Protein 2GEF (pdb70)

CATH classification: 2.30.42.30 (+1 more: 3.40.50.11300)

Radius of gyration: 23.0 Å; Cα contacts (8 Å, |Δi|>4): 1075; chains: 2; bounding box: 61×56×54 Å

B-factor: mean 22.07, std 11.43, range [2.0, 77.9]

InterPro domains:
  IPR002662 Birnavirus VP2 protein [PF01766] (7-428)
  IPR002663 Birnavirus VP3 protein [PF01767] (802-1029)
  IPR025775 Birnavirus VP4 protease domain [PF01768] (433-743)
  IPR025775 Birnavirus VP4 protease domain [PS51548] (558-791)
  IPR029053 Viral coat protein subunit [G3DSA:2.60.120.20] (12-396)
  IPR043048 Birnavirus VP3, domain 1 [G3DSA:1.10.150.620] (905-966)
  IPR043049 Birnavirus VP3, domain 2 [G3DSA:1.10.8.880] (971-1030)

Sequence (393 aa):
DLPISLLQTLAYKQPLGRNSRIVHFTDGALFPVVAFGDNHSTSELYIAVRGDHRDLSPDVRDSYALTGDDHKVWGATHKFNVKTRTDLTILPVADVFWRADGSADVDVVWNDPAVAGQSSSIALALASSLPFVPKAAYTGCLSGTNVQPVQFGNLKARAAHKIGLPLVGTQDGGEDTRICTLDDAADHAFDSESDLPISLLQTLAYKQPLGRNSRIVHFTDGALFPVVAFGDNHSTSELYIAVRGDHRDLSPDVRDSYALTGDDHKVWGATHLKFNVKTRTDLTILPVADVFWRADGSADVDVVWNDPAVAGQSSSIALALASSLPFVPKAAYTGCLSGTNVQPVQFGNLKARAAHKIGLPLVGTQDGGEDTRICTLDDAADHAFDSESTVTR

Structure (mmCIF, N/CA/C/O backbone):
data_2GEF
#
_entry.id   2GEF
#
_cell.length_a   144.070
_cell.length_b   144.070
_cell.length_c   144.070
_cell.angle_alpha   90.00
_cell.angle_beta   90.00
_cell.angle_gamma   90.00
#
_symmetry.space_group_name_H-M   'I 2 3'
#
loop_
_entity.id
_entity.type
_entity.pdbx_description
1 polymer 'Protease VP4'
2 water water
#
loop_
_atom_site.group_PDB
_atom_site.id
_atom_site.type_symbol
_atom_site.label_atom_id
_atom_site.label_alt_id
_atom_site.label_comp_id
_atom_site.label_asym_id
_atom_site.label_entity_id
_atom_site.label_seq_id
_atom_site.pdbx_PDB_ins_code
_atom_site.Cartn_x
_atom_site.Cartn_y
_atom_site.Cartn_z
_atom_site.occupancy
_atom_site.B_iso_or_equiv
_atom_site.auth_seq_id
_atom_site.auth_comp_i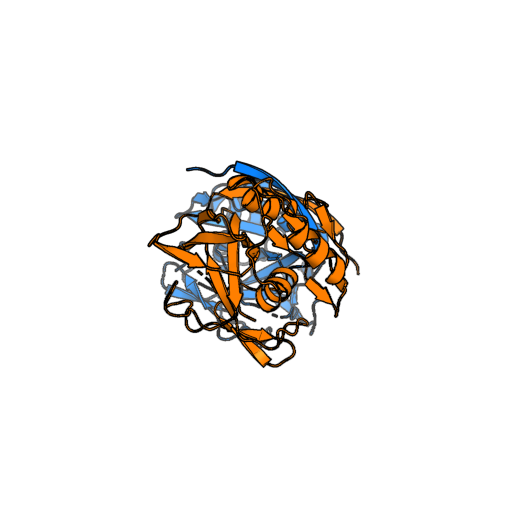d
_atom_site.auth_asym_id
_atom_site.auth_atom_id
_atom_site.pdbx_PDB_model_num
ATOM 1 N N . ASP A 1 3 ? 18.925 29.325 51.699 1.00 21.44 559 ASP A N 1
ATOM 2 C CA . ASP A 1 3 ? 18.566 30.170 50.495 1.00 21.72 559 ASP A CA 1
ATOM 3 C C . ASP A 1 3 ? 18.220 29.268 49.301 1.00 20.52 559 ASP A C 1
ATOM 4 O O . ASP A 1 3 ? 18.045 28.108 49.459 1.00 20.64 559 ASP A O 1
ATOM 9 N N . LEU A 1 4 ? 18.124 29.790 48.094 1.00 19.93 560 LEU A N 1
ATOM 10 C CA . LEU A 1 4 ? 17.716 28.917 47.029 1.00 18.60 560 LEU A CA 1
ATOM 11 C C . LEU A 1 4 ? 18.979 28.756 46.153 1.00 16.98 560 LEU A C 1
ATOM 12 O O . LEU A 1 4 ? 19.989 29.371 46.498 1.00 16.37 560 LEU A O 1
ATOM 17 N N . PRO A 1 5 ? 18.967 27.851 45.148 1.00 16.07 561 PRO A N 1
ATOM 18 C CA . PRO A 1 5 ? 20.143 27.541 44.238 1.00 16.20 561 PRO A CA 1
ATOM 19 C C . PRO A 1 5 ? 20.651 28.710 43.423 1.00 14.32 561 PRO A C 1
ATOM 20 O O . PRO A 1 5 ? 19.870 29.570 43.097 1.00 14.67 561 PRO A O 1
ATOM 24 N N . ILE A 1 6 ? 21.917 28.702 43.043 1.00 13.47 562 ILE A N 1
ATOM 25 C CA . ILE A 1 6 ? 22.529 29.701 42.082 1.00 12.57 562 ILE A CA 1
ATOM 26 C C . ILE A 1 6 ? 22.609 28.780 40.867 1.00 15.63 562 ILE A C 1
ATOM 27 O O . ILE A 1 6 ? 23.108 27.600 40.934 1.00 16.30 562 ILE A O 1
ATOM 32 N N . SER A 1 7 ? 22.165 29.228 39.716 1.00 14.56 563 SER A N 1
ATOM 33 C CA . SER A 1 7 ? 22.533 28.374 38.659 1.00 16.83 563 SER A CA 1
ATOM 34 C C . SER A 1 7 ? 23.949 28.704 38.117 1.00 17.69 563 SER A C 1
ATOM 35 O O . SER A 1 7 ? 24.230 29.862 37.723 1.00 17.89 563 SER A O 1
ATOM 38 N N . LEU A 1 8 ? 24.809 27.695 38.104 1.00 15.60 564 LEU A N 1
ATOM 39 C CA . LEU A 1 8 ? 26.080 27.829 37.498 1.00 14.69 564 LEU A CA 1
ATOM 40 C C . LEU A 1 8 ? 26.467 26.845 36.369 1.00 13.67 564 LEU A C 1
ATOM 41 O O . LEU A 1 8 ? 26.029 25.699 36.285 1.00 16.76 564 LEU A O 1
ATOM 46 N N . LEU A 1 9 ? 27.323 27.291 35.504 1.00 11.48 565 LEU A N 1
ATOM 47 C CA . LEU A 1 9 ? 27.761 26.492 34.434 1.00 11.14 565 LEU A CA 1
ATOM 48 C C . LEU A 1 9 ? 29.017 25.727 34.847 1.00 11.09 565 LEU A C 1
ATOM 49 O O . LEU A 1 9 ? 29.945 26.319 35.471 1.00 7.15 565 LEU A O 1
ATOM 54 N N . GLN A 1 10 ? 29.066 24.444 34.470 1.00 9.21 566 GLN A N 1
ATOM 55 C CA . GLN A 1 10 ? 30.204 23.627 34.758 1.00 9.97 566 GLN A CA 1
ATOM 56 C C . GLN A 1 10 ? 30.534 22.716 33.568 1.00 8.22 566 GLN A C 1
ATOM 57 O O . GLN A 1 10 ? 29.773 21.827 33.245 1.00 10.01 566 GLN A O 1
ATOM 63 N N . THR A 1 11 ? 31.705 22.848 33.002 1.00 9.19 567 THR A N 1
ATOM 64 C CA . THR A 1 11 ? 32.228 21.866 32.070 1.00 8.96 567 THR A CA 1
ATOM 65 C C . THR A 1 11 ? 32.589 20.507 32.752 1.00 10.22 567 THR A C 1
ATOM 66 O O . THR A 1 11 ? 33.193 20.483 33.817 1.00 11.45 567 THR A O 1
ATOM 70 N N . LEU A 1 12 ? 32.187 19.377 32.126 1.00 10.69 568 LEU A N 1
ATOM 71 C CA . LEU A 1 12 ? 32.192 18.001 32.703 1.00 10.90 568 LEU A CA 1
ATOM 72 C C . LEU A 1 12 ? 33.001 17.215 31.675 1.00 11.87 568 LEU A C 1
ATOM 73 O O . LEU A 1 12 ? 32.884 17.498 30.474 1.00 13.54 568 LEU A O 1
ATOM 78 N N . ALA A 1 13 ? 33.910 16.326 32.087 1.00 11.36 569 ALA A N 1
ATOM 79 C CA . ALA A 1 13 ? 34.536 15.345 31.153 1.00 12.08 569 ALA A CA 1
ATOM 80 C C . ALA A 1 13 ? 33.707 14.053 31.180 1.00 9.90 569 ALA A C 1
ATOM 81 O O . ALA A 1 13 ? 33.647 13.429 32.182 1.00 13.00 569 ALA A O 1
ATOM 83 N N . TYR A 1 14 ? 32.964 13.756 30.138 1.00 12.18 570 TYR A N 1
ATOM 84 C CA . TYR A 1 14 ? 32.047 12.575 30.062 1.00 13.16 570 TYR A CA 1
ATOM 85 C C . TYR A 1 14 ? 32.615 11.389 29.298 1.00 14.26 570 TYR A C 1
ATOM 86 O O . TYR A 1 14 ? 33.154 11.507 28.205 1.00 14.70 570 TYR A O 1
ATOM 95 N N . LYS A 1 15 ? 32.560 10.217 29.945 1.00 17.25 571 LYS A N 1
ATOM 96 C CA . LYS A 1 15 ? 32.819 8.928 29.306 1.00 17.23 571 LYS A CA 1
ATOM 97 C C . LYS A 1 15 ? 31.613 7.989 29.393 1.00 20.33 571 LYS A C 1
ATOM 98 O O . LYS A 1 15 ? 30.697 8.117 30.249 1.00 20.02 571 LYS A O 1
ATOM 104 N N . GLN A 1 16 ? 31.599 7.035 28.470 1.00 21.43 572 GLN A N 1
ATOM 105 C CA . GLN A 1 16 ? 30.562 6.071 28.510 1.00 23.44 572 GLN A CA 1
ATOM 106 C C . GLN A 1 16 ? 31.171 4.955 29.346 1.00 23.89 572 GLN A C 1
ATOM 107 O O . GLN A 1 16 ? 32.383 4.750 29.325 1.00 24.64 572 GLN A O 1
ATOM 113 N N . PRO A 1 17 ? 30.364 4.362 30.208 1.00 23.74 573 PRO A N 1
ATOM 114 C CA . PRO A 1 17 ? 30.725 3.162 30.872 1.00 24.68 573 PRO A CA 1
ATOM 115 C C . PRO A 1 17 ? 31.167 2.080 29.860 1.00 24.99 573 PRO A C 1
ATOM 116 O O . PRO A 1 17 ? 30.519 1.861 28.831 1.00 25.60 573 PRO A O 1
ATOM 120 N N . LEU A 1 18 ? 32.312 1.476 30.117 1.00 25.04 574 LEU A N 1
ATOM 121 C CA . LEU A 1 18 ? 32.615 0.208 29.512 1.00 26.24 574 LEU A CA 1
ATOM 122 C C . LEU A 1 18 ? 31.672 -0.716 30.308 1.00 26.45 574 LEU A C 1
ATOM 123 O O . LEU A 1 18 ? 31.689 -0.694 31.571 1.00 27.25 574 LEU A O 1
ATOM 128 N N . GLY A 1 19 ? 30.790 -1.394 29.563 1.00 25.48 575 GLY A N 1
ATOM 129 C CA . GLY A 1 19 ? 29.923 -2.468 30.078 1.00 23.94 575 GLY A CA 1
ATOM 130 C C . GLY A 1 19 ? 30.565 -3.853 29.861 1.00 23.17 575 GLY A C 1
ATOM 131 O O . GLY A 1 19 ? 31.191 -4.117 28.832 1.00 23.27 575 GLY A O 1
ATOM 132 N N . ARG A 1 20 ? 30.397 -4.752 30.826 1.00 21.86 576 ARG A N 1
ATOM 133 C CA . ARG A 1 20 ? 31.044 -6.024 30.755 1.00 19.84 576 ARG A CA 1
ATOM 134 C C . ARG A 1 20 ? 30.039 -7.180 31.050 1.00 20.53 576 ARG A C 1
ATOM 135 O O . ARG A 1 20 ? 28.888 -6.948 31.473 1.00 18.33 576 ARG A O 1
ATOM 143 N N . ASN A 1 21 ? 30.469 -8.418 30.835 1.00 20.28 577 ASN A N 1
ATOM 144 C CA . ASN A 1 21 ? 29.614 -9.563 30.984 1.00 20.96 577 ASN A CA 1
ATOM 145 C C . ASN A 1 21 ? 28.206 -9.444 30.240 1.00 20.01 577 ASN A C 1
ATOM 146 O O . ASN A 1 21 ? 27.141 -9.760 30.776 1.00 17.32 577 ASN A O 1
ATOM 151 N N . SER A 1 22 ? 28.255 -9.081 28.967 1.00 19.18 578 SER A N 1
ATOM 152 C CA . SER A 1 22 ? 27.058 -8.938 28.172 1.00 21.67 578 SER A CA 1
ATOM 153 C C . SER A 1 22 ? 26.088 -10.098 27.893 1.00 22.70 578 SER A C 1
ATOM 154 O O . SER A 1 22 ? 26.435 -11.008 27.110 1.00 25.10 578 SER A O 1
ATOM 157 N N . ARG A 1 23 ? 24.819 -10.022 28.396 1.00 24.42 579 ARG A N 1
ATOM 158 C CA . ARG A 1 23 ? 23.778 -10.960 27.932 1.00 21.70 579 ARG A CA 1
ATOM 159 C C . ARG A 1 23 ? 22.519 -10.319 27.360 1.00 21.95 579 ARG A C 1
ATOM 160 O O . ARG A 1 23 ? 21.890 -9.473 27.993 1.00 21.90 579 ARG A O 1
ATOM 168 N N . ILE A 1 24 ? 22.198 -10.675 26.121 1.00 20.19 580 ILE A N 1
ATOM 169 C CA . ILE A 1 24 ? 20.928 -10.356 25.565 1.00 20.51 580 ILE A CA 1
ATOM 170 C C . ILE A 1 24 ? 19.814 -11.062 26.428 1.00 20.99 580 ILE A C 1
ATOM 171 O O . ILE A 1 24 ? 19.834 -12.251 26.616 1.00 19.81 580 ILE A O 1
ATOM 176 N N . VAL A 1 25 ? 18.883 -10.290 27.005 1.00 22.32 581 VAL A N 1
ATOM 177 C CA . VAL A 1 25 ? 17.720 -10.915 27.604 1.00 22.22 581 VAL A CA 1
ATOM 178 C C . VAL A 1 25 ? 16.481 -10.242 27.070 1.00 22.73 581 VAL A C 1
ATOM 179 O O . VAL A 1 25 ? 16.440 -9.023 26.705 1.00 18.64 581 VAL A O 1
ATOM 183 N N . HIS A 1 26 ? 15.464 -11.082 27.038 1.00 22.01 582 HIS A N 1
ATOM 184 C CA . HIS A 1 26 ? 14.231 -10.704 26.435 1.00 22.62 582 HIS A CA 1
ATOM 185 C C . HIS A 1 26 ? 13.333 -10.315 27.609 1.00 22.65 582 HIS A C 1
ATOM 186 O O . HIS A 1 26 ? 13.116 -11.114 28.557 1.00 24.22 582 HIS A O 1
ATOM 193 N N . PHE A 1 27 ? 12.848 -9.064 27.550 1.00 21.68 583 PHE A N 1
ATOM 194 C CA . PHE A 1 27 ? 11.957 -8.503 28.531 1.00 19.32 583 PHE A CA 1
ATOM 195 C C . PHE A 1 27 ? 10.678 -8.140 27.783 1.00 19.07 583 PHE A C 1
ATOM 196 O O . PHE A 1 27 ? 10.667 -7.434 26.731 1.00 16.66 583 PHE A O 1
ATOM 204 N N . THR A 1 28 ? 9.591 -8.576 28.375 1.00 17.88 584 THR A N 1
ATOM 205 C CA . THR A 1 28 ? 8.297 -8.204 27.918 1.00 15.56 584 THR A CA 1
ATOM 206 C C . THR A 1 28 ? 7.816 -6.892 28.584 1.00 15.82 584 THR A C 1
ATOM 207 O O . THR A 1 28 ? 6.774 -6.343 28.223 1.00 16.20 584 THR A O 1
ATOM 211 N N . ASP A 1 29 ? 8.591 -6.356 29.516 1.00 13.71 585 ASP A N 1
ATOM 212 C CA . ASP A 1 29 ? 8.243 -5.169 30.296 1.00 11.71 585 ASP A CA 1
ATOM 213 C C . ASP A 1 29 ? 9.431 -4.607 31.054 1.00 9.83 585 ASP A C 1
ATOM 214 O O . ASP A 1 29 ? 10.298 -5.337 31.350 1.00 9.99 585 ASP A O 1
ATOM 219 N N . GLY A 1 30 ? 9.400 -3.335 31.511 1.00 9.88 586 GLY A N 1
ATOM 220 C CA . GLY A 1 30 ? 10.542 -2.661 32.095 1.00 8.00 586 GLY A CA 1
ATOM 221 C C . GLY A 1 30 ? 10.518 -1.209 31.643 1.00 9.31 586 GLY A C 1
ATOM 222 O O . GLY A 1 30 ? 9.827 -0.889 30.737 1.00 8.74 586 GLY A O 1
ATOM 223 N N . ALA A 1 31 ? 11.215 -0.288 32.324 1.00 8.90 587 ALA A N 1
ATOM 224 C CA . ALA A 1 31 ? 11.281 1.086 31.860 1.00 6.77 587 ALA A CA 1
ATOM 225 C C . ALA A 1 31 ? 12.723 1.556 32.035 1.00 8.16 587 ALA A C 1
ATOM 226 O O . ALA A 1 31 ? 13.402 1.176 33.033 1.00 9.64 587 ALA A O 1
ATOM 228 N N . LEU A 1 32 ? 13.187 2.323 31.059 1.00 6.92 588 LEU A N 1
ATOM 229 C CA . LEU A 1 32 ? 14.528 2.932 31.047 1.00 8.63 588 LEU A CA 1
ATOM 230 C C . LEU A 1 32 ? 14.549 4.245 31.708 1.00 7.16 588 LEU A C 1
ATOM 231 O O . LEU A 1 32 ? 13.611 5.066 31.577 1.00 5.02 588 LEU A O 1
ATOM 236 N N . PHE A 1 33 ? 15.689 4.470 32.374 1.00 6.68 589 PHE A N 1
ATOM 237 C CA . PHE A 1 33 ? 15.968 5.709 32.998 1.00 7.10 589 PHE A CA 1
ATOM 238 C C . PHE A 1 33 ? 17.545 5.964 32.966 1.00 6.97 589 PHE A C 1
ATOM 239 O O . PHE A 1 33 ? 18.260 5.034 32.785 1.00 7.42 589 PHE A O 1
ATOM 247 N N . PRO A 1 34 ? 18.004 7.247 33.043 1.00 6.29 590 PRO A N 1
ATOM 248 C CA . PRO A 1 34 ? 19.416 7.589 33.095 1.00 6.85 590 PRO A CA 1
ATOM 249 C C . PRO A 1 34 ? 20.015 7.647 34.409 1.00 6.74 590 PRO A C 1
ATOM 250 O O . PRO A 1 34 ? 19.313 7.900 35.393 1.00 6.72 590 PRO A O 1
ATOM 254 N N . VAL A 1 35 ? 21.294 7.173 34.436 1.00 8.57 591 VAL A N 1
ATOM 255 C CA . VAL A 1 35 ? 22.067 7.079 35.654 1.00 7.22 591 VAL A CA 1
ATOM 256 C C . VAL A 1 35 ? 23.413 7.805 35.497 1.00 9.61 591 VAL A C 1
ATOM 257 O O . VAL A 1 35 ? 24.238 7.437 34.625 1.00 6.86 591 VAL A O 1
ATOM 261 N N . VAL A 1 36 ? 23.619 8.851 36.332 1.00 10.46 592 VAL A N 1
ATOM 262 C CA . VAL A 1 36 ? 24.842 9.647 36.174 1.00 10.71 592 VAL A CA 1
ATOM 263 C C . VAL A 1 36 ? 25.717 9.417 37.491 1.00 12.44 592 VAL A C 1
ATOM 264 O O . VAL A 1 36 ? 25.169 9.161 38.611 1.00 14.40 592 VAL A O 1
ATOM 268 N N . ALA A 1 37 ? 27.035 9.479 37.332 1.00 11.17 593 ALA A N 1
ATOM 269 C CA . ALA A 1 37 ? 27.988 9.403 38.403 1.00 10.21 593 ALA A CA 1
ATOM 270 C C . ALA A 1 37 ? 29.192 10.287 38.049 1.00 10.78 593 ALA A C 1
ATOM 271 O O . ALA A 1 37 ? 29.498 10.541 36.817 1.00 10.20 593 ALA A O 1
ATOM 273 N N . PHE A 1 38 ? 29.812 10.799 39.118 1.00 8.65 594 PHE A N 1
ATOM 274 C CA . PHE A 1 38 ? 30.987 11.760 39.059 1.00 9.37 594 PHE A CA 1
ATOM 275 C C . PHE A 1 38 ? 32.208 11.286 39.805 1.00 7.44 594 PHE A C 1
ATOM 276 O O . PHE A 1 38 ? 32.107 11.055 40.986 1.00 9.42 594 PHE A O 1
ATOM 284 N N . GLY A 1 39 ? 33.394 11.217 39.179 1.00 7.86 595 GLY A N 1
ATOM 285 C CA . GLY A 1 39 ? 34.651 11.153 39.995 1.00 7.57 595 GLY A CA 1
ATOM 286 C C . GLY A 1 39 ? 35.591 12.351 39.709 1.00 7.59 595 GLY A C 1
ATOM 287 O O . GLY A 1 39 ? 35.226 13.295 38.947 1.00 5.45 595 GLY A O 1
ATOM 288 N N . ASP A 1 40 ? 36.782 12.305 40.309 1.00 5.43 596 ASP A N 1
ATOM 289 C CA . ASP A 1 40 ? 37.914 13.170 39.990 1.00 9.75 596 ASP A CA 1
ATOM 290 C C . ASP A 1 40 ? 38.113 12.736 38.532 1.00 10.70 596 ASP A C 1
ATOM 291 O O . ASP A 1 40 ? 37.789 11.629 38.218 1.00 13.10 596 ASP A O 1
ATOM 296 N N . ASN A 1 41 ? 38.541 13.514 37.593 1.00 13.08 597 ASN A N 1
ATOM 297 C CA . ASN A 1 41 ? 38.783 12.780 36.278 1.00 12.22 597 ASN A CA 1
ATOM 298 C C . ASN A 1 41 ? 37.659 12.746 35.295 1.00 12.08 597 ASN A C 1
ATOM 299 O O . ASN A 1 41 ? 37.736 13.414 34.302 1.00 11.03 597 ASN A O 1
ATOM 304 N N . HIS A 1 42 ? 36.600 11.969 35.582 1.00 13.26 598 HIS A N 1
ATOM 305 C CA . HIS A 1 42 ? 35.433 11.815 34.682 1.00 13.83 598 HIS A CA 1
ATOM 306 C C . HIS A 1 42 ? 34.019 11.626 35.351 1.00 12.87 598 HIS A C 1
ATOM 307 O O . HIS A 1 42 ? 33.890 11.204 36.471 1.00 13.38 598 HIS A O 1
ATOM 314 N N . SER A 1 43 ? 33.002 11.944 34.580 1.00 11.48 599 SER A N 1
ATOM 315 C CA . SER A 1 43 ? 31.620 11.704 34.822 1.00 9.14 599 SER A CA 1
ATOM 316 C C . SER A 1 43 ? 31.154 10.651 33.837 1.00 9.11 599 SER A C 1
ATOM 317 O O . SER A 1 43 ? 31.773 10.492 32.783 1.00 6.44 599 SER A O 1
ATOM 320 N N . THR A 1 44 ? 30.078 9.935 34.236 1.00 7.68 600 THR A N 1
ATOM 321 C CA . THR A 1 44 ? 29.453 8.892 33.478 1.00 10.57 600 THR A CA 1
ATOM 322 C C . THR A 1 44 ? 27.925 9.156 33.342 1.00 8.96 600 THR A C 1
ATOM 323 O O . THR A 1 44 ? 27.383 9.769 34.162 1.00 8.91 600 THR A O 1
ATOM 327 N N . SER A 1 45 ? 27.317 8.668 32.266 1.00 7.68 601 SER A N 1
ATOM 328 C CA . SER A 1 45 ? 25.868 8.702 32.024 1.00 8.40 601 SER A CA 1
ATOM 329 C C . SER A 1 45 ? 25.656 7.396 31.288 1.00 8.12 601 SER A C 1
ATOM 330 O O . SER A 1 45 ? 26.391 7.089 30.240 1.00 8.49 601 SER A O 1
ATOM 333 N N . GLU A 1 46 ? 24.635 6.678 31.719 1.00 8.05 602 GLU A N 1
ATOM 334 C CA . GLU A 1 46 ? 24.314 5.315 31.220 1.00 10.45 602 GLU A CA 1
ATOM 335 C C . GLU A 1 46 ? 22.802 5.152 31.307 1.00 10.24 602 GLU A C 1
ATOM 336 O O . GLU A 1 46 ? 22.214 5.668 32.218 1.00 14.16 602 GLU A O 1
ATOM 342 N N . LEU A 1 47 ? 22.189 4.235 30.565 1.00 13.32 603 LEU A N 1
ATOM 343 C CA . LEU A 1 47 ? 20.830 3.693 30.933 1.00 12.33 603 LEU A CA 1
ATOM 344 C C . LEU A 1 47 ? 20.852 2.500 31.767 1.00 12.31 603 LEU A C 1
ATOM 345 O O . LEU A 1 47 ? 21.765 1.728 31.728 1.00 16.29 603 LEU A O 1
ATOM 350 N N . TYR A 1 48 ? 19.840 2.390 32.586 1.00 15.20 604 TYR A N 1
ATOM 351 C CA . TYR A 1 48 ? 19.467 1.209 33.364 1.00 15.14 604 TYR A CA 1
ATOM 352 C C . TYR A 1 48 ? 18.010 0.968 33.049 1.00 16.28 604 TYR A C 1
ATOM 353 O O . TYR A 1 48 ? 17.295 1.899 32.649 1.00 19.65 604 TYR A O 1
ATOM 362 N N . ILE A 1 49 ? 17.586 -0.239 33.275 1.00 15.02 605 ILE A N 1
ATOM 363 C CA . ILE A 1 49 ? 16.219 -0.655 33.028 1.00 17.29 605 ILE A CA 1
ATOM 364 C C . ILE A 1 49 ? 15.697 -1.083 34.326 1.00 16.68 605 ILE A C 1
ATOM 365 O O . ILE A 1 49 ? 16.425 -1.748 34.970 1.00 18.63 605 ILE A O 1
ATOM 370 N N . ALA A 1 50 ? 14.573 -0.508 34.773 1.00 17.83 606 ALA A N 1
ATOM 371 C CA . ALA A 1 50 ? 13.872 -1.024 35.966 1.00 18.41 606 ALA A CA 1
ATOM 372 C C . ALA A 1 50 ? 12.876 -2.096 35.445 1.00 18.39 606 ALA A C 1
ATOM 373 O O . ALA A 1 50 ? 12.072 -1.807 34.467 1.00 14.68 606 ALA A O 1
ATOM 375 N N . VAL A 1 51 ? 12.903 -3.269 36.084 1.00 16.55 607 VAL A N 1
ATOM 376 C CA . VAL A 1 51 ? 11.890 -4.397 35.731 1.00 16.51 607 VAL A CA 1
ATOM 377 C C . VAL A 1 51 ? 11.259 -4.827 36.993 1.00 16.50 607 VAL A C 1
ATOM 378 O O . VAL A 1 51 ? 11.919 -4.955 38.030 1.00 17.24 607 VAL A O 1
ATOM 382 N N . ARG A 1 52 ? 9.963 -5.005 36.953 1.00 16.65 608 ARG A N 1
ATOM 383 C CA . ARG A 1 52 ?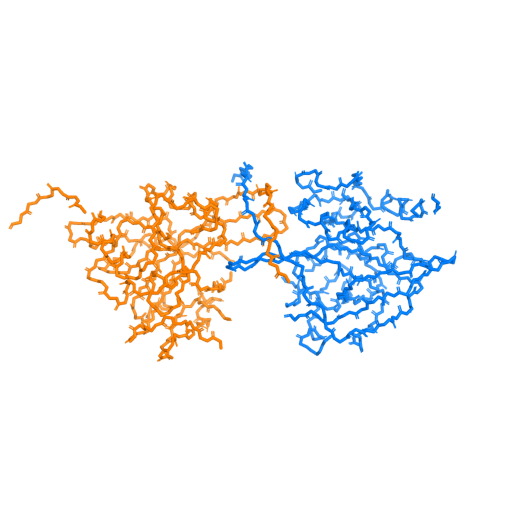 9.268 -5.639 38.132 1.00 15.66 608 ARG A CA 1
ATOM 384 C C . ARG A 1 52 ? 9.611 -7.116 38.396 1.00 16.14 608 ARG A C 1
ATOM 385 O O . ARG A 1 52 ? 9.811 -7.924 37.500 1.00 14.20 608 ARG A O 1
ATOM 393 N N . GLY A 1 53 ? 9.720 -7.401 39.680 1.00 17.23 609 GLY A N 1
ATOM 394 C CA . GLY A 1 53 ? 9.993 -8.753 40.289 1.00 18.81 609 GLY A CA 1
ATOM 395 C C . GLY A 1 53 ? 11.490 -8.728 40.600 1.00 18.32 609 GLY A C 1
ATOM 396 O O . GLY A 1 53 ? 12.162 -7.714 40.434 1.00 14.08 609 GLY A O 1
ATOM 397 N N . ASP A 1 54 ? 12.009 -9.869 41.019 1.00 19.31 610 ASP A N 1
ATOM 398 C CA . ASP A 1 54 ? 13.395 -9.956 41.342 1.00 18.57 610 ASP A CA 1
ATOM 399 C C . ASP A 1 54 ? 14.245 -10.683 40.295 1.00 17.78 610 ASP A C 1
ATOM 400 O O . ASP A 1 54 ? 14.044 -11.822 39.977 1.00 16.18 610 ASP A O 1
ATOM 405 N N . HIS A 1 55 ? 15.150 -9.915 39.696 1.00 18.28 611 HIS A N 1
ATOM 406 C CA . HIS A 1 55 ? 16.035 -10.343 38.592 1.00 18.36 611 HIS A CA 1
ATOM 407 C C . HIS A 1 55 ? 17.404 -10.148 39.036 1.00 18.94 611 HIS A C 1
ATOM 408 O O . HIS A 1 55 ? 18.291 -9.818 38.239 1.00 19.39 611 HIS A O 1
ATOM 415 N N . ARG A 1 56 ? 17.561 -10.352 40.345 1.00 18.14 612 ARG A N 1
ATOM 416 C CA . ARG A 1 56 ? 18.851 -10.469 41.061 1.00 18.96 612 ARG A CA 1
ATOM 417 C C . ARG A 1 56 ? 19.864 -11.358 40.278 1.00 19.40 612 ARG A C 1
ATOM 418 O O . ARG A 1 56 ? 21.103 -11.058 40.205 1.00 20.32 612 ARG A O 1
ATOM 426 N N . ASP A 1 57 ? 19.336 -12.422 39.673 1.00 18.12 613 ASP A N 1
ATOM 427 C CA . ASP A 1 57 ? 20.207 -13.364 38.936 1.00 19.92 613 ASP A CA 1
ATOM 428 C C . ASP A 1 57 ? 20.933 -12.740 37.798 1.00 18.24 613 ASP A C 1
ATOM 429 O O . ASP A 1 57 ? 21.741 -13.389 37.186 1.00 18.30 613 ASP A O 1
ATOM 434 N N . LEU A 1 58 ? 20.520 -11.527 37.462 1.00 17.70 614 LEU A N 1
ATOM 435 C CA . LEU A 1 58 ? 20.982 -10.788 36.295 1.00 17.91 614 LEU A CA 1
ATOM 436 C C . LEU A 1 58 ? 21.936 -9.635 36.725 1.00 19.38 614 LEU A C 1
ATOM 437 O O . LEU A 1 58 ? 22.670 -9.078 35.867 1.00 18.82 614 LEU A O 1
ATOM 450 N N . SER A 1 60 ? 25.210 -7.970 38.763 1.00 20.31 616 SER A N 1
ATOM 451 C CA . SER A 1 60 ? 26.557 -8.244 39.420 1.00 21.49 616 SER A CA 1
ATOM 452 C C . SER A 1 60 ? 26.389 -8.670 40.916 1.00 19.67 616 SER A C 1
ATOM 453 O O . SER A 1 60 ? 25.435 -8.173 41.569 1.00 20.06 616 SER A O 1
ATOM 456 N N . PRO A 1 61 ? 27.286 -9.531 41.484 1.00 20.02 617 PRO A N 1
ATOM 457 C CA . PRO A 1 61 ? 27.184 -9.813 42.981 1.00 20.52 617 PRO A CA 1
ATOM 458 C C . PRO A 1 61 ? 27.429 -8.533 43.878 1.00 21.14 617 PRO A C 1
ATOM 459 O O . PRO A 1 61 ? 26.877 -8.343 44.972 1.00 19.49 617 PRO A O 1
ATOM 463 N N . ASP A 1 62 ? 28.228 -7.607 43.336 1.00 21.55 618 ASP A N 1
ATOM 464 C CA . ASP A 1 62 ? 28.750 -6.462 44.056 1.00 21.39 618 ASP A CA 1
ATOM 465 C C . ASP A 1 62 ? 27.574 -5.523 44.306 1.00 23.02 618 ASP A C 1
ATOM 466 O O . ASP A 1 62 ? 27.724 -4.658 45.179 1.00 24.10 618 ASP A O 1
ATOM 471 N N . VAL A 1 63 ? 26.429 -5.667 43.589 1.00 21.29 619 VAL A N 1
ATOM 472 C CA . VAL A 1 63 ? 25.221 -4.824 43.863 1.00 21.66 619 VAL A CA 1
ATOM 473 C C . VAL A 1 63 ? 23.935 -5.502 44.367 1.00 21.05 619 VAL A C 1
ATOM 474 O O . VAL A 1 63 ? 23.039 -4.850 44.929 1.00 20.90 619 VAL A O 1
ATOM 478 N N . ARG A 1 64 ? 23.875 -6.810 44.172 1.00 21.61 620 ARG A N 1
ATOM 479 C CA . ARG A 1 64 ? 22.777 -7.691 44.634 1.00 21.33 620 ARG A CA 1
ATOM 480 C C . ARG A 1 64 ? 22.182 -7.497 46.026 1.00 19.86 620 ARG A C 1
ATOM 481 O O . ARG A 1 64 ? 21.018 -7.686 46.117 1.00 20.48 620 ARG A O 1
ATOM 489 N N . ASP A 1 65 ? 22.940 -7.201 47.080 1.00 18.67 621 ASP A N 1
ATOM 490 C CA . ASP A 1 65 ? 22.416 -6.985 48.446 1.00 21.14 621 ASP A CA 1
ATOM 491 C C . ASP A 1 65 ? 21.892 -5.577 48.746 1.00 19.82 621 ASP A C 1
ATOM 492 O O . ASP A 1 65 ? 21.567 -5.253 49.879 1.00 20.87 621 ASP A O 1
ATOM 497 N N . SER A 1 66 ? 22.043 -4.672 47.813 1.00 19.35 622 SER A N 1
ATOM 498 C CA . SER A 1 66 ? 21.671 -3.264 48.055 1.00 19.94 622 SER A CA 1
ATOM 499 C C . SER A 1 66 ? 20.172 -3.127 47.687 1.00 17.61 622 SER A C 1
ATOM 500 O O . SER A 1 66 ? 19.744 -3.764 46.756 1.00 18.12 622 SER A O 1
ATOM 503 N N . TYR A 1 67 ? 19.342 -2.401 48.425 1.00 16.92 623 TYR A N 1
ATOM 504 C CA . TYR A 1 67 ? 17.955 -2.101 47.912 1.00 16.62 623 TYR A CA 1
ATOM 505 C C . TYR A 1 67 ? 17.481 -0.806 48.617 1.00 18.33 623 TYR A C 1
ATOM 506 O O . TYR A 1 67 ? 18.002 -0.442 49.759 1.00 17.96 623 TYR A O 1
ATOM 515 N N . ALA A 1 68 ? 16.552 -0.095 47.971 1.00 15.77 624 ALA A N 1
ATOM 516 C CA . ALA A 1 68 ? 15.847 0.998 48.623 1.00 16.45 624 ALA A CA 1
ATOM 517 C C . ALA A 1 68 ? 14.422 0.540 48.836 1.00 17.01 624 ALA A C 1
ATOM 518 O O . ALA A 1 68 ? 13.915 -0.371 48.075 1.00 18.65 624 ALA A O 1
ATOM 520 N N . LEU A 1 69 ? 13.759 1.122 49.839 1.00 14.23 625 LEU A N 1
ATOM 521 C CA . LEU A 1 69 ? 12.359 0.878 50.018 1.00 14.99 625 LEU A CA 1
ATOM 522 C C . LEU A 1 69 ? 11.548 1.886 49.176 1.00 17.52 625 LEU A C 1
ATOM 523 O O . LEU A 1 69 ? 11.969 3.035 48.918 1.00 18.12 625 LEU A O 1
ATOM 528 N N . THR A 1 70 ? 10.486 1.355 48.560 1.00 17.66 626 THR A N 1
ATOM 529 C CA . THR A 1 70 ? 9.454 2.149 47.903 1.00 18.02 626 THR A CA 1
ATOM 530 C C . THR A 1 70 ? 8.488 2.690 48.959 1.00 16.02 626 THR A C 1
ATOM 531 O O . THR A 1 70 ? 8.666 2.514 50.131 1.00 16.32 626 THR A O 1
ATOM 535 N N . GLY A 1 71 ? 7.593 3.528 48.537 1.00 17.92 627 GLY A N 1
ATOM 536 C CA . GLY A 1 71 ? 6.728 4.249 49.519 1.00 19.17 627 GLY A CA 1
ATOM 537 C C . GLY A 1 71 ? 5.656 3.357 50.142 1.00 21.12 627 GLY A C 1
ATOM 538 O O . GLY A 1 71 ? 5.065 3.749 51.140 1.00 21.97 627 GLY A O 1
ATOM 539 N N . ASP A 1 72 ? 5.399 2.172 49.555 1.00 20.04 628 ASP A N 1
ATOM 540 C CA . ASP A 1 72 ? 4.633 1.122 50.192 1.00 19.00 628 ASP A CA 1
ATOM 541 C C . ASP A 1 72 ? 5.555 -0.067 50.611 1.00 20.26 628 ASP A C 1
ATOM 542 O O . ASP A 1 72 ? 5.064 -1.180 50.642 1.00 21.70 628 ASP A O 1
ATOM 547 N N . ASP A 1 73 ? 6.857 0.117 50.852 1.00 17.29 629 ASP A N 1
ATOM 548 C CA . ASP A 1 73 ? 7.648 -0.884 51.539 1.00 17.93 629 ASP A CA 1
ATOM 549 C C . ASP A 1 73 ? 8.101 -2.080 50.741 1.00 19.79 629 ASP A C 1
ATOM 550 O O . ASP A 1 73 ? 8.411 -3.126 51.322 1.00 19.20 629 ASP A O 1
ATOM 555 N N . HIS A 1 74 ? 8.092 -1.933 49.425 1.00 18.59 630 HIS A N 1
ATOM 556 C CA . HIS A 1 74 ? 8.663 -2.889 48.499 1.00 18.00 630 HIS A CA 1
ATOM 557 C C . HIS A 1 74 ? 10.131 -2.656 48.322 1.00 18.57 630 HIS A C 1
ATOM 558 O O . HIS A 1 74 ? 10.636 -1.605 48.699 1.00 19.20 630 HIS A O 1
ATOM 565 N N . LYS A 1 75 ? 10.796 -3.626 47.725 1.00 18.39 631 LYS A N 1
ATOM 566 C CA . LYS A 1 75 ? 12.246 -3.428 47.373 1.00 18.61 631 LYS A CA 1
ATOM 567 C C . LYS A 1 75 ? 12.556 -3.139 45.928 1.00 18.88 631 LYS A C 1
ATOM 568 O O . LYS A 1 75 ? 11.939 -3.682 44.963 1.00 17.29 631 LYS A O 1
ATOM 574 N N . VAL A 1 76 ? 13.523 -2.230 45.787 1.00 19.93 632 VAL A N 1
ATOM 575 C CA . VAL A 1 76 ? 14.064 -1.994 44.510 1.00 18.12 632 VAL A CA 1
ATOM 576 C C . VAL A 1 76 ? 15.445 -2.470 44.685 1.00 18.90 632 VAL A C 1
ATOM 577 O O . VAL A 1 76 ? 16.264 -1.674 45.164 1.00 21.13 632 VAL A O 1
ATOM 581 N N . TRP A 1 77 ? 15.728 -3.718 44.293 1.00 16.45 633 TRP A N 1
ATOM 582 C CA . TRP A 1 77 ? 17.098 -4.242 44.201 1.00 15.29 633 TRP A CA 1
ATOM 583 C C . TRP A 1 77 ? 18.065 -3.433 43.248 1.00 14.63 633 TRP A C 1
ATOM 584 O O . TRP A 1 77 ? 17.756 -3.253 42.077 1.00 13.24 633 TRP A O 1
ATOM 595 N N . GLY A 1 78 ? 19.232 -3.017 43.767 1.00 13.07 634 GLY A N 1
ATOM 596 C CA . GLY A 1 78 ? 20.232 -2.290 42.977 1.00 12.75 634 GLY A CA 1
ATOM 597 C C . GLY A 1 78 ? 20.311 -0.826 43.222 1.00 13.77 634 GLY A C 1
ATOM 598 O O . GLY A 1 78 ? 21.150 -0.111 42.669 1.00 12.58 634 GLY A O 1
ATOM 599 N N . ALA A 1 79 ? 19.414 -0.363 44.090 1.00 16.25 635 ALA A N 1
ATOM 600 C CA . ALA A 1 79 ? 19.246 1.076 44.351 1.00 17.53 635 ALA A CA 1
ATOM 601 C C . ALA A 1 79 ? 19.596 1.331 45.797 1.00 18.59 635 ALA A C 1
ATOM 602 O O . ALA A 1 79 ? 19.583 0.407 46.546 1.00 20.94 635 ALA A O 1
ATOM 604 N N . THR A 1 80 ? 19.994 2.548 46.168 1.00 19.51 636 THR A N 1
ATOM 605 C CA . THR A 1 80 ? 20.461 2.937 47.526 1.00 19.71 636 THR A CA 1
ATOM 606 C C . THR A 1 80 ? 19.573 4.043 48.193 1.00 19.06 636 THR A C 1
ATOM 607 O O . THR A 1 80 ? 19.056 4.892 47.523 1.00 18.07 636 THR A O 1
ATOM 609 N N . HIS A 1 81 ? 19.322 3.930 49.498 1.00 21.28 637 HIS A N 1
ATOM 610 C CA . HIS A 1 81 ? 18.836 5.049 50.336 1.00 22.61 637 HIS A CA 1
ATOM 611 C C . HIS A 1 81 ? 20.000 6.012 50.723 1.00 22.82 637 HIS A C 1
ATOM 612 O O . HIS A 1 81 ? 19.779 7.084 51.318 1.00 23.50 637 HIS A O 1
ATOM 614 N N . LYS A 1 95 ? 12.875 6.096 52.510 1.00 21.94 651 LYS A N 1
ATOM 615 C CA . LYS A 1 95 ? 12.071 5.435 51.510 1.00 22.20 651 LYS A CA 1
ATOM 616 C C . LYS A 1 95 ? 11.811 6.335 50.262 1.00 22.73 651 LYS A C 1
ATOM 617 O O . LYS A 1 95 ? 11.852 7.568 50.299 1.00 25.29 651 LYS A O 1
ATOM 619 N N . PHE A 1 96 ? 11.517 5.695 49.135 1.00 21.37 652 PHE A N 1
ATOM 620 C CA . PHE A 1 96 ? 11.120 6.425 47.959 1.00 17.42 652 PHE A CA 1
ATOM 621 C C . PHE A 1 96 ? 9.713 6.945 48.197 1.00 15.60 652 PHE A C 1
ATOM 622 O O . PHE A 1 96 ? 8.997 6.335 49.035 1.00 13.01 652 PHE A O 1
ATOM 630 N N . ASN A 1 97 ? 9.334 8.049 47.527 1.00 11.96 653 ASN A N 1
ATOM 631 C CA . ASN A 1 97 ? 7.949 8.508 47.444 1.00 10.64 653 ASN A CA 1
ATOM 632 C C . ASN A 1 97 ? 6.871 7.525 46.742 1.00 11.36 653 ASN A C 1
ATOM 633 O O . ASN A 1 97 ? 5.820 7.135 47.326 1.00 7.76 653 ASN A O 1
ATOM 638 N N . VAL A 1 98 ? 7.273 7.084 45.559 1.00 9.61 654 VAL A N 1
ATOM 639 C CA . VAL A 1 98 ? 6.633 6.104 44.729 1.00 10.03 654 VAL A CA 1
ATOM 640 C C . VAL A 1 98 ? 6.156 4.780 45.409 1.00 11.17 654 VAL A C 1
ATOM 641 O O . VAL A 1 98 ? 6.868 4.094 46.121 1.00 10.66 654 VAL A O 1
ATOM 645 N N . LYS A 1 99 ? 4.968 4.374 45.008 1.00 11.20 655 LYS A N 1
ATOM 646 C CA . LYS A 1 99 ? 4.339 3.251 45.611 1.00 11.36 655 LYS A CA 1
ATOM 647 C C . LYS A 1 99 ? 4.186 2.360 44.355 1.00 8.36 655 LYS A C 1
ATOM 648 O O . LYS A 1 99 ? 3.698 2.771 43.331 1.00 10.04 655 LYS A O 1
ATOM 654 N N . THR A 1 100 ? 4.712 1.184 44.413 1.00 8.94 656 THR A N 1
ATOM 655 C CA . THR A 1 100 ? 4.798 0.336 43.257 1.00 8.18 656 THR A CA 1
ATOM 656 C C . THR A 1 100 ? 3.947 -0.933 43.360 1.00 7.58 656 THR A C 1
ATOM 657 O O . THR A 1 100 ? 3.776 -1.510 42.345 1.00 5.56 656 THR A O 1
ATOM 661 N N . ARG A 1 101 ? 3.437 -1.345 44.563 1.00 8.33 657 ARG A N 1
ATOM 662 C CA . ARG A 1 101 ? 2.836 -2.708 44.784 1.00 10.32 657 ARG A CA 1
ATOM 663 C C . ARG A 1 101 ? 3.695 -3.960 44.234 1.00 10.65 657 ARG A C 1
ATOM 664 O O . ARG A 1 101 ? 3.237 -5.097 44.111 1.00 9.31 657 ARG A O 1
ATOM 672 N N . THR A 1 102 ? 4.998 -3.770 44.037 1.00 10.15 658 THR A N 1
ATOM 673 C CA . THR A 1 102 ? 5.844 -4.867 43.615 1.00 9.98 658 THR A CA 1
ATOM 674 C C . THR A 1 102 ? 7.314 -4.518 43.937 1.00 9.92 658 THR A C 1
ATOM 675 O O . THR A 1 102 ? 7.725 -3.342 43.986 1.00 5.75 658 THR A O 1
ATOM 679 N N . ASP A 1 103 ? 8.114 -5.548 44.137 1.00 10.27 659 ASP A N 1
ATOM 680 C CA . ASP A 1 103 ? 9.575 -5.341 44.091 1.00 11.74 659 ASP A CA 1
ATOM 681 C C . ASP A 1 103 ? 10.053 -5.032 42.694 1.00 11.00 659 ASP A C 1
ATOM 682 O O . ASP A 1 103 ? 9.448 -5.437 41.721 1.00 13.63 659 ASP A O 1
ATOM 687 N N . LEU A 1 104 ? 11.184 -4.413 42.549 1.00 10.59 660 LEU A N 1
ATOM 688 C CA . LEU A 1 104 ? 11.663 -4.201 41.182 1.00 9.50 660 LEU A CA 1
ATOM 689 C C . LEU A 1 104 ? 13.139 -4.407 41.334 1.00 9.96 660 LEU A C 1
ATOM 690 O O . LEU A 1 104 ? 13.630 -4.404 42.472 1.00 6.67 660 LEU A O 1
ATOM 695 N N . THR A 1 105 ? 13.809 -4.652 40.206 1.00 8.16 661 THR A N 1
ATOM 696 C CA . THR A 1 105 ? 15.220 -4.722 40.144 1.00 9.17 661 THR A CA 1
ATOM 697 C C . THR A 1 105 ? 15.646 -3.793 39.061 1.00 11.71 661 THR A C 1
ATOM 698 O O . THR A 1 105 ? 14.950 -3.724 38.023 1.00 16.10 661 THR A O 1
ATOM 702 N N . ILE A 1 106 ? 16.740 -3.052 39.220 1.00 11.13 662 ILE A N 1
ATOM 703 C CA . ILE A 1 106 ? 17.248 -2.207 38.117 1.00 7.55 662 ILE A CA 1
ATOM 704 C C . ILE A 1 106 ? 18.626 -2.766 37.673 1.00 10.08 662 ILE A C 1
ATOM 705 O O . ILE A 1 106 ? 19.347 -3.411 38.446 1.00 8.40 662 ILE A O 1
ATOM 710 N N . LEU A 1 107 ? 18.917 -2.634 36.406 1.00 9.15 663 LEU A N 1
ATOM 711 C CA . LEU A 1 107 ? 20.065 -3.283 35.761 1.00 11.48 663 LEU A CA 1
ATOM 712 C C . LEU A 1 107 ? 20.718 -2.340 34.768 1.00 11.44 663 LEU A C 1
ATOM 713 O O . LEU A 1 107 ? 19.992 -1.676 33.954 1.00 14.34 663 LEU A O 1
ATOM 718 N N . PRO A 1 108 ? 22.058 -2.281 34.766 1.00 11.23 664 PRO A N 1
ATOM 719 C CA . PRO A 1 108 ? 22.640 -1.392 33.714 1.00 11.56 664 PRO A CA 1
ATOM 720 C C . PRO A 1 108 ? 22.388 -2.018 32.376 1.00 10.75 664 PRO A C 1
ATOM 721 O O . PRO A 1 108 ? 22.367 -3.189 32.287 1.00 12.49 664 PRO A O 1
ATOM 725 N N . VAL A 1 109 ? 22.135 -1.249 31.320 1.00 13.63 665 VAL A N 1
ATOM 726 C CA . VAL A 1 109 ? 21.983 -1.824 29.972 1.00 12.04 665 VAL A CA 1
ATOM 727 C C . VAL A 1 109 ? 22.827 -1.042 28.863 1.00 12.90 665 VAL A C 1
ATOM 728 O O . VAL A 1 109 ? 22.778 0.230 28.824 1.00 13.57 665 VAL A O 1
ATOM 732 N N . ALA A 1 110 ? 23.520 -1.756 27.951 1.00 8.16 666 ALA A N 1
ATOM 733 C CA . ALA A 1 110 ? 24.213 -1.105 26.854 1.00 8.10 666 ALA A CA 1
ATOM 734 C C . ALA A 1 110 ? 23.372 -0.793 25.637 1.00 7.16 666 ALA A C 1
ATOM 735 O O . ALA A 1 110 ? 23.773 -0.006 24.877 1.00 10.40 666 ALA A O 1
ATOM 737 N N . ASP A 1 111 ? 22.223 -1.427 25.426 1.00 6.75 667 ASP A N 1
ATOM 738 C CA . ASP A 1 111 ? 21.422 -1.263 24.252 1.00 8.96 667 ASP A CA 1
ATOM 739 C C . ASP A 1 111 ? 20.131 -2.057 24.333 1.00 10.21 667 ASP A C 1
ATOM 740 O O . ASP A 1 111 ? 19.989 -2.910 25.175 1.00 11.02 667 ASP A O 1
ATOM 745 N N . VAL A 1 112 ? 19.244 -1.826 23.361 1.00 11.34 668 VAL A N 1
ATOM 746 C CA . VAL A 1 112 ? 17.843 -2.294 23.387 1.00 10.92 668 VAL A CA 1
ATOM 747 C C . VAL A 1 112 ? 17.296 -2.405 21.979 1.00 10.99 668 VAL A C 1
ATOM 748 O O . VAL A 1 112 ? 17.304 -1.441 21.165 1.00 10.18 668 VAL A O 1
ATOM 752 N N . PHE A 1 113 ? 16.816 -3.614 21.711 1.00 11.85 669 PHE A N 1
ATOM 753 C CA . PHE A 1 113 ? 16.320 -3.974 20.400 1.00 13.95 669 PHE A CA 1
ATOM 754 C C . PHE A 1 113 ? 14.913 -4.353 20.679 1.00 13.55 669 PHE A C 1
ATOM 755 O O . PHE A 1 113 ? 14.734 -5.341 21.336 1.00 15.15 669 PHE A O 1
ATOM 763 N N . TRP A 1 114 ? 13.950 -3.543 20.217 1.00 13.24 670 TRP A N 1
ATOM 764 C CA . TRP A 1 114 ? 12.504 -3.856 20.228 1.00 14.08 670 TRP A CA 1
ATOM 765 C C . TRP A 1 114 ? 12.128 -4.901 19.170 1.00 13.86 670 TRP A C 1
ATOM 766 O O . TRP A 1 114 ? 12.744 -4.997 18.054 1.00 17.03 670 TRP A O 1
ATOM 777 N N . ARG A 1 115 ? 11.173 -5.732 19.591 1.00 12.45 671 ARG A N 1
ATOM 778 C CA . ARG A 1 115 ? 10.403 -6.566 18.725 1.00 11.05 671 ARG A CA 1
ATOM 779 C C . ARG A 1 115 ? 9.098 -5.805 18.340 1.00 11.97 671 ARG A C 1
ATOM 780 O O . ARG A 1 115 ? 8.607 -4.923 19.082 1.00 9.96 671 ARG A O 1
ATOM 788 N N . ALA A 1 116 ? 8.530 -6.166 17.189 1.00 12.93 672 ALA A N 1
ATOM 789 C CA . ALA A 1 116 ? 7.081 -5.897 16.800 1.00 14.27 672 ALA A CA 1
ATOM 790 C C . ALA A 1 116 ? 5.957 -5.905 17.897 1.00 13.77 672 ALA A C 1
ATOM 791 O O . ALA A 1 116 ? 5.044 -5.108 17.801 1.00 15.99 672 ALA A O 1
ATOM 793 N N . ASP A 1 117 ? 6.037 -6.753 18.942 1.00 14.16 673 ASP A N 1
ATOM 794 C CA . ASP A 1 117 ? 5.053 -6.740 20.027 1.00 13.50 673 ASP A CA 1
ATOM 795 C C . ASP A 1 117 ? 5.285 -5.911 21.294 1.00 12.97 673 ASP A C 1
ATOM 796 O O . ASP A 1 117 ? 4.573 -6.095 22.297 1.00 14.05 673 ASP A O 1
ATOM 801 N N . GLY A 1 118 ? 6.245 -4.980 21.310 1.00 13.31 674 GLY A N 1
ATOM 802 C CA . GLY A 1 118 ? 6.282 -4.091 22.470 1.00 11.40 674 GLY A CA 1
ATOM 803 C C . GLY A 1 118 ? 7.289 -4.558 23.478 1.00 11.12 674 GLY A C 1
ATOM 804 O O . GLY A 1 118 ? 7.679 -3.779 24.374 1.00 8.66 674 GLY A O 1
ATOM 805 N N . SER A 1 119 ? 7.713 -5.833 23.322 1.00 10.78 675 SER A N 1
ATOM 806 C CA . SER A 1 119 ? 8.797 -6.434 24.067 1.00 11.50 675 SER A CA 1
ATOM 807 C C . SER A 1 119 ? 10.131 -6.038 23.462 1.00 11.51 675 SER A C 1
ATOM 808 O O . SER A 1 119 ? 10.158 -5.548 22.351 1.00 12.02 675 SER A O 1
ATOM 811 N N . ALA A 1 120 ? 11.234 -6.353 24.143 1.00 12.29 676 ALA A N 1
ATOM 812 C CA . ALA A 1 120 ? 12.609 -6.007 23.674 1.00 10.69 676 ALA A CA 1
ATOM 813 C C . ALA A 1 120 ? 13.688 -6.934 24.199 1.00 11.35 676 ALA A C 1
ATOM 814 O O . ALA A 1 120 ? 13.609 -7.467 25.310 1.00 6.83 676 ALA A O 1
ATOM 816 N N . ASP A 1 121 ? 14.713 -7.121 23.361 1.00 11.25 677 ASP A N 1
ATOM 817 C CA . ASP A 1 121 ? 15.855 -7.863 23.747 1.00 12.13 677 ASP A CA 1
ATOM 818 C C . ASP A 1 121 ? 16.789 -6.761 24.230 1.00 11.94 677 ASP A C 1
ATOM 819 O O . ASP A 1 121 ? 16.999 -5.791 23.550 1.00 12.87 677 ASP A O 1
ATOM 824 N N . VAL A 1 122 ? 17.335 -6.903 25.418 1.00 13.18 678 VAL A N 1
ATOM 825 C CA . VAL A 1 122 ? 17.956 -5.787 26.099 1.00 12.15 678 VAL A CA 1
ATOM 826 C C . VAL A 1 122 ? 19.285 -6.386 26.423 1.00 13.60 678 VAL A C 1
ATOM 827 O O . VAL A 1 122 ? 19.381 -7.510 27.005 1.00 11.91 678 VAL A O 1
ATOM 831 N N . ASP A 1 123 ? 20.301 -5.648 26.001 1.00 10.97 679 ASP A N 1
ATOM 832 C CA . ASP A 1 123 ? 21.661 -6.040 26.342 1.00 13.55 679 ASP A CA 1
ATOM 833 C C . ASP A 1 123 ? 21.975 -5.601 27.796 1.00 11.74 679 ASP A C 1
ATOM 834 O O . ASP A 1 123 ? 22.324 -4.462 28.035 1.00 8.41 679 ASP A O 1
ATOM 839 N N . VAL A 1 124 ? 21.823 -6.514 28.743 1.00 9.69 680 VAL A N 1
ATOM 840 C CA . VAL A 1 124 ? 22.099 -6.245 30.146 1.00 9.65 680 VAL A CA 1
ATOM 841 C C . VAL A 1 124 ? 23.622 -6.431 30.323 1.00 10.92 680 VAL A C 1
ATOM 842 O O . VAL A 1 124 ? 24.199 -7.326 29.822 1.00 11.99 680 VAL A O 1
ATOM 846 N N . VAL A 1 125 ? 24.255 -5.555 31.049 1.00 13.09 681 VAL A N 1
ATOM 847 C CA . VAL A 1 125 ? 25.693 -5.586 31.238 1.00 13.14 681 VAL A CA 1
ATOM 848 C C . VAL A 1 125 ? 25.992 -5.507 32.774 1.00 13.78 681 VAL A C 1
ATOM 849 O O . VAL A 1 125 ? 25.125 -5.106 33.581 1.00 12.12 681 VAL A O 1
ATOM 853 N N . TRP A 1 126 ? 27.225 -5.829 33.136 1.00 14.04 682 TRP A N 1
ATOM 854 C CA . TRP A 1 126 ? 27.837 -5.412 34.383 1.00 15.49 682 TRP A CA 1
ATOM 855 C C . TRP A 1 126 ? 28.708 -4.199 34.108 1.00 15.95 682 TRP A C 1
ATOM 856 O O . TRP A 1 126 ? 29.584 -4.192 33.222 1.00 15.96 682 TRP A O 1
ATOM 867 N N . ASN A 1 127 ? 28.454 -3.153 34.882 1.00 16.64 683 ASN A N 1
ATOM 868 C CA . ASN A 1 127 ? 29.252 -1.911 34.904 1.00 17.69 683 ASN A CA 1
ATOM 869 C C . ASN A 1 127 ? 29.699 -2.057 36.369 1.00 19.35 683 ASN A C 1
ATOM 870 O O . ASN A 1 127 ? 29.004 -2.752 37.133 1.00 22.02 683 ASN A O 1
ATOM 875 N N . ASP A 1 128 ? 30.842 -1.534 36.800 1.00 19.33 684 ASP A N 1
ATOM 876 C CA . ASP A 1 128 ? 31.281 -1.873 38.173 1.00 18.43 684 ASP A CA 1
ATOM 877 C C . ASP A 1 128 ? 30.968 -0.682 39.085 1.00 18.05 684 ASP A C 1
ATOM 878 O O . ASP A 1 128 ? 31.708 -0.276 39.972 1.00 15.36 684 ASP A O 1
ATOM 891 N N . PRO A 1 130 ? 28.674 1.601 41.778 1.00 17.36 686 PRO A N 1
ATOM 892 C CA . PRO A 1 130 ? 27.951 1.256 43.011 1.00 18.80 686 PRO A CA 1
ATOM 893 C C . PRO A 1 130 ? 26.444 1.219 42.807 1.00 18.46 686 PRO A C 1
ATOM 894 O O . PRO A 1 130 ? 25.954 1.544 41.730 1.00 17.90 686 PRO A O 1
ATOM 898 N N . ALA A 1 131 ? 25.708 0.805 43.834 1.00 18.56 687 ALA A N 1
ATOM 899 C CA . ALA A 1 131 ? 24.263 0.888 43.848 1.00 17.12 687 ALA A CA 1
ATOM 900 C C . ALA A 1 131 ? 23.772 2.303 43.485 1.00 17.04 687 ALA A C 1
ATOM 901 O O . ALA A 1 131 ? 24.434 3.300 43.764 1.00 18.57 687 ALA A O 1
ATOM 903 N N . VAL A 1 132 ? 22.618 2.401 42.846 1.00 17.90 688 VAL A N 1
ATOM 904 C CA . VAL A 1 132 ? 22.176 3.681 42.327 1.00 13.70 688 VAL A CA 1
ATOM 905 C C . VAL A 1 132 ? 21.540 4.524 43.409 1.00 13.33 688 VAL A C 1
ATOM 906 O O . VAL A 1 132 ? 20.652 4.070 44.167 1.00 11.73 688 VAL A O 1
ATOM 910 N N . ALA A 1 133 ? 22.057 5.741 43.583 1.00 10.90 689 ALA A N 1
ATOM 911 C CA . ALA A 1 133 ? 21.526 6.588 44.683 1.00 12.73 689 ALA A CA 1
ATOM 912 C C . ALA A 1 133 ? 20.442 7.530 44.130 1.00 12.99 689 ALA A C 1
ATOM 913 O O . ALA A 1 133 ? 20.471 7.780 42.954 1.00 13.20 689 ALA A O 1
ATOM 915 N N . GLY A 1 134 ? 19.539 8.092 44.955 1.00 12.87 690 GLY A N 1
ATOM 916 C CA . GLY A 1 134 ? 18.681 9.234 44.513 1.00 12.44 690 GLY A CA 1
ATOM 917 C C . GLY A 1 134 ? 17.438 8.642 43.925 1.00 13.37 690 GLY A C 1
ATOM 918 O O . GLY A 1 134 ? 17.344 7.336 43.782 1.00 15.88 690 GLY A O 1
ATOM 919 N N . GLN A 1 135 ? 16.494 9.522 43.546 1.00 10.69 691 GLN A N 1
ATOM 920 C CA . GLN A 1 135 ? 15.103 9.120 43.215 1.00 9.47 691 GLN A CA 1
ATOM 921 C C . GLN A 1 135 ? 14.621 9.521 41.852 1.00 8.42 691 GLN A C 1
ATOM 922 O O . GLN A 1 135 ? 13.421 9.426 41.639 1.00 10.15 691 GLN A O 1
ATOM 928 N N . SER A 1 136 ? 15.489 10.017 40.981 1.00 8.02 692 SER A N 1
ATOM 929 C CA . SER A 1 136 ? 15.153 10.393 39.614 1.00 11.19 692 SER A CA 1
ATOM 930 C C . SER A 1 136 ? 14.660 9.221 38.769 1.00 8.98 692 SER A C 1
ATOM 931 O O . SER A 1 136 ? 14.293 9.458 37.635 1.00 10.07 692 SER A O 1
ATOM 934 N N . SER A 1 137 ? 14.752 7.992 39.301 1.00 8.51 693 SER A N 1
ATOM 935 C CA . SER A 1 137 ? 14.255 6.769 38.682 1.00 7.88 693 SER A CA 1
ATOM 936 C C . SER A 1 137 ? 12.790 6.568 38.900 1.00 7.72 693 SER A C 1
ATOM 937 O O . SER A 1 137 ? 12.217 5.607 38.397 1.00 8.82 693 SER A O 1
ATOM 940 N N . SER A 1 138 ? 12.161 7.454 39.666 1.00 6.40 694 SER A N 1
ATOM 941 C CA . SER A 1 138 ? 10.826 7.213 40.163 1.00 6.49 694 SER A CA 1
ATOM 942 C C . SER A 1 138 ? 9.819 7.065 39.073 1.00 5.87 694 SER A C 1
ATOM 943 O O . SER A 1 138 ? 8.906 6.291 39.257 1.00 5.02 694 SER A O 1
ATOM 946 N N . ILE A 1 139 ? 9.906 7.865 38.010 1.00 5.65 695 ILE A N 1
ATOM 947 C CA . ILE A 1 139 ? 9.049 7.707 36.914 1.00 6.76 695 ILE A CA 1
ATOM 948 C C . ILE A 1 139 ? 9.215 6.312 36.269 1.00 9.00 695 ILE A C 1
ATOM 949 O O . ILE A 1 139 ? 8.222 5.656 36.078 1.00 6.94 695 ILE A O 1
ATOM 954 N N . ALA A 1 140 ? 10.462 5.871 35.948 1.00 9.69 696 ALA A N 1
ATOM 955 C CA . ALA A 1 140 ? 10.729 4.483 35.462 1.00 10.60 696 ALA A CA 1
ATOM 956 C C . ALA A 1 140 ? 10.147 3.357 36.378 1.00 10.75 696 ALA A C 1
ATOM 957 O O . ALA A 1 140 ? 9.503 2.356 35.984 1.00 11.89 696 ALA A O 1
ATOM 959 N N . LEU A 1 141 ? 10.476 3.445 37.644 1.00 9.22 697 LEU A N 1
ATOM 960 C CA . LEU A 1 141 ? 9.764 2.547 38.634 1.00 7.92 697 LEU A CA 1
ATOM 961 C C . LEU A 1 141 ? 8.330 2.331 38.486 1.00 4.56 697 LEU A C 1
ATOM 962 O O . LEU A 1 141 ? 7.837 1.216 38.483 1.00 3.90 697 LEU A O 1
ATOM 967 N N . ALA A 1 142 ? 7.634 3.425 38.549 1.00 6.05 698 ALA A N 1
ATOM 968 C CA . ALA A 1 142 ? 6.185 3.538 38.239 1.00 9.01 698 ALA A CA 1
ATOM 969 C C . ALA A 1 142 ? 5.717 2.893 36.955 1.00 7.89 698 ALA A C 1
ATOM 970 O O . ALA A 1 142 ? 4.776 2.134 36.929 1.00 6.56 698 ALA A O 1
ATOM 972 N N . LEU A 1 143 ? 6.235 3.379 35.855 1.00 9.12 699 LEU A N 1
ATOM 973 C CA . LEU A 1 143 ? 5.816 2.780 34.557 1.00 8.77 699 LEU A CA 1
ATOM 974 C C . LEU A 1 143 ? 6.159 1.251 34.608 1.00 11.34 699 LEU A C 1
ATOM 975 O O . LEU A 1 143 ? 5.362 0.419 34.118 1.00 12.12 699 LEU A O 1
ATOM 980 N N . ALA A 1 144 ? 7.312 0.867 35.203 1.00 9.21 700 ALA A N 1
ATOM 981 C CA . ALA A 1 144 ? 7.773 -0.533 35.083 1.00 8.66 700 ALA A CA 1
ATOM 982 C C . ALA A 1 144 ? 6.917 -1.381 35.963 1.00 7.33 700 ALA A C 1
ATOM 983 O O . ALA A 1 144 ? 6.710 -2.511 35.684 1.00 7.33 700 ALA A O 1
ATOM 985 N N . SER A 1 145 ? 6.421 -0.825 37.033 1.00 8.69 701 SER A N 1
ATOM 986 C CA . SER A 1 145 ? 5.556 -1.563 37.901 1.00 11.44 701 SER A CA 1
ATOM 987 C C . SER A 1 145 ? 4.109 -1.675 37.284 1.00 13.64 701 SER A C 1
ATOM 988 O O . SER A 1 145 ? 3.312 -2.456 37.762 1.00 12.82 701 SER A O 1
ATOM 991 N N . SER A 1 146 ? 3.776 -0.885 36.277 1.00 14.57 702 SER A N 1
ATOM 992 C CA . SER A 1 146 ? 2.453 -0.973 35.741 1.00 16.49 702 SER A CA 1
ATOM 993 C C . SER A 1 146 ? 2.294 -1.377 34.286 1.00 16.36 702 SER A C 1
ATOM 994 O O . SER A 1 146 ? 1.336 -2.070 33.972 1.00 16.71 702 SER A O 1
ATOM 997 N N . LEU A 1 147 ? 3.224 -0.969 33.415 1.00 15.36 703 LEU A N 1
ATOM 998 C CA . LEU A 1 147 ? 3.154 -1.323 31.983 1.00 12.49 703 LEU A CA 1
ATOM 999 C C . LEU A 1 147 ? 3.499 -2.773 31.505 1.00 12.51 703 LEU A C 1
ATOM 1000 O O . LEU A 1 147 ? 4.424 -3.410 31.998 1.00 14.38 703 LEU A O 1
ATOM 1005 N N . PRO A 1 148 ? 2.730 -3.300 30.533 1.00 11.40 704 PRO A N 1
ATOM 1006 C CA . PRO A 1 148 ? 3.025 -4.657 29.934 1.00 10.07 704 PRO A CA 1
ATOM 1007 C C . PRO A 1 148 ? 3.898 -4.587 28.656 1.00 10.68 704 PRO A C 1
ATOM 1008 O O . PRO A 1 148 ? 3.669 -5.357 27.692 1.00 11.47 704 PRO A O 1
ATOM 1012 N N . PHE A 1 149 ? 4.781 -3.576 28.588 1.00 10.12 705 PHE A N 1
ATOM 1013 C CA . PHE A 1 149 ? 5.620 -3.256 27.367 1.00 10.48 705 PHE A CA 1
ATOM 1014 C C . PHE A 1 149 ? 6.795 -2.343 27.886 1.00 10.86 705 PHE A C 1
ATOM 1015 O O . PHE A 1 149 ? 6.747 -1.830 29.091 1.00 8.97 705 PHE A O 1
ATOM 1023 N N . VAL A 1 150 ? 7.844 -2.256 27.031 1.00 10.17 706 VAL A N 1
ATOM 1024 C CA . VAL A 1 150 ? 9.073 -1.506 27.255 1.00 11.79 706 VAL A CA 1
ATOM 1025 C C . VAL A 1 150 ? 8.912 -0.193 26.415 1.00 8.93 706 VAL A C 1
ATOM 1026 O O . VAL A 1 150 ? 9.016 -0.221 25.159 1.00 7.53 706 VAL A O 1
ATOM 1030 N N . PRO A 1 151 ? 8.589 0.913 27.103 1.00 9.04 707 PRO A N 1
ATOM 1031 C CA . PRO A 1 151 ? 8.358 2.216 26.382 1.00 8.06 707 PRO A CA 1
ATOM 1032 C C . PRO A 1 151 ? 9.626 2.552 25.616 1.00 9.25 707 PRO A C 1
ATOM 1033 O O . PRO A 1 151 ? 10.708 2.184 26.065 1.00 8.49 707 PRO A O 1
ATOM 1037 N N . LYS A 1 152 ? 9.523 3.040 24.383 1.00 8.01 708 LYS A N 1
ATOM 1038 C CA . LYS A 1 152 ? 10.780 3.500 23.712 1.00 8.44 708 LYS A CA 1
ATOM 1039 C C . LYS A 1 152 ? 11.191 4.900 24.108 1.00 6.58 708 LYS A C 1
ATOM 1040 O O . LYS A 1 152 ? 10.976 5.830 23.401 1.00 8.43 708 LYS A O 1
ATOM 1046 N N . ALA A 1 153 ? 11.774 5.089 25.277 1.00 8.61 709 ALA A N 1
ATOM 1047 C CA . ALA A 1 153 ? 12.154 6.378 25.698 1.00 7.31 709 ALA A CA 1
ATOM 1048 C C . ALA A 1 153 ? 12.905 6.153 26.936 1.00 8.66 709 ALA A C 1
ATOM 1049 O O . ALA A 1 153 ? 12.602 5.240 27.619 1.00 8.25 709 ALA A O 1
ATOM 1051 N N . ALA A 1 154 ? 13.752 7.075 27.376 1.00 9.91 710 ALA A N 1
ATOM 1052 C CA . ALA A 1 154 ? 14.248 6.926 28.771 1.00 9.74 710 ALA A CA 1
ATOM 1053 C C . ALA A 1 154 ? 13.557 7.938 29.643 1.00 7.80 710 ALA A C 1
ATOM 1054 O O . ALA A 1 154 ? 13.316 9.073 29.241 1.00 11.74 710 ALA A O 1
ATOM 1056 N N . TYR A 1 155 ? 13.340 7.634 30.896 1.00 10.30 711 TYR A N 1
ATOM 1057 C CA . TYR A 1 155 ? 12.625 8.564 31.817 1.00 8.77 711 TYR A CA 1
ATOM 1058 C C . TYR A 1 155 ? 13.446 9.053 33.017 1.00 8.45 711 TYR A C 1
ATOM 1059 O O . TYR A 1 155 ? 14.207 8.289 33.687 1.00 8.85 711 TYR A O 1
ATOM 1068 N N . THR A 1 156 ? 13.216 10.330 33.379 1.00 8.88 712 THR A N 1
ATOM 1069 C CA . THR A 1 156 ? 13.894 10.912 34.572 1.00 7.23 712 THR A CA 1
ATOM 1070 C C . THR A 1 156 ? 12.992 11.882 35.314 1.00 8.52 712 THR A C 1
ATOM 1071 O O . THR A 1 156 ? 12.300 12.729 34.717 1.00 7.82 712 THR A O 1
ATOM 1075 N N . GLY A 1 157 ? 12.911 11.711 36.639 1.00 6.20 713 GLY A N 1
ATOM 1076 C CA . GLY A 1 157 ? 12.093 12.569 37.367 1.00 9.28 713 GLY A CA 1
ATOM 1077 C C . GLY A 1 157 ? 11.815 11.961 38.713 1.00 11.08 713 GLY A C 1
ATOM 1078 O O . GLY A 1 157 ? 11.550 10.771 38.790 1.00 10.65 713 GLY A O 1
ATOM 1079 N N . CYS A 1 158 ? 12.016 12.750 39.773 1.00 11.84 714 CYS A N 1
ATOM 1080 C CA . CYS A 1 158 ? 11.498 12.343 41.086 1.00 12.79 714 CYS A CA 1
ATOM 1081 C C . CYS A 1 158 ? 9.990 12.479 41.129 1.00 13.50 714 CYS A C 1
ATOM 1082 O O . CYS A 1 158 ? 9.372 13.153 40.269 1.00 13.78 714 CYS A O 1
ATOM 1085 N N . LEU A 1 159 ? 9.392 11.776 42.088 1.00 13.31 715 LEU A N 1
ATOM 1086 C CA . LEU A 1 159 ? 7.947 11.799 42.258 1.00 12.77 715 LEU A CA 1
ATOM 1087 C C . LEU A 1 159 ? 7.521 12.371 43.603 1.00 12.65 715 LEU A C 1
ATOM 1088 O O . LEU A 1 159 ? 8.106 12.068 44.636 1.00 11.28 715 LEU A O 1
ATOM 1093 N N . SER A 1 160 ? 6.561 13.276 43.523 1.00 11.63 716 SER A N 1
ATOM 1094 C CA . SER A 1 160 ? 5.707 13.673 44.679 1.00 11.80 716 SER A CA 1
ATOM 1095 C C . SER A 1 160 ? 4.238 13.314 44.520 1.00 11.81 716 SER A C 1
ATOM 1096 O O . SER A 1 160 ? 3.555 14.072 43.905 1.00 12.90 716 SER A O 1
ATOM 1099 N N . GLY A 1 161 ? 3.727 12.233 45.139 1.00 12.07 717 GLY A N 1
ATOM 1100 C CA . GLY A 1 161 ? 2.475 11.654 44.707 1.00 9.49 717 GLY A CA 1
ATOM 1101 C C . GLY A 1 161 ? 2.609 11.404 43.178 1.00 11.85 717 GLY A C 1
ATOM 1102 O O . GLY A 1 161 ? 3.469 10.687 42.742 1.00 8.67 717 GLY A O 1
ATOM 1103 N N . THR A 1 162 ? 1.696 11.941 42.396 1.00 11.80 718 THR A N 1
ATOM 1104 C CA . THR A 1 162 ? 1.653 11.725 40.923 1.00 13.20 718 THR A CA 1
ATOM 1105 C C . THR A 1 162 ? 2.278 12.954 40.148 1.00 13.00 718 THR A C 1
ATOM 1106 O O . THR A 1 162 ? 2.368 12.909 38.921 1.00 15.88 718 THR A O 1
ATOM 1110 N N . ASN A 1 163 ? 2.833 13.955 40.883 1.00 10.92 719 ASN A N 1
ATOM 1111 C CA . ASN A 1 163 ? 3.486 15.165 40.343 1.00 9.20 719 ASN A CA 1
ATOM 1112 C C . ASN A 1 163 ? 4.933 14.903 40.208 1.00 8.24 719 ASN A C 1
ATOM 1113 O O . ASN A 1 163 ? 5.536 14.482 41.144 1.00 8.15 719 ASN A O 1
ATOM 1118 N N . VAL A 1 164 ? 5.484 15.054 39.018 1.00 8.84 720 VAL A N 1
ATOM 1119 C CA . VAL A 1 164 ? 6.887 14.974 38.785 1.00 8.16 720 VAL A CA 1
ATOM 1120 C C . VAL A 1 164 ? 7.637 16.143 39.382 1.00 8.40 720 VAL A C 1
ATOM 1121 O O . VAL A 1 164 ? 7.218 17.317 39.213 1.00 9.80 720 VAL A O 1
ATOM 1125 N N . GLN A 1 165 ? 8.790 15.855 39.988 1.00 9.64 721 GLN A N 1
ATOM 1126 C CA . GLN A 1 165 ? 9.820 16.882 40.258 1.00 7.39 721 GLN A CA 1
ATOM 1127 C C . GLN A 1 165 ? 11.084 16.833 39.478 1.00 7.91 721 GLN A C 1
ATOM 1128 O O . GLN A 1 165 ? 11.691 15.758 39.293 1.00 9.71 721 GLN A O 1
ATOM 1134 N N . PRO A 1 166 ? 11.586 18.024 39.020 1.00 8.46 722 PRO A N 1
ATOM 1135 C CA . PRO A 1 166 ? 12.723 18.136 38.051 1.00 8.66 722 PRO A CA 1
ATOM 1136 C C . PRO A 1 166 ? 14.138 17.736 38.701 1.00 8.56 722 PRO A C 1
ATOM 1137 O O . PRO A 1 166 ? 14.402 17.924 39.921 1.00 7.79 722 PRO A O 1
ATOM 1141 N N . VAL A 1 167 ? 14.987 17.168 37.880 1.00 7.84 723 VAL A N 1
ATOM 1142 C CA . VAL A 1 167 ? 16.200 16.560 38.433 1.00 9.63 723 VAL A CA 1
ATOM 1143 C C . VAL A 1 167 ? 17.349 17.361 37.792 1.00 8.89 723 VAL A C 1
ATOM 1144 O O . VAL A 1 167 ? 17.156 18.034 36.767 1.00 8.63 723 VAL A O 1
ATOM 1148 N N . GLN A 1 168 ? 18.453 17.463 38.514 1.00 9.11 724 GLN A N 1
ATOM 1149 C CA . GLN A 1 168 ? 19.680 18.004 37.989 1.00 9.59 724 GLN A CA 1
ATOM 1150 C C . GLN A 1 168 ? 20.271 17.106 36.818 1.00 8.94 724 GLN A C 1
ATOM 1151 O O . GLN A 1 168 ? 20.039 15.947 36.764 1.00 6.73 724 GLN A O 1
ATOM 1157 N N . PHE A 1 169 ? 21.209 17.605 36.034 1.00 10.65 725 PHE A N 1
ATOM 1158 C CA . PHE A 1 169 ? 21.943 16.710 35.052 1.00 9.12 725 PHE A CA 1
ATOM 1159 C C . PHE A 1 169 ? 21.163 16.294 33.822 1.00 6.05 725 PHE A C 1
ATOM 1160 O O . PHE A 1 169 ? 21.529 15.342 33.194 1.00 5.55 725 PHE A O 1
ATOM 1168 N N . GLY A 1 170 ? 20.121 16.998 33.472 1.00 5.83 726 GLY A N 1
ATOM 1169 C CA . GLY A 1 170 ? 19.349 16.690 32.272 1.00 7.54 726 GLY A CA 1
ATOM 1170 C C . GLY A 1 170 ? 20.173 16.496 30.975 1.00 8.40 726 GLY A C 1
ATOM 1171 O O . GLY A 1 170 ? 20.062 15.554 30.246 1.00 9.29 726 GLY A O 1
ATOM 1172 N N . ASN A 1 171 ? 20.943 17.478 30.628 1.00 10.30 727 ASN A N 1
ATOM 1173 C CA . ASN A 1 171 ? 21.865 17.356 29.560 1.00 10.38 727 ASN A CA 1
ATOM 1174 C C . ASN A 1 171 ? 22.829 16.152 29.513 1.00 9.47 727 ASN A C 1
ATOM 1175 O O . ASN A 1 171 ? 23.059 15.576 28.503 1.00 8.59 727 ASN A O 1
ATOM 1180 N N . LEU A 1 172 ? 23.472 15.815 30.604 1.00 8.36 728 LEU A N 1
ATOM 1181 C CA . LEU A 1 172 ? 24.266 14.633 30.629 1.00 7.74 728 LEU A CA 1
ATOM 1182 C C . LEU A 1 172 ? 23.407 13.325 30.587 1.00 7.56 728 LEU A C 1
ATOM 1183 O O . LEU A 1 172 ? 23.857 12.302 30.005 1.00 5.47 728 LEU A O 1
ATOM 1188 N N . LYS A 1 173 ? 22.267 13.365 31.296 1.00 5.90 729 LYS A N 1
ATOM 1189 C CA . LYS A 1 173 ? 21.237 12.319 31.182 1.00 4.73 729 LYS A CA 1
ATOM 1190 C C . LYS A 1 173 ? 20.781 12.066 29.789 1.00 6.37 729 LYS A C 1
ATOM 1191 O O . LYS A 1 173 ? 20.783 10.871 29.449 1.00 7.44 729 LYS A O 1
ATOM 1197 N N . ALA A 1 174 ? 20.549 13.119 28.948 1.00 6.52 730 ALA A N 1
ATOM 1198 C CA . ALA A 1 174 ? 20.050 12.979 27.578 1.00 7.35 730 ALA A CA 1
ATOM 1199 C C . ALA A 1 174 ? 21.095 12.250 26.741 1.00 11.52 730 ALA A C 1
ATOM 1200 O O . ALA A 1 174 ? 20.748 11.394 25.880 1.00 12.35 730 ALA A O 1
ATOM 1202 N N . ARG A 1 175 ? 22.385 12.530 26.990 1.00 9.60 731 ARG A N 1
ATOM 1203 C CA . ARG A 1 175 ? 23.409 11.782 26.299 1.00 10.45 731 ARG A CA 1
ATOM 1204 C C . ARG A 1 175 ? 23.161 10.269 26.328 1.00 8.40 731 ARG A C 1
ATOM 1205 O O . ARG A 1 175 ? 23.343 9.629 25.392 1.00 11.73 731 ARG A O 1
ATOM 1213 N N . ALA A 1 176 ? 22.732 9.711 27.436 1.00 10.39 732 ALA A N 1
ATOM 1214 C CA . ALA A 1 176 ? 22.643 8.293 27.684 1.00 8.67 732 ALA A CA 1
ATOM 1215 C C . ALA A 1 176 ? 21.474 7.780 26.877 1.00 9.19 732 ALA A C 1
ATOM 1216 O O . ALA A 1 176 ? 21.481 6.683 26.308 1.00 11.03 732 ALA A O 1
ATOM 1218 N N . ALA A 1 177 ? 20.458 8.584 26.786 1.00 9.33 733 ALA A N 1
ATOM 1219 C CA . ALA A 1 177 ? 19.304 8.186 26.037 1.00 8.61 733 ALA A CA 1
ATOM 1220 C C . ALA A 1 177 ? 19.602 8.267 24.541 1.00 8.08 733 ALA A C 1
ATOM 1221 O O . ALA A 1 177 ? 19.215 7.379 23.832 1.00 7.93 733 ALA A O 1
ATOM 1223 N N . HIS A 1 178 ? 20.222 9.359 24.060 1.00 7.36 734 HIS A N 1
ATOM 1224 C CA . HIS A 1 178 ? 20.397 9.680 22.602 1.00 8.09 734 HIS A CA 1
ATOM 1225 C C . HIS A 1 178 ? 21.424 8.665 21.996 1.00 9.15 734 HIS A C 1
ATOM 1226 O O . HIS A 1 178 ? 21.289 8.230 20.852 1.00 7.41 734 HIS A O 1
ATOM 1233 N N . LYS A 1 179 ? 22.353 8.199 22.845 1.00 9.46 735 LYS A N 1
ATOM 1234 C CA . LYS A 1 179 ? 23.325 7.277 22.445 1.00 10.33 735 LYS A CA 1
ATOM 1235 C C . LYS A 1 179 ? 22.705 6.047 21.835 1.00 11.28 735 LYS A C 1
ATOM 1236 O O . LYS A 1 179 ? 23.259 5.383 20.924 1.00 11.49 735 LYS A O 1
ATOM 1242 N N . ILE A 1 180 ? 21.553 5.670 22.344 1.00 10.59 736 ILE A N 1
ATOM 1243 C CA . ILE A 1 180 ? 20.909 4.626 21.631 1.00 9.45 736 ILE A CA 1
ATOM 1244 C C . ILE A 1 180 ? 19.682 5.033 20.861 1.00 10.21 736 ILE A C 1
ATOM 1245 O O . ILE A 1 180 ? 18.904 4.214 20.629 1.00 7.58 736 ILE A O 1
ATOM 1250 N N . GLY A 1 181 ? 19.545 6.319 20.442 1.00 11.48 737 GLY A N 1
ATOM 1251 C CA . GLY A 1 181 ? 18.339 6.724 19.600 1.00 12.03 737 GLY A CA 1
ATOM 1252 C C . GLY A 1 181 ? 16.980 6.967 20.322 1.00 9.23 737 GLY A C 1
ATOM 1253 O O . GLY A 1 181 ? 15.987 7.095 19.680 1.00 10.31 737 GLY A O 1
ATOM 1254 N N . LEU A 1 182 ? 17.009 7.169 21.617 1.00 7.84 738 LEU A N 1
ATOM 1255 C CA . LEU A 1 182 ? 15.836 7.358 22.479 1.00 8.50 738 LEU A CA 1
ATOM 1256 C C . LEU A 1 182 ? 15.761 8.769 22.995 1.00 8.51 738 LEU A C 1
ATOM 1257 O O . LEU A 1 182 ? 16.849 9.316 23.308 1.00 8.22 738 LEU A O 1
ATOM 1262 N N . PRO A 1 183 ? 14.512 9.344 23.074 1.00 8.38 739 PRO A N 1
ATOM 1263 C CA . PRO A 1 183 ? 14.337 10.507 23.857 1.00 9.10 739 PRO A CA 1
ATOM 1264 C C . PRO A 1 183 ? 14.466 10.375 25.348 1.00 10.45 739 PRO A C 1
ATOM 1265 O O . PRO A 1 183 ? 14.119 9.344 25.957 1.00 10.46 739 PRO A O 1
ATOM 1269 N N . LEU A 1 184 ? 15.038 11.454 25.919 1.00 12.65 740 LEU A N 1
ATOM 1270 C CA . LEU A 1 184 ? 14.886 11.760 27.347 1.00 10.32 740 LEU A CA 1
ATOM 1271 C C . LEU A 1 184 ? 13.533 12.453 27.652 1.00 10.61 740 LEU A C 1
ATOM 1272 O O . LEU A 1 184 ? 13.226 13.467 27.042 1.00 10.31 740 LEU A O 1
ATOM 1277 N N . VAL A 1 185 ? 12.714 11.807 28.511 1.00 7.78 741 VAL A N 1
ATOM 1278 C CA . VAL A 1 185 ? 11.408 12.257 28.787 1.00 7.93 741 VAL A CA 1
ATOM 1279 C C . VAL A 1 185 ? 11.286 12.475 30.290 1.00 6.75 741 VAL A C 1
ATOM 1280 O O . VAL A 1 185 ? 11.763 11.673 31.143 1.00 9.25 741 VAL A O 1
ATOM 1284 N N . GLY A 1 186 ? 10.719 13.583 30.643 1.00 6.69 742 GLY A N 1
ATOM 1285 C CA . GLY A 1 186 ? 10.528 13.828 32.080 1.00 7.02 742 GLY A CA 1
ATOM 1286 C C . GLY A 1 186 ? 10.739 15.275 32.480 1.00 8.41 742 GLY A C 1
ATOM 1287 O O . GLY A 1 186 ? 10.125 16.142 31.853 1.00 5.50 742 GLY A O 1
ATOM 1296 N N . THR A 1 188 ? 13.768 18.080 34.054 1.00 8.98 744 THR A N 1
ATOM 1297 C CA . THR A 1 188 ? 15.093 18.397 34.530 1.00 8.74 744 THR A CA 1
ATOM 1298 C C . THR A 1 188 ? 15.232 19.894 34.820 1.00 9.02 744 THR A C 1
ATOM 1299 O O . THR A 1 188 ? 14.461 20.672 34.252 1.00 9.01 744 THR A O 1
ATOM 1303 N N . GLN A 1 189 ? 16.096 20.244 35.779 1.00 7.86 745 GLN A N 1
ATOM 1304 C CA . GLN A 1 189 ? 16.427 21.657 36.019 1.00 10.65 745 GLN A CA 1
ATOM 1305 C C . GLN A 1 189 ? 17.036 22.384 34.803 1.00 10.20 745 GLN A C 1
ATOM 1306 O O . GLN A 1 189 ? 16.748 23.531 34.631 1.00 10.57 745 GLN A O 1
ATOM 1312 N N . ASP A 1 190 ? 17.803 21.734 33.945 1.00 8.17 746 ASP A N 1
ATOM 1313 C CA . ASP A 1 190 ? 18.364 22.467 32.807 1.00 9.66 746 ASP A CA 1
ATOM 1314 C C . ASP A 1 190 ? 17.582 22.285 31.462 1.00 9.55 746 ASP A C 1
ATOM 1315 O O . ASP A 1 190 ? 18.089 22.582 30.414 1.00 12.03 746 ASP A O 1
ATOM 1320 N N . GLY A 1 191 ? 16.346 21.821 31.460 1.00 11.25 747 GLY A N 1
ATOM 1321 C CA . GLY A 1 191 ? 15.646 21.655 30.149 1.00 10.68 747 GLY A CA 1
ATOM 1322 C C . GLY A 1 191 ? 16.322 20.604 29.250 1.00 10.50 747 GLY A C 1
ATOM 1323 O O . GLY A 1 191 ? 16.197 20.624 28.009 1.00 11.02 747 GLY A O 1
ATOM 1324 N N . GLY A 1 192 ? 17.082 19.667 29.840 1.00 9.82 748 GLY A N 1
ATOM 1325 C CA . GLY A 1 192 ? 17.788 18.704 28.950 1.00 11.14 748 GLY A CA 1
ATOM 1326 C C . GLY A 1 192 ? 16.893 17.651 28.304 1.00 10.83 748 GLY A C 1
ATOM 1327 O O . GLY A 1 192 ? 17.301 16.975 27.337 1.00 14.16 748 GLY A O 1
ATOM 1328 N N . GLU A 1 193 ? 15.687 17.498 28.806 1.00 8.16 749 GLU A N 1
ATOM 1329 C CA . GLU A 1 193 ? 14.781 16.425 28.267 1.00 10.78 749 GLU A CA 1
ATOM 1330 C C . GLU A 1 193 ? 14.315 16.808 26.848 1.00 10.61 749 GLU A C 1
ATOM 1331 O O . GLU A 1 193 ? 14.102 17.973 26.599 1.00 12.05 749 GLU A O 1
ATOM 1337 N N . ASP A 1 194 ? 14.114 15.832 25.958 1.00 8.84 750 ASP A N 1
ATOM 1338 C CA . ASP A 1 194 ? 13.482 16.101 24.689 1.00 8.59 750 ASP A CA 1
ATOM 1339 C C . ASP A 1 194 ? 11.968 16.496 24.780 1.00 11.50 750 ASP A C 1
ATOM 1340 O O . ASP A 1 194 ? 11.488 17.301 23.996 1.00 9.61 750 ASP A O 1
ATOM 1345 N N . THR A 1 195 ? 11.255 15.887 25.727 1.00 11.34 751 THR A N 1
ATOM 1346 C CA . THR A 1 195 ? 9.858 16.126 26.007 1.00 12.22 751 THR A CA 1
ATOM 1347 C C . THR A 1 195 ? 9.572 16.233 27.443 1.00 9.41 751 THR A C 1
ATOM 1348 O O . THR A 1 195 ? 9.933 15.363 28.158 1.00 10.04 751 THR A O 1
ATOM 1352 N N . ARG A 1 196 ? 8.923 17.299 27.863 1.00 9.36 752 ARG A N 1
ATOM 1353 C CA . ARG A 1 196 ? 8.719 17.576 29.283 1.00 11.42 752 ARG A CA 1
ATOM 1354 C C . ARG A 1 196 ? 7.410 17.040 29.801 1.00 11.91 752 ARG A C 1
ATOM 1355 O O . ARG A 1 196 ? 6.387 17.332 29.223 1.00 11.41 752 ARG A O 1
ATOM 1363 N N . ILE A 1 197 ? 7.427 16.286 30.913 1.00 10.41 753 ILE A N 1
ATOM 1364 C CA . ILE A 1 197 ? 6.230 15.615 31.334 1.00 9.92 753 ILE A CA 1
ATOM 1365 C C . ILE A 1 197 ? 6.155 15.846 32.815 1.00 9.14 753 ILE A C 1
ATOM 1366 O O . ILE A 1 197 ? 7.114 15.517 33.497 1.00 7.35 753 ILE A O 1
ATOM 1371 N N . CYS A 1 198 ? 5.053 16.411 33.326 1.00 6.55 754 CYS A N 1
ATOM 1372 C CA . CYS A 1 198 ? 4.951 16.840 34.750 1.00 7.73 754 CYS A CA 1
ATOM 1373 C C . CYS A 1 198 ? 4.124 15.938 35.596 1.00 6.71 754 CYS A C 1
ATOM 1374 O O . CYS A 1 198 ? 4.009 16.096 36.793 1.00 4.91 754 CYS A O 1
ATOM 1377 N N . THR A 1 199 ? 3.504 14.973 34.966 1.00 9.11 755 THR A N 1
ATOM 1378 C CA . THR A 1 199 ? 2.697 14.010 35.774 1.00 10.10 755 THR A CA 1
ATOM 1379 C C . THR A 1 199 ? 2.962 12.593 35.343 1.00 9.10 755 THR A C 1
ATOM 1380 O O . THR A 1 199 ? 3.354 12.332 34.194 1.00 9.18 755 THR A O 1
ATOM 1384 N N . LEU A 1 200 ? 2.708 11.691 36.271 1.00 9.75 756 LEU A N 1
ATOM 1385 C CA . LEU A 1 200 ? 2.763 10.240 35.985 1.00 11.09 756 LEU A CA 1
ATOM 1386 C C . LEU A 1 200 ? 1.766 9.675 34.950 1.00 9.91 756 LEU A C 1
ATOM 1387 O O . LEU A 1 200 ? 2.060 8.708 34.247 1.00 11.21 756 LEU A O 1
ATOM 1392 N N . ASP A 1 201 ? 0.581 10.232 34.915 1.00 9.70 757 ASP A N 1
ATOM 1393 C CA . ASP A 1 201 ? -0.426 10.001 33.850 1.00 11.27 757 ASP A CA 1
ATOM 1394 C C . ASP A 1 201 ? 0.050 10.375 32.444 1.00 9.40 757 ASP A C 1
ATOM 1395 O O . ASP A 1 201 ? -0.099 9.576 31.512 1.00 8.23 757 ASP A O 1
ATOM 1400 N N . ASP A 1 202 ? 0.711 11.526 32.333 1.00 8.67 758 ASP A N 1
ATOM 1401 C CA . ASP A 1 202 ? 1.268 11.961 31.063 1.00 7.63 758 ASP A CA 1
ATOM 1402 C C . ASP A 1 202 ? 2.445 11.142 30.661 1.00 7.12 758 ASP A C 1
ATOM 1403 O O . ASP A 1 202 ? 2.606 10.833 29.526 1.00 7.12 758 ASP A O 1
ATOM 1408 N N . ALA A 1 203 ? 3.278 10.801 31.593 1.00 8.03 759 ALA A N 1
ATOM 1409 C CA . ALA A 1 203 ? 4.354 9.798 31.301 1.00 9.23 759 ALA A CA 1
ATOM 1410 C C . ALA A 1 203 ? 3.856 8.436 30.871 1.00 9.37 759 ALA A C 1
ATOM 1411 O O . ALA A 1 203 ? 4.430 7.881 30.009 1.00 10.29 759 ALA A O 1
ATOM 1413 N N . ALA A 1 204 ? 2.802 7.848 31.494 1.00 6.31 760 ALA A N 1
ATOM 1414 C CA . ALA A 1 204 ? 2.220 6.641 30.945 1.00 6.06 760 ALA A CA 1
ATOM 1415 C C . ALA A 1 204 ? 1.561 6.857 29.625 1.00 8.63 760 ALA A C 1
ATOM 1416 O O . ALA A 1 204 ? 1.702 5.978 28.772 1.00 10.67 760 ALA A O 1
ATOM 1418 N N . ASP A 1 205 ? 0.842 8.005 29.416 1.00 7.54 761 ASP A N 1
ATOM 1419 C CA . ASP A 1 205 ? 0.404 8.384 28.070 1.00 10.03 761 ASP A CA 1
ATOM 1420 C C . ASP A 1 205 ? 1.542 8.422 27.036 1.00 11.36 761 ASP A C 1
ATOM 1421 O O . ASP A 1 205 ? 1.421 7.837 25.996 1.00 12.72 761 ASP A O 1
ATOM 1426 N N . HIS A 1 206 ? 2.657 9.040 27.367 1.00 10.85 762 HIS A N 1
ATOM 1427 C CA . HIS A 1 206 ? 3.746 9.173 26.491 1.00 8.86 762 HIS A CA 1
ATOM 1428 C C . HIS A 1 206 ? 4.329 7.763 26.169 1.00 7.95 762 HIS A C 1
ATOM 1429 O O . HIS A 1 206 ? 4.701 7.461 25.065 1.00 8.87 762 HIS A O 1
ATOM 1436 N N . ALA A 1 207 ? 4.400 6.894 27.148 1.00 11.10 763 ALA A N 1
ATOM 1437 C CA . ALA A 1 207 ? 4.983 5.566 27.041 1.00 9.28 763 ALA A CA 1
ATOM 1438 C C . ALA A 1 207 ? 4.175 4.748 25.992 1.00 12.91 763 ALA A C 1
ATOM 1439 O O . ALA A 1 207 ? 4.691 4.147 25.066 1.00 9.74 763 ALA A O 1
ATOM 1441 N N . PHE A 1 208 ? 2.874 4.876 26.065 1.00 17.03 764 PHE A N 1
ATOM 1442 C CA . PHE A 1 208 ? 2.015 4.105 25.216 1.00 19.74 764 PHE A CA 1
ATOM 1443 C C . PHE A 1 208 ? 2.183 4.728 23.772 1.00 18.75 764 PHE A C 1
ATOM 1444 O O . PHE A 1 208 ? 2.325 3.999 22.773 1.00 19.85 764 PHE A O 1
ATOM 1452 N N . ASP A 1 209 ? 2.088 6.054 23.656 1.00 20.33 765 ASP A N 1
ATOM 1453 C CA . ASP A 1 209 ? 2.331 6.813 22.365 1.00 19.91 765 ASP A CA 1
ATOM 1454 C C . ASP A 1 209 ? 3.642 6.365 21.679 1.00 20.82 765 ASP A C 1
ATOM 1455 O O . ASP A 1 209 ? 3.716 6.257 20.375 1.00 18.85 765 ASP A O 1
ATOM 1460 N N . SER A 1 210 ? 4.641 6.026 22.542 1.00 19.88 766 SER A N 1
ATOM 1461 C CA . SER A 1 210 ? 6.054 5.791 22.087 1.00 21.56 766 SER A CA 1
ATOM 1462 C C . SER A 1 210 ? 6.107 4.537 21.254 1.00 23.45 766 SER A C 1
ATOM 1463 O O . SER A 1 210 ? 7.075 4.298 20.453 1.00 21.82 766 SER A O 1
ATOM 1474 N N . GLU A 1 212 ? 3.950 3.526 18.817 1.00 29.33 768 GLU A N 1
ATOM 1475 C CA . GLU A 1 212 ? 3.675 3.762 17.386 1.00 31.83 768 GLU A CA 1
ATOM 1476 C C . GLU A 1 212 ? 5.001 3.815 16.569 1.00 32.63 768 GLU A C 1
ATOM 1477 O O . GLU A 1 212 ? 5.931 3.081 16.881 1.00 33.40 768 GLU A O 1
ATOM 1483 N N . SER A 1 213 ? 5.092 4.683 15.548 1.00 34.15 769 SER A N 1
ATOM 1484 C CA . SER A 1 213 ? 6.017 4.493 14.393 1.00 34.00 769 SER A CA 1
ATOM 1485 C C . SER A 1 213 ? 6.887 5.737 14.229 1.00 34.76 769 SER A C 1
ATOM 1486 O O . SER A 1 213 ? 7.156 6.342 13.160 1.00 34.50 769 SER A O 1
ATOM 1489 N N . ASP B 1 3 ? 37.363 4.717 25.255 1.00 21.00 559 ASP B N 1
ATOM 1490 C CA . ASP B 1 3 ? 37.857 5.956 24.581 1.00 19.81 559 ASP B CA 1
ATOM 1491 C C . ASP B 1 3 ? 38.093 6.950 25.696 1.00 19.32 559 ASP B C 1
ATOM 1492 O O . ASP B 1 3 ? 38.300 6.594 26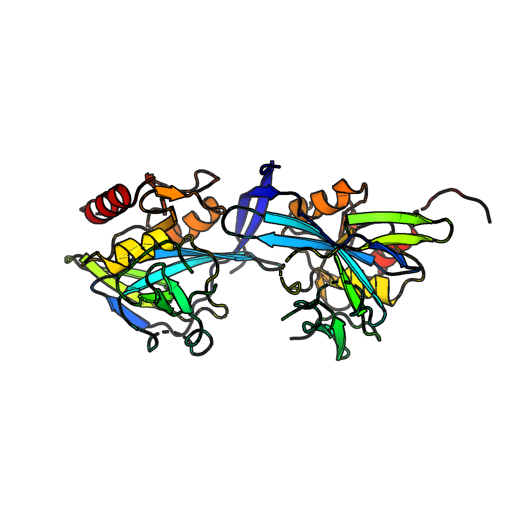.867 1.00 18.46 559 ASP B O 1
ATOM 1497 N N . LEU B 1 4 ? 37.997 8.194 25.292 1.00 17.06 560 LEU B N 1
ATOM 1498 C CA . LEU B 1 4 ? 38.662 9.276 25.891 1.00 16.73 560 LEU B CA 1
ATOM 1499 C C . LEU B 1 4 ? 37.391 10.137 26.082 1.00 16.26 560 LEU B C 1
ATOM 1500 O O . LEU B 1 4 ? 36.288 9.765 25.550 1.00 13.51 560 LEU B O 1
ATOM 1505 N N . PRO B 1 5 ? 37.484 11.167 26.937 1.00 15.44 561 PRO B N 1
ATOM 1506 C CA . PRO B 1 5 ? 36.247 11.802 27.457 1.00 15.92 561 PRO B CA 1
ATOM 1507 C C . PRO B 1 5 ? 35.748 12.867 26.535 1.00 17.02 561 PRO B C 1
ATOM 1508 O O . PRO B 1 5 ? 36.590 13.430 25.844 1.00 16.61 561 PRO B O 1
ATOM 1512 N N . ILE B 1 6 ? 34.413 13.110 26.538 1.00 14.99 562 ILE B N 1
ATOM 1513 C CA . ILE B 1 6 ? 33.771 14.139 25.699 1.00 13.06 562 ILE B CA 1
ATOM 1514 C C . ILE B 1 6 ? 33.526 15.294 26.654 1.00 13.11 562 ILE B C 1
ATOM 1515 O O . ILE B 1 6 ? 32.987 15.098 27.815 1.00 12.77 562 ILE B O 1
ATOM 1520 N N . SER B 1 7 ? 33.925 16.474 26.238 1.00 11.77 563 SER B N 1
ATOM 1521 C CA . SER B 1 7 ? 33.708 17.664 27.122 1.00 13.06 563 SER B CA 1
ATOM 1522 C C . SER B 1 7 ? 32.219 18.069 27.142 1.00 12.18 563 SER B C 1
ATOM 1523 O O . SER B 1 7 ? 31.559 18.119 26.106 1.00 12.39 563 SER B O 1
ATOM 1526 N N . LEU B 1 8 ? 31.634 18.293 28.275 1.00 9.36 564 LEU B N 1
ATOM 1527 C CA . LEU B 1 8 ? 30.334 18.883 28.098 1.00 10.21 564 LEU B CA 1
ATOM 1528 C C . LEU B 1 8 ? 29.976 19.836 29.166 1.00 10.65 564 LEU B C 1
ATOM 1529 O O . LEU B 1 8 ? 30.504 19.663 30.317 1.00 11.66 564 LEU B O 1
ATOM 1534 N N . LEU B 1 9 ? 29.047 20.749 28.791 1.00 9.34 565 LEU B N 1
ATOM 1535 C CA . LEU B 1 9 ? 28.581 21.868 29.581 1.00 11.44 565 LEU B CA 1
ATOM 1536 C C . LEU B 1 9 ? 27.339 21.589 30.323 1.00 12.09 565 LEU B C 1
ATOM 1537 O O . LEU B 1 9 ? 26.333 21.322 29.729 1.00 12.95 565 LEU B O 1
ATOM 1542 N N . GLN B 1 10 ? 27.405 21.623 31.640 1.00 10.66 566 GLN B N 1
ATOM 1543 C CA . GLN B 1 10 ? 26.290 21.145 32.400 1.00 8.53 566 GLN B CA 1
ATOM 1544 C C . GLN B 1 10 ? 26.014 22.210 33.410 1.00 9.23 566 GLN B C 1
ATOM 1545 O O . GLN B 1 10 ? 26.844 22.407 34.267 1.00 6.95 566 GLN B O 1
ATOM 1551 N N . THR B 1 11 ? 24.829 22.829 33.350 1.00 9.18 567 THR B N 1
ATOM 1552 C CA . THR B 1 11 ? 24.403 23.703 34.418 1.00 7.30 567 THR B CA 1
ATOM 1553 C C . THR B 1 11 ? 24.087 22.919 35.647 1.00 9.30 567 THR B C 1
ATOM 1554 O O . THR B 1 11 ? 23.412 21.821 35.562 1.00 10.09 567 THR B O 1
ATOM 1558 N N . LEU B 1 12 ? 24.493 23.485 36.801 1.00 9.98 568 LEU B N 1
ATOM 1559 C CA . LEU B 1 12 ? 24.335 22.865 38.153 1.00 7.66 568 LEU B CA 1
ATOM 1560 C C . LEU B 1 12 ? 23.465 23.784 38.960 1.00 8.78 568 LEU B C 1
ATOM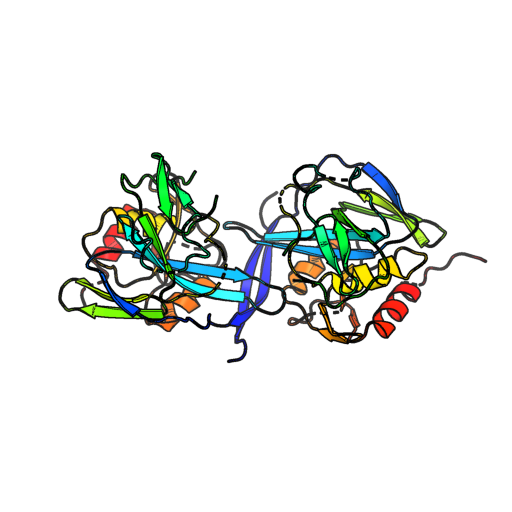 1561 O O . LEU B 1 12 ? 23.476 24.976 38.729 1.00 9.44 568 LEU B O 1
ATOM 1566 N N . ALA B 1 13 ? 22.682 23.263 39.899 1.00 8.79 569 ALA B N 1
ATOM 1567 C CA . ALA B 1 13 ? 22.024 24.182 40.839 1.00 9.53 569 ALA B CA 1
ATOM 1568 C C . ALA B 1 13 ? 22.861 24.081 42.091 1.00 10.56 569 ALA B C 1
ATOM 1569 O O . ALA B 1 13 ? 22.826 23.115 42.797 1.00 7.21 569 ALA B O 1
ATOM 1571 N N . TYR B 1 14 ? 23.641 25.123 42.355 1.00 10.88 570 TYR B N 1
ATOM 1572 C CA . TYR B 1 14 ? 24.487 25.135 43.523 1.00 10.27 570 TYR B CA 1
ATOM 1573 C C . TYR B 1 14 ? 23.811 25.804 44.808 1.00 11.00 570 TYR B C 1
ATOM 1574 O O . TYR B 1 14 ? 23.133 26.818 44.753 1.00 10.37 570 TYR B O 1
ATOM 1583 N N . LYS B 1 15 ? 24.049 25.217 45.951 1.00 10.45 571 LYS B N 1
ATOM 1584 C CA . LYS B 1 15 ? 23.592 25.788 47.217 1.00 14.20 571 LYS B CA 1
ATOM 1585 C C . LYS B 1 15 ? 24.791 25.780 48.078 1.00 13.72 571 LYS B C 1
ATOM 1586 O O . LYS B 1 15 ? 25.652 24.932 47.907 1.00 13.88 571 LYS B O 1
ATOM 1592 N N . GLN B 1 1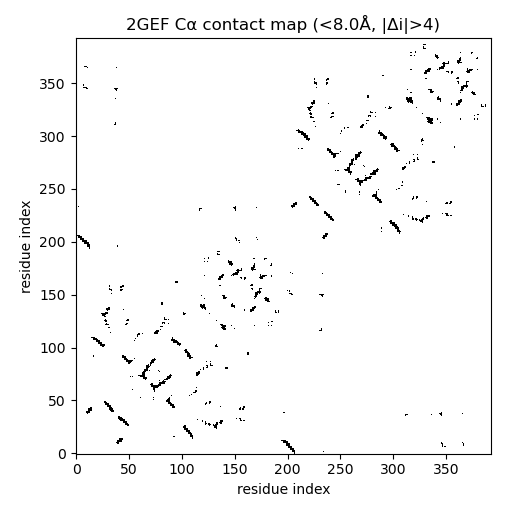6 ? 24.837 26.757 48.972 1.00 18.27 572 GLN B N 1
ATOM 1593 C CA . GLN B 1 16 ? 25.950 27.023 49.920 1.00 21.96 572 GLN B CA 1
ATOM 1594 C C . GLN B 1 16 ? 25.725 26.111 51.054 1.00 23.36 572 GLN B C 1
ATOM 1595 O O . GLN B 1 16 ? 24.699 26.254 51.676 1.00 24.98 572 GLN B O 1
ATOM 1601 N N . PRO B 1 17 ? 26.687 25.232 51.400 1.00 24.72 573 PRO B N 1
ATOM 1602 C CA . PRO B 1 17 ? 26.271 24.139 52.287 1.00 26.12 573 PRO B CA 1
ATOM 1603 C C . PRO B 1 17 ? 25.986 24.615 53.724 1.00 26.84 573 PRO B C 1
ATOM 1604 O O . PRO B 1 17 ? 26.642 25.559 54.207 1.00 27.48 573 PRO B O 1
ATOM 1608 N N . LEU B 1 18 ? 25.006 24.010 54.396 1.00 28.10 574 LEU B N 1
ATOM 1609 C CA . LEU B 1 18 ? 24.734 24.400 55.800 1.00 28.48 574 LEU B CA 1
ATOM 1610 C C . LEU B 1 18 ? 25.737 23.679 56.686 1.00 29.77 574 LEU B C 1
ATOM 1611 O O . LEU B 1 18 ? 26.067 22.502 56.461 1.00 30.27 574 LEU B O 1
ATOM 1616 N N . GLY B 1 19 ? 26.253 24.381 57.694 1.00 30.71 575 GLY B N 1
ATOM 1617 C CA . GLY B 1 19 ? 27.124 23.706 58.620 1.00 31.72 575 GLY B CA 1
ATOM 1618 C C . GLY B 1 19 ? 26.510 23.796 60.001 1.00 31.63 575 GLY B C 1
ATOM 1619 O O . GLY B 1 19 ? 25.513 24.469 60.196 1.00 31.56 575 GLY B O 1
ATOM 1620 N N . ARG B 1 20 ? 27.142 23.148 60.966 1.00 31.62 576 ARG B N 1
ATOM 1621 C CA . ARG B 1 20 ? 26.613 23.120 62.316 1.00 32.43 576 ARG B CA 1
ATOM 1622 C C . ARG B 1 20 ? 27.767 22.986 63.292 1.00 32.81 576 ARG B C 1
ATOM 1623 O O . ARG B 1 20 ? 28.884 22.646 62.898 1.00 32.07 576 ARG B O 1
ATOM 1631 N N . ASN B 1 21 ? 27.438 23.190 64.571 1.00 34.37 577 ASN B N 1
ATOM 1632 C CA . ASN B 1 21 ? 28.326 22.940 65.695 1.00 35.26 577 ASN B CA 1
ATOM 1633 C C . ASN B 1 21 ? 29.674 23.627 65.476 1.00 35.49 577 ASN B C 1
ATOM 1634 O O . ASN B 1 21 ? 30.732 23.020 65.700 1.00 36.62 577 ASN B O 1
ATOM 1639 N N . SER B 1 22 ? 29.597 24.889 65.001 1.00 36.29 578 SER B N 1
ATOM 1640 C CA . SER B 1 22 ? 30.747 25.823 64.794 1.00 35.77 578 SER B CA 1
ATOM 1641 C C . SER B 1 22 ? 31.639 25.888 66.041 1.00 35.32 578 SER B C 1
ATOM 1642 O O . SER B 1 22 ? 31.165 26.068 67.185 1.00 34.57 578 SER B O 1
ATOM 1645 N N . ARG B 1 23 ? 32.936 25.689 65.820 1.00 34.62 579 ARG B N 1
ATOM 1646 C CA . ARG B 1 23 ? 33.915 25.838 66.897 1.00 33.45 579 ARG B CA 1
ATOM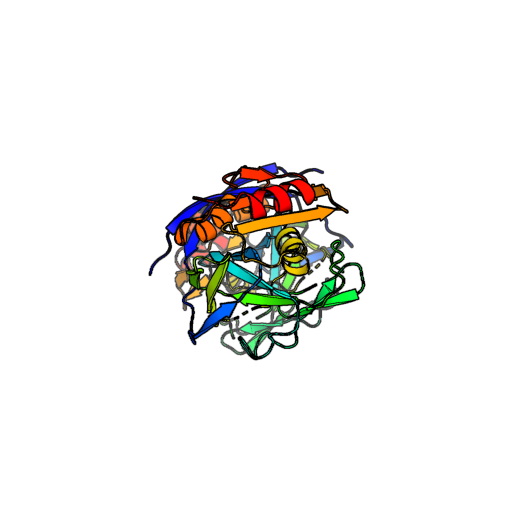 1647 C C . ARG B 1 23 ? 35.210 26.262 66.262 1.00 32.87 579 ARG B C 1
ATOM 1648 O O . ARG B 1 23 ? 35.768 25.549 65.426 1.00 32.81 579 ARG B O 1
ATOM 1656 N N . ILE B 1 24 ? 35.635 27.477 66.610 1.00 31.94 580 ILE B N 1
ATOM 1657 C CA . ILE B 1 24 ? 36.967 27.965 66.305 1.00 29.74 580 ILE B CA 1
ATOM 1658 C C . ILE B 1 24 ? 37.951 27.145 67.098 1.00 29.77 580 ILE B C 1
ATOM 1659 O O . ILE B 1 24 ? 37.880 27.072 68.303 1.00 28.63 580 ILE B O 1
ATOM 1664 N N . VAL B 1 25 ? 38.811 26.435 66.374 1.00 31.13 581 VAL B N 1
ATOM 1665 C CA . VAL B 1 25 ? 39.968 25.800 66.961 1.00 31.09 581 VAL B CA 1
ATOM 1666 C C . VAL B 1 25 ? 41.225 26.355 66.308 1.00 31.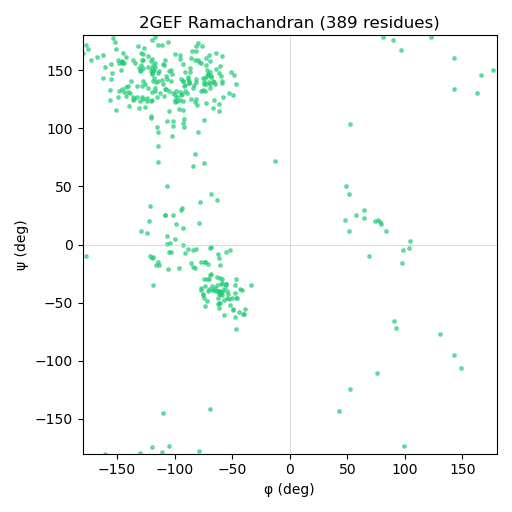48 581 VAL B C 1
ATOM 1667 O O . VAL B 1 25 ? 41.188 26.811 65.154 1.00 30.32 581 VAL B O 1
ATOM 1671 N N . HIS B 1 26 ? 42.322 26.333 67.076 1.00 31.46 582 HIS B N 1
ATOM 1672 C CA . HIS B 1 26 ? 43.597 26.860 66.625 1.00 31.94 582 HIS B CA 1
ATOM 1673 C C . HIS B 1 26 ? 44.462 25.786 65.982 1.00 31.29 582 HIS B C 1
ATOM 1674 O O . HIS B 1 26 ? 44.838 24.805 66.626 1.00 32.43 582 HIS B O 1
ATOM 1681 N N . PHE B 1 27 ? 44.730 25.970 64.696 1.00 29.37 583 PHE B N 1
ATOM 1682 C CA . PHE B 1 27 ? 45.653 25.135 64.018 1.00 29.68 583 PHE B CA 1
ATOM 1683 C C . PHE B 1 27 ? 46.894 25.947 63.630 1.00 29.93 583 PHE B C 1
ATOM 1684 O O . PHE B 1 27 ? 46.788 27.043 63.028 1.00 28.75 583 PHE B O 1
ATOM 1692 N N . THR B 1 28 ? 48.056 25.381 63.973 1.00 29.59 584 THR B N 1
ATOM 1693 C CA . THR B 1 28 ? 49.348 25.912 63.570 1.00 29.99 584 THR B CA 1
ATOM 1694 C C . THR B 1 28 ? 49.755 25.500 62.158 1.00 29.17 584 THR B C 1
ATOM 1695 O O . THR B 1 28 ? 50.658 26.107 61.586 1.00 28.85 584 THR B O 1
ATOM 1699 N N . ASP B 1 29 ? 49.164 24.431 61.629 1.00 28.03 585 ASP B N 1
ATOM 1700 C CA . ASP B 1 29 ? 49.469 23.950 60.234 1.00 27.41 585 ASP B CA 1
ATOM 1701 C C . ASP B 1 29 ? 48.303 23.165 59.591 1.00 25.72 585 ASP B C 1
ATOM 1702 O O . ASP B 1 29 ? 47.284 22.913 60.237 1.00 25.36 585 ASP B O 1
ATOM 1707 N N . GLY B 1 30 ? 48.469 22.735 58.344 1.00 24.43 586 GLY B N 1
ATOM 1708 C CA . GLY B 1 30 ? 47.335 22.051 57.674 1.00 22.24 586 GLY B CA 1
ATOM 1709 C C . GLY B 1 30 ? 47.041 22.802 56.429 1.00 22.27 586 GLY B C 1
ATOM 1710 O O . GLY B 1 30 ? 47.686 23.812 56.182 1.00 22.94 586 GLY B O 1
ATOM 1711 N N . ALA B 1 31 ? 46.075 22.335 55.653 1.00 20.19 587 ALA B N 1
ATOM 1712 C CA . ALA B 1 31 ? 45.947 22.824 54.301 1.00 22.11 587 ALA B CA 1
ATOM 1713 C C . ALA B 1 31 ? 44.514 22.654 53.752 1.00 21.36 587 ALA B C 1
ATOM 1714 O O . ALA B 1 31 ? 43.865 21.640 54.003 1.00 23.46 587 ALA B O 1
ATOM 1716 N N . LEU B 1 32 ? 43.970 23.691 53.145 1.00 21.46 588 LEU B N 1
ATOM 1717 C CA . LEU B 1 32 ? 42.566 23.614 52.662 1.00 22.33 588 LEU B CA 1
ATOM 1718 C C . LEU B 1 32 ? 42.482 22.919 51.306 1.00 23.59 588 LEU B C 1
ATOM 1719 O O . LEU B 1 32 ? 43.490 22.962 50.539 1.00 25.13 588 LEU B O 1
ATOM 1724 N N . PHE B 1 33 ? 41.305 22.389 50.921 1.00 23.42 589 PHE B N 1
ATOM 1725 C CA . PHE B 1 33 ? 41.138 21.754 49.643 1.00 19.51 589 PHE B CA 1
ATOM 1726 C C . PHE B 1 33 ? 39.618 21.735 49.441 1.00 22.43 589 PHE B C 1
ATOM 1727 O O . PHE B 1 33 ? 38.867 21.640 50.408 1.00 25.06 589 PHE B O 1
ATOM 1735 N N . PRO B 1 34 ? 39.126 21.921 48.198 1.00 22.80 590 PRO B N 1
ATOM 1736 C CA . PRO B 1 34 ? 37.699 21.978 48.033 1.00 21.16 590 PRO B CA 1
ATOM 1737 C C . PRO B 1 34 ? 37.077 20.574 47.974 1.00 22.34 590 PRO B C 1
ATOM 1738 O O . PRO B 1 34 ? 37.737 19.576 47.523 1.00 17.71 590 PRO B O 1
ATOM 1742 N N . VAL B 1 35 ? 35.874 20.499 48.609 1.00 23.00 591 VAL B N 1
ATOM 1743 C CA . VAL B 1 35 ? 34.956 19.290 48.555 1.00 24.07 591 VAL B CA 1
ATOM 1744 C C . VAL B 1 35 ? 33.596 19.532 47.847 1.00 23.40 591 VAL B C 1
ATOM 1745 O O . VAL B 1 35 ? 32.899 20.541 48.097 1.00 23.73 591 VAL B O 1
ATOM 1749 N N . VAL B 1 36 ? 33.302 18.677 46.884 1.00 22.70 592 VAL B N 1
ATOM 1750 C CA . VAL B 1 36 ? 32.124 18.916 46.058 1.00 22.15 592 VAL B CA 1
ATOM 1751 C C . VAL B 1 36 ? 31.294 17.676 46.311 1.00 23.89 592 VAL B C 1
ATOM 1752 O O . VAL B 1 36 ? 31.864 16.607 46.646 1.00 25.25 592 VAL B O 1
ATOM 1756 N N . ALA B 1 37 ? 29.992 17.848 46.273 1.00 22.80 593 ALA B N 1
ATOM 1757 C CA . ALA B 1 37 ? 29.012 16.699 46.248 1.00 23.52 593 ALA B CA 1
ATOM 1758 C C . ALA B 1 37 ? 27.727 17.058 45.376 1.00 22.91 593 ALA B C 1
ATOM 1759 O O . ALA B 1 37 ? 27.429 18.224 45.172 1.00 21.16 593 ALA B O 1
ATOM 1761 N N . PHE B 1 38 ? 27.027 16.022 44.879 1.00 22.95 594 PHE B N 1
ATOM 1762 C CA . PHE B 1 38 ? 25.962 16.055 43.845 1.00 23.42 594 PHE B CA 1
ATOM 1763 C C . PHE B 1 38 ? 24.809 15.221 44.228 1.00 22.92 594 PHE B C 1
ATOM 1764 O O . PHE B 1 38 ? 24.952 14.085 44.571 1.00 23.88 594 PHE B O 1
ATOM 1772 N N . GLY B 1 39 ? 23.650 15.815 44.238 1.00 21.70 595 GLY B N 1
ATOM 1773 C CA . GLY B 1 39 ? 22.412 15.046 44.568 1.00 23.00 595 GLY B CA 1
ATOM 1774 C C . GLY B 1 39 ? 21.397 15.345 43.472 1.00 21.58 595 GLY B C 1
ATOM 1775 O O . GLY B 1 39 ? 21.768 16.009 42.504 1.00 21.30 595 GLY B O 1
ATOM 1776 N N . ASP B 1 40 ? 20.191 14.765 43.568 1.00 21.56 596 ASP B N 1
ATOM 1777 C CA . ASP B 1 40 ? 19.116 14.996 42.627 1.00 23.74 596 ASP B CA 1
ATOM 1778 C C . ASP B 1 40 ? 18.812 16.437 43.008 1.00 23.53 596 ASP B C 1
ATOM 1779 O O . ASP B 1 40 ? 18.910 16.782 44.122 1.00 25.38 596 ASP B O 1
ATOM 1784 N N . ASN B 1 41 ? 18.378 17.343 42.223 1.00 26.42 597 ASN B N 1
ATOM 1785 C CA . ASN B 1 41 ? 18.193 18.660 43.116 1.00 26.23 597 ASN B CA 1
ATOM 1786 C C . ASN B 1 41 ? 19.366 19.656 43.259 1.00 24.27 597 ASN B C 1
ATOM 1787 O O . ASN B 1 41 ? 19.210 20.756 42.869 1.00 26.21 597 ASN B O 1
ATOM 1792 N N . HIS B 1 42 ? 20.486 19.328 43.870 1.00 22.31 598 HIS B N 1
ATOM 1793 C CA . HIS B 1 42 ? 21.505 20.298 43.879 1.00 19.37 598 HIS B CA 1
ATOM 1794 C C . HIS B 1 42 ? 22.918 19.800 44.160 1.00 19.55 598 HIS B C 1
ATOM 1795 O O . HIS B 1 42 ? 23.179 18.597 44.219 1.00 17.31 598 HIS B O 1
ATOM 1802 N N . SER B 1 43 ? 23.849 20.743 44.160 1.00 18.59 599 SER B N 1
ATOM 1803 C CA . SER B 1 43 ? 25.261 20.465 44.246 1.00 20.02 599 SER B CA 1
ATOM 1804 C C . SER B 1 43 ? 25.791 21.350 45.352 1.00 21.12 599 SER B C 1
ATOM 1805 O O . SER B 1 43 ? 25.177 22.345 45.649 1.00 21.91 599 SER B O 1
ATOM 1808 N N . THR B 1 44 ? 26.882 20.976 45.998 1.00 20.66 600 THR B N 1
ATOM 1809 C CA . THR B 1 44 ? 27.464 21.782 47.028 1.00 19.96 600 THR B CA 1
ATOM 1810 C C . THR B 1 44 ? 28.923 21.901 46.761 1.00 19.70 600 THR B C 1
ATOM 1811 O O . THR B 1 44 ? 29.540 21.022 46.145 1.00 20.30 600 THR B O 1
ATOM 1815 N N . SER B 1 45 ? 29.491 23.007 47.221 1.00 19.39 601 SER B N 1
ATOM 1816 C CA . SER B 1 45 ? 30.907 23.129 47.187 1.00 19.80 601 SER B CA 1
ATOM 1817 C C . SER B 1 45 ? 31.291 23.846 48.453 1.00 20.77 601 SER B C 1
ATOM 1818 O O . SER B 1 45 ? 30.639 24.828 48.809 1.00 20.14 601 SER B O 1
ATOM 1821 N N . GLU B 1 46 ? 32.248 23.210 49.188 1.00 22.62 602 GLU B N 1
ATOM 1822 C CA . GLU B 1 46 ? 32.829 23.603 50.544 1.00 22.60 602 GLU B CA 1
ATOM 1823 C C . GLU B 1 46 ? 34.363 23.454 50.570 1.00 21.95 602 GLU B C 1
ATOM 1824 O O . GLU B 1 46 ? 34.939 22.641 49.827 1.00 23.02 602 GLU B O 1
ATOM 1830 N N . LEU B 1 47 ? 35.008 24.147 51.500 1.00 22.98 603 LEU B N 1
ATOM 1831 C CA . LEU B 1 47 ? 36.368 23.816 51.958 1.00 21.87 603 LEU B CA 1
ATOM 1832 C C . LEU B 1 47 ? 36.469 22.768 53.155 1.00 23.01 603 LEU B C 1
ATOM 1833 O O . LEU B 1 47 ? 35.653 22.804 54.099 1.00 22.05 603 LEU B O 1
ATOM 1838 N N . TYR B 1 48 ? 37.460 21.853 53.100 1.00 21.39 604 TYR B N 1
ATOM 1839 C CA . TYR B 1 48 ? 37.815 21.008 54.227 1.00 19.21 604 TYR B CA 1
ATOM 1840 C C . TYR B 1 48 ? 39.239 21.357 54.543 1.00 19.02 604 TYR B C 1
ATOM 1841 O O . TYR B 1 48 ? 39.984 21.894 53.663 1.00 18.35 604 TYR B O 1
ATOM 1850 N N . ILE B 1 49 ? 39.663 21.154 55.790 1.00 18.79 605 ILE B N 1
ATOM 1851 C CA . ILE B 1 49 ? 41.133 21.398 56.113 1.00 16.75 605 ILE B CA 1
ATOM 1852 C C . ILE B 1 49 ? 41.730 20.054 56.316 1.00 17.57 605 ILE B C 1
ATOM 1853 O O . ILE B 1 49 ? 41.107 19.254 56.977 1.00 18.08 605 ILE B O 1
ATOM 1858 N N . ALA B 1 50 ? 42.894 19.784 55.718 1.00 18.96 606 ALA B N 1
ATOM 1859 C CA . ALA B 1 50 ? 43.659 18.566 56.081 1.00 21.31 606 ALA B CA 1
ATOM 1860 C C . ALA B 1 50 ? 44.815 18.800 57.195 1.00 21.44 606 ALA B C 1
ATOM 1861 O O . ALA B 1 50 ? 45.624 19.685 57.075 1.00 21.86 606 ALA B O 1
ATOM 1863 N N . VAL B 1 51 ? 44.808 18.072 58.312 1.00 21.85 607 VAL B N 1
ATOM 1864 C CA . VAL B 1 51 ? 45.705 18.421 59.436 1.00 23.29 607 VAL B CA 1
ATOM 1865 C C . VAL B 1 51 ? 46.373 17.173 59.900 1.00 24.38 607 VAL B C 1
ATOM 1866 O O . VAL B 1 51 ? 45.687 16.186 60.157 1.00 26.44 607 VAL B O 1
ATOM 1870 N N . ARG B 1 52 ? 47.702 17.191 59.976 1.00 25.39 608 ARG B N 1
ATOM 1871 C CA . ARG B 1 52 ? 48.427 16.021 60.394 1.00 26.04 608 ARG B CA 1
ATOM 1872 C C . ARG B 1 52 ? 47.962 15.648 61.826 1.00 26.47 608 ARG B C 1
ATOM 1873 O O . ARG B 1 52 ? 47.563 16.515 62.614 1.00 25.68 608 ARG B O 1
ATOM 1881 N N . GLY B 1 53 ? 47.924 14.353 62.093 1.00 27.24 609 GLY B N 1
ATOM 1882 C CA . GLY B 1 53 ? 47.613 13.781 63.433 1.00 32.42 609 GLY B CA 1
ATOM 1883 C C . GLY B 1 53 ? 46.135 13.356 63.635 1.00 32.92 609 GLY B C 1
ATOM 1884 O O . GLY B 1 53 ? 45.328 13.722 62.816 1.00 33.23 609 GLY B O 1
ATOM 1885 N N . ASP B 1 54 ? 45.747 12.596 64.677 1.00 34.92 610 ASP B N 1
ATOM 1886 C CA . ASP B 1 54 ? 44.285 12.297 64.763 1.00 37.13 610 ASP B CA 1
ATOM 1887 C C . ASP B 1 54 ? 43.384 13.273 65.602 1.00 37.63 610 ASP B C 1
ATOM 1888 O O . ASP B 1 54 ? 43.348 13.249 66.874 1.00 37.99 610 ASP B O 1
ATOM 1893 N N . HIS B 1 55 ? 42.685 14.155 64.868 1.00 36.71 611 HIS B N 1
ATOM 1894 C CA . HIS B 1 55 ? 41.616 15.003 65.454 1.00 36.33 611 HIS B CA 1
ATOM 1895 C C . HIS B 1 55 ? 40.179 14.491 65.365 1.00 36.45 611 HIS B C 1
ATOM 1896 O O . HIS B 1 55 ? 39.247 15.300 65.373 1.00 35.06 611 HIS B O 1
ATOM 1903 N N . ARG B 1 56 ? 40.005 13.150 65.357 1.00 38.04 612 ARG B N 1
ATOM 1904 C CA . ARG B 1 56 ? 38.666 12.461 65.323 1.00 38.22 612 ARG B CA 1
ATOM 1905 C C . ARG B 1 56 ? 37.619 12.914 66.404 1.00 39.45 612 ARG B C 1
ATOM 1906 O O . ARG B 1 56 ? 36.447 12.471 66.414 1.00 40.41 612 ARG B O 1
ATOM 1914 N N . ASP B 1 57 ? 38.027 13.787 67.319 1.00 39.43 613 ASP B N 1
ATOM 1915 C CA . ASP B 1 57 ? 37.135 14.271 68.402 1.00 39.31 613 ASP B CA 1
ATOM 1916 C C . ASP B 1 57 ? 36.550 15.603 67.952 1.00 38.53 613 ASP B C 1
ATOM 1917 O O . ASP B 1 57 ? 35.526 16.040 68.470 1.00 36.48 613 ASP B O 1
ATOM 1922 N N . LEU B 1 58 ? 37.225 16.237 66.972 1.00 38.03 614 LEU B N 1
ATOM 1923 C CA . LEU B 1 58 ? 36.691 17.417 66.209 1.00 38.57 614 LEU B CA 1
ATOM 1924 C C . LEU B 1 58 ? 35.633 17.086 65.066 1.00 39.90 614 LEU B C 1
ATOM 1925 O O . LEU B 1 58 ? 34.715 17.878 64.721 1.00 40.58 614 LEU B O 1
ATOM 1938 N N . SER B 1 60 ? 32.481 15.141 63.201 1.00 39.77 616 SER B N 1
ATOM 1939 C CA . SER B 1 60 ? 31.216 14.397 63.236 1.00 39.11 616 SER B CA 1
ATOM 1940 C C . SER B 1 60 ? 31.420 12.849 63.461 1.00 38.78 616 SER B C 1
ATOM 1941 O O . SER B 1 60 ? 32.328 12.264 62.834 1.00 38.81 616 SER B O 1
ATOM 1944 N N . PRO B 1 61 ? 30.607 12.218 64.380 1.00 38.26 617 PRO B N 1
ATOM 1945 C CA . PRO B 1 61 ? 30.443 10.780 64.712 1.00 37.77 617 PRO B CA 1
ATOM 1946 C C . PRO B 1 61 ? 30.231 9.748 63.624 1.00 37.55 617 PRO B C 1
ATOM 1947 O O . PRO B 1 61 ? 30.953 8.744 63.556 1.00 35.52 617 PRO B O 1
ATOM 1951 N N . ASP B 1 62 ? 29.204 9.972 62.817 1.00 40.07 618 ASP B N 1
ATOM 1952 C CA . ASP B 1 62 ? 28.888 9.140 61.666 1.00 42.01 618 ASP B CA 1
ATOM 1953 C C . ASP B 1 62 ? 29.957 9.318 60.607 1.00 43.41 618 ASP B C 1
ATOM 1954 O O . ASP B 1 62 ? 29.902 8.704 59.525 1.00 44.71 618 ASP B O 1
ATOM 1959 N N . VAL B 1 63 ? 30.924 10.190 60.876 1.00 44.35 619 VAL B N 1
ATOM 1960 C CA . VAL B 1 63 ? 32.049 10.227 59.968 1.00 45.29 619 VAL B CA 1
ATOM 1961 C C . VAL B 1 63 ? 33.380 9.759 60.611 1.00 45.16 619 VAL B C 1
ATOM 1962 O O . VAL B 1 63 ? 34.274 9.340 59.855 1.00 45.54 619 VAL B O 1
ATOM 1966 N N . ARG B 1 64 ? 33.432 9.732 61.968 1.00 45.55 620 ARG B N 1
ATOM 1967 C CA . ARG B 1 64 ? 34.598 9.209 62.853 1.00 45.49 620 ARG B CA 1
ATOM 1968 C C . ARG B 1 64 ? 35.191 7.878 62.499 1.00 45.30 620 ARG B C 1
ATOM 1969 O O . ARG B 1 64 ? 36.353 7.612 62.776 1.00 45.48 620 ARG B O 1
ATOM 1977 N N . ASP B 1 65 ? 34.339 7.036 61.920 1.00 46.46 621 ASP B N 1
ATOM 1978 C CA . ASP B 1 65 ? 34.629 5.646 61.544 1.00 46.62 621 ASP B CA 1
ATOM 1979 C C . ASP B 1 65 ? 35.442 5.573 60.312 1.00 45.10 621 ASP B C 1
ATOM 1980 O O . ASP B 1 65 ? 36.265 4.694 60.189 1.00 45.70 621 ASP B O 1
ATOM 1985 N N . SER B 1 66 ? 35.140 6.481 59.385 1.00 43.99 622 SER B N 1
ATOM 1986 C CA . SER B 1 66 ? 35.689 6.490 58.052 1.00 42.45 622 SER B CA 1
ATOM 1987 C C . SER B 1 66 ? 37.140 7.042 58.039 1.00 41.59 622 SER B C 1
ATOM 1988 O O . SER B 1 66 ? 37.452 8.077 58.658 1.00 39.65 622 SER B O 1
ATOM 1991 N N . TYR B 1 67 ? 38.008 6.293 57.356 1.00 41.72 623 TYR B N 1
ATOM 1992 C CA . TYR B 1 67 ? 39.326 6.750 56.949 1.00 42.79 623 TYR B CA 1
ATOM 1993 C C . TYR B 1 67 ? 39.674 6.141 55.606 1.00 42.08 623 TYR B C 1
ATOM 1994 O O . TYR B 1 67 ? 39.093 5.110 55.220 1.00 42.95 623 TYR B O 1
ATOM 2003 N N . ALA B 1 68 ? 40.591 6.789 54.874 1.00 40.37 624 ALA B N 1
ATOM 2004 C CA . ALA B 1 68 ? 41.310 6.102 53.792 1.00 38.08 624 ALA B CA 1
ATOM 2005 C C . ALA B 1 68 ? 42.818 5.970 54.113 1.00 37.03 624 ALA B C 1
ATOM 2006 O O . ALA B 1 68 ? 43.304 6.546 55.115 1.00 35.18 624 ALA B O 1
ATOM 2008 N N . LEU B 1 69 ? 43.512 5.201 53.254 1.00 36.24 625 LEU B N 1
ATOM 2009 C CA . LEU B 1 69 ? 44.925 4.902 53.358 1.00 36.44 625 LEU B CA 1
ATOM 2010 C C . LEU B 1 69 ? 45.755 5.712 52.407 1.00 37.12 625 LEU B C 1
ATOM 2011 O O . LEU B 1 69 ? 45.302 6.034 51.283 1.00 38.83 625 LEU B O 1
ATOM 2016 N N . THR B 1 70 ? 46.972 6.041 52.868 1.00 37.49 626 THR B N 1
ATOM 2017 C CA . THR B 1 70 ? 48.026 6.796 52.112 1.00 36.98 626 THR B CA 1
ATOM 2018 C C . THR B 1 70 ? 48.977 5.780 51.458 1.00 36.70 626 THR B C 1
ATOM 2019 O O . THR B 1 70 ? 48.985 4.621 51.815 1.00 36.81 626 THR B O 1
ATOM 2023 N N . GLY B 1 71 ? 49.767 6.172 50.493 1.00 38.10 627 GLY B N 1
ATOM 2024 C CA . GLY B 1 71 ? 50.748 5.229 49.934 1.00 39.86 627 GLY B CA 1
ATOM 2025 C C . GLY B 1 71 ? 51.733 4.576 50.933 1.00 40.81 627 GLY B C 1
ATOM 2026 O O . GLY B 1 71 ? 52.553 3.675 50.575 1.00 41.19 627 GLY B O 1
ATOM 2027 N N . ASP B 1 72 ? 51.684 5.041 52.186 1.00 41.37 628 ASP B N 1
ATOM 2028 C CA . ASP B 1 72 ? 52.526 4.491 53.263 1.00 40.67 628 ASP B CA 1
ATOM 2029 C C . ASP B 1 72 ? 51.629 3.988 54.421 1.00 40.91 628 ASP B C 1
ATOM 2030 O O . ASP B 1 72 ? 52.061 3.846 55.548 1.00 40.14 628 ASP B O 1
ATOM 2035 N N . ASP B 1 73 ? 50.361 3.737 54.090 1.00 40.55 629 ASP B N 1
ATOM 2036 C CA . ASP B 1 73 ? 49.403 3.124 54.977 1.00 40.63 629 ASP B CA 1
ATOM 2037 C C . ASP B 1 73 ? 49.200 3.876 56.307 1.00 40.69 629 ASP B C 1
ATOM 2038 O O . ASP B 1 73 ? 48.794 3.312 57.325 1.00 41.95 629 ASP B O 1
ATOM 2043 N N . HIS B 1 74 ? 49.459 5.168 56.289 1.00 39.72 630 HIS B N 1
ATOM 2044 C CA . HIS B 1 74 ? 48.985 6.015 57.331 1.00 39.75 630 HIS B CA 1
ATOM 2045 C C . HIS B 1 74 ? 47.536 6.254 56.977 1.00 40.22 630 HIS B C 1
ATOM 2046 O O . HIS B 1 74 ? 47.160 6.078 55.831 1.00 40.82 630 HIS B O 1
ATOM 2053 N N . LYS B 1 75 ? 46.714 6.649 57.956 1.00 40.73 631 LYS B N 1
ATOM 2054 C CA . LYS B 1 75 ? 45.280 6.868 57.775 1.00 39.68 631 LYS B CA 1
ATOM 2055 C C . LYS B 1 75 ? 44.912 8.344 57.582 1.00 40.02 631 LYS B C 1
ATOM 2056 O O . LYS B 1 75 ? 45.339 9.185 58.380 1.00 40.63 631 LYS B O 1
ATOM 2062 N N . VAL B 1 76 ? 44.090 8.662 56.574 1.00 39.23 632 VAL B N 1
ATOM 2063 C CA . VAL B 1 76 ? 43.320 9.947 56.606 1.00 39.00 632 VAL B CA 1
ATOM 2064 C C . VAL B 1 76 ? 41.916 9.759 57.219 1.00 39.20 632 VAL B C 1
ATOM 2065 O O . VAL B 1 76 ? 41.015 9.235 56.560 1.00 39.53 632 VAL B O 1
ATOM 2069 N N . TRP B 1 77 ? 41.709 10.204 58.460 1.00 39.30 633 TRP B N 1
ATOM 2070 C CA . TRP B 1 77 ? 40.341 10.179 59.042 1.00 38.48 633 TRP B CA 1
ATOM 2071 C C . TRP B 1 77 ? 39.361 11.126 58.314 1.00 37.24 633 TRP B C 1
ATOM 2072 O O . TRP B 1 77 ? 39.641 12.330 58.165 1.00 36.00 633 TRP B O 1
ATOM 2083 N N . GLY B 1 78 ? 38.260 10.522 57.862 1.00 35.27 634 GLY B N 1
ATOM 2084 C CA . GLY B 1 78 ? 37.132 11.211 57.206 1.00 34.18 634 GLY B CA 1
ATOM 2085 C C . GLY B 1 78 ? 37.009 11.064 55.701 1.00 34.52 634 GLY B C 1
ATOM 2086 O O . GLY B 1 78 ? 36.079 11.677 55.054 1.00 33.48 634 GLY B O 1
ATOM 2087 N N . ALA B 1 79 ? 37.920 10.250 55.152 1.00 33.58 635 ALA B N 1
ATOM 2088 C CA . ALA B 1 79 ? 37.994 10.030 53.734 1.00 33.83 635 ALA B CA 1
ATOM 2089 C C . ALA B 1 79 ? 37.490 8.605 53.457 1.00 33.93 635 ALA B C 1
ATOM 2090 O O . ALA B 1 79 ? 37.536 7.823 54.345 1.00 36.23 635 ALA B O 1
ATOM 2092 N N . THR B 1 80 ? 37.054 8.259 52.244 1.00 34.51 636 THR B N 1
ATOM 2093 C CA . THR B 1 80 ? 36.626 6.876 51.941 1.00 35.20 636 THR B CA 1
ATOM 2094 C C . THR B 1 80 ? 37.368 6.377 50.747 1.00 35.12 636 THR B C 1
ATOM 2095 O O . THR B 1 80 ? 38.036 7.170 50.048 1.00 34.43 636 THR B O 1
ATOM 2097 N N . HIS B 1 81 ? 37.205 5.054 50.547 1.00 35.52 637 HIS B N 1
ATOM 2098 C CA . HIS B 1 81 ? 37.158 4.374 49.230 1.00 36.35 637 HIS B CA 1
ATOM 2099 C C . HIS B 1 81 ? 38.334 4.666 48.238 1.00 36.75 637 HIS B C 1
ATOM 2100 O O . HIS B 1 81 ? 38.439 4.089 47.126 1.00 36.53 637 HIS B O 1
ATOM 2102 N N . LEU B 1 94 ? 43.354 0.201 47.101 1.00 38.23 650 LEU B N 1
ATOM 2103 C CA . LEU B 1 94 ? 42.545 1.388 47.465 1.00 37.95 650 LEU B CA 1
ATOM 2104 C C . LEU B 1 94 ? 43.256 2.707 47.985 1.00 38.47 650 LEU B C 1
ATOM 2105 O O . LEU B 1 94 ? 42.617 3.762 48.056 1.00 40.27 650 LEU B O 1
ATOM 2107 N N . LYS B 1 95 ? 44.566 2.662 48.281 1.00 38.41 651 LYS B N 1
ATOM 2108 C CA . LYS B 1 95 ? 45.350 3.821 48.747 1.00 37.83 651 LYS B CA 1
ATOM 2109 C C . LYS B 1 95 ? 45.425 5.087 47.834 1.00 37.67 651 LYS B C 1
ATOM 2110 O O . LYS B 1 95 ? 45.129 5.054 46.652 1.00 37.19 651 LYS B O 1
ATOM 2112 N N . PHE B 1 96 ? 45.821 6.209 48.437 1.00 37.75 652 PHE B N 1
ATOM 2113 C CA . PHE B 1 96 ? 46.274 7.397 47.719 1.00 37.65 652 PHE B CA 1
ATOM 2114 C C . PHE B 1 96 ? 47.627 7.041 47.105 1.00 36.86 652 PHE B C 1
ATOM 2115 O O . PHE B 1 96 ? 48.253 6.011 47.448 1.00 36.20 652 PHE B O 1
ATOM 2123 N N . ASN B 1 97 ? 48.043 7.841 46.140 1.00 35.76 653 ASN B N 1
ATOM 2124 C CA . ASN B 1 97 ? 49.411 7.745 45.711 1.00 34.57 653 ASN B CA 1
ATOM 2125 C C . ASN B 1 97 ? 50.162 8.466 46.784 1.00 33.59 653 ASN B C 1
ATOM 2126 O O . ASN B 1 97 ? 51.230 8.022 47.219 1.00 34.84 653 ASN B O 1
ATOM 2131 N N . VAL B 1 98 ? 49.594 9.568 47.285 1.00 32.25 654 VAL B N 1
ATOM 2132 C CA . VAL B 1 98 ? 50.431 10.433 48.144 1.00 30.92 654 VAL B CA 1
ATOM 2133 C C . VAL B 1 98 ? 50.844 9.722 49.442 1.00 31.38 654 VAL B C 1
ATOM 2134 O O . VAL B 1 98 ? 50.062 8.985 50.053 1.00 30.52 654 VAL B O 1
ATOM 2138 N N . LYS B 1 99 ? 52.116 9.932 49.792 1.00 33.16 655 LYS B N 1
ATOM 2139 C CA . LYS B 1 99 ? 52.774 9.417 51.022 1.00 31.77 655 LYS B CA 1
ATOM 2140 C C . LYS B 1 99 ? 52.978 10.580 51.982 1.00 31.62 655 LYS B C 1
ATOM 2141 O O . LYS B 1 99 ? 53.455 11.672 51.619 1.00 30.83 655 LYS B O 1
ATOM 2147 N N . THR B 1 100 ? 52.630 10.362 53.233 1.00 31.74 656 THR B N 1
ATOM 2148 C CA . THR B 1 100 ? 52.626 11.512 54.125 1.00 32.39 656 THR B CA 1
ATOM 2149 C C . THR B 1 100 ? 53.521 11.358 55.305 1.00 32.07 656 THR B C 1
ATOM 2150 O O . THR B 1 100 ? 53.749 12.336 56.023 1.00 33.62 656 THR B O 1
ATOM 2154 N N . ARG B 1 101 ? 54.026 10.138 55.481 1.00 32.27 657 ARG B N 1
ATOM 2155 C CA . ARG B 1 101 ? 54.806 9.767 56.660 1.00 33.00 657 ARG B CA 1
ATOM 2156 C C . ARG B 1 101 ? 54.015 10.154 57.903 1.00 32.22 657 ARG B C 1
ATOM 2157 O O . ARG B 1 101 ? 54.538 10.096 59.024 1.00 29.81 657 ARG B O 1
ATOM 2165 N N . THR B 1 102 ? 52.726 10.503 57.682 1.00 31.43 658 THR B N 1
ATOM 2166 C CA . THR B 1 102 ? 51.756 10.659 58.808 1.00 31.13 658 THR B CA 1
ATOM 2167 C C . THR B 1 102 ? 50.252 10.262 58.630 1.00 32.10 658 THR B C 1
ATOM 2168 O O . THR B 1 102 ? 49.774 9.985 57.527 1.00 31.68 658 THR B O 1
ATOM 2172 N N . ASP B 1 103 ? 49.554 10.132 59.766 1.00 32.33 659 ASP B N 1
ATOM 2173 C CA . ASP B 1 103 ? 48.116 10.167 59.788 1.00 30.80 659 ASP B CA 1
ATOM 2174 C C . ASP B 1 103 ? 47.723 11.596 59.654 1.00 31.22 659 ASP B C 1
ATOM 2175 O O . ASP B 1 103 ? 48.491 12.544 59.940 1.00 30.12 659 ASP B O 1
ATOM 2180 N N . LEU B 1 104 ? 46.503 11.766 59.168 1.00 31.16 660 LEU B N 1
ATOM 2181 C CA . LEU B 1 104 ? 45.996 13.073 59.035 1.00 31.06 660 LEU B CA 1
ATOM 2182 C C . LEU B 1 104 ? 44.514 12.974 59.365 1.00 31.07 660 LEU B C 1
ATOM 2183 O O . LEU B 1 104 ? 43.928 11.889 59.231 1.00 31.91 660 LEU B O 1
ATOM 2188 N N . THR B 1 105 ? 43.926 14.093 59.793 1.00 29.20 661 THR B N 1
ATOM 2189 C CA . THR B 1 105 ? 42.470 14.225 59.822 1.00 26.49 661 THR B CA 1
ATOM 2190 C C . THR B 1 105 ? 41.986 15.293 58.833 1.00 25.29 661 THR B C 1
ATOM 2191 O O . THR B 1 105 ? 42.652 16.343 58.731 1.00 23.68 661 THR B O 1
ATOM 2195 N N . ILE B 1 106 ? 40.842 15.025 58.134 1.00 24.60 662 ILE B N 1
ATOM 2196 C CA . ILE B 1 106 ? 40.103 16.075 57.304 1.00 24.85 662 ILE B CA 1
ATOM 2197 C C . ILE B 1 106 ? 38.813 16.506 57.993 1.00 25.40 662 ILE B C 1
ATOM 2198 O O . ILE B 1 106 ? 38.213 15.659 58.683 1.00 25.58 662 ILE B O 1
ATOM 2203 N N . LEU B 1 107 ? 38.474 17.812 57.892 1.00 23.63 663 LEU B N 1
ATOM 2204 C CA . LEU B 1 107 ? 37.487 18.440 58.748 1.00 24.12 663 LEU B CA 1
ATOM 2205 C C . LEU B 1 107 ? 36.787 19.560 57.952 1.00 25.91 663 LEU B C 1
ATOM 2206 O O . LEU B 1 107 ? 37.425 20.399 57.289 1.00 27.03 663 LEU B O 1
ATOM 2211 N N . PRO B 1 108 ? 35.448 19.557 57.898 1.00 27.09 664 PRO B N 1
ATOM 2212 C CA . PRO B 1 108 ? 34.828 20.692 57.156 1.00 26.40 664 PRO B CA 1
ATOM 2213 C C . PRO B 1 108 ? 35.083 22.028 57.871 1.00 27.54 664 PRO B C 1
ATOM 2214 O O . PRO B 1 108 ? 35.052 22.055 59.083 1.00 27.62 664 PRO B O 1
ATOM 2218 N N . VAL B 1 109 ? 35.367 23.107 57.134 1.00 28.08 665 VAL B N 1
ATOM 2219 C CA . VAL B 1 109 ? 35.559 24.480 57.676 1.00 26.65 665 VAL B CA 1
ATOM 2220 C C . VAL B 1 109 ? 34.539 25.500 57.076 1.00 27.75 665 VAL B C 1
ATOM 2221 O O . VAL B 1 109 ? 34.054 25.354 55.947 1.00 30.03 665 VAL B O 1
ATOM 2225 N N . ALA B 1 110 ? 34.174 26.510 57.828 1.00 27.58 666 ALA B N 1
ATOM 2226 C CA . ALA B 1 110 ? 33.229 27.513 57.407 1.00 25.91 666 ALA B CA 1
ATOM 2227 C C . ALA B 1 110 ? 33.914 28.819 57.070 1.00 25.55 666 ALA B C 1
ATOM 2228 O O . ALA B 1 110 ? 33.371 29.619 56.357 1.00 28.36 666 ALA B O 1
ATOM 2230 N N . ASP B 1 111 ? 35.100 29.022 57.583 1.00 24.95 667 ASP B N 1
ATOM 2231 C CA . ASP B 1 111 ? 35.873 30.262 57.468 1.00 27.00 667 ASP B CA 1
ATOM 2232 C C . ASP B 1 111 ? 37.201 30.018 58.224 1.00 26.37 667 ASP B C 1
ATOM 2233 O O . ASP B 1 111 ? 37.358 29.044 58.952 1.00 25.97 667 ASP B O 1
ATOM 2238 N N . VAL B 1 112 ? 38.172 30.873 57.997 1.00 26.73 668 VAL B N 1
ATOM 2239 C CA . VAL B 1 112 ? 39.492 30.663 58.532 1.00 28.23 668 VAL B CA 1
ATOM 2240 C C . VAL B 1 112 ? 40.087 32.062 58.791 1.00 29.51 668 VAL B C 1
ATOM 2241 O O . VAL B 1 112 ? 39.986 32.919 57.951 1.00 31.60 668 VAL B O 1
ATOM 2245 N N . PHE B 1 113 ? 40.667 32.344 59.937 1.00 30.01 669 PHE B N 1
ATOM 2246 C CA . PHE B 1 113 ? 41.233 33.706 60.076 1.00 31.35 669 PHE B CA 1
ATOM 2247 C C . PHE B 1 113 ? 42.737 33.506 60.345 1.00 30.38 669 PHE B C 1
ATOM 2248 O O . PHE B 1 113 ? 43.065 32.961 61.396 1.00 31.31 669 PHE B O 1
ATOM 2256 N N . TRP B 1 114 ? 43.628 33.816 59.389 1.00 29.41 670 TRP B N 1
ATOM 2257 C CA . TRP B 1 114 ? 45.094 33.680 59.661 1.00 30.75 670 TRP B CA 1
ATOM 2258 C C . TRP B 1 114 ? 45.615 34.612 60.750 1.00 30.60 670 TRP B C 1
ATOM 2259 O O . TRP B 1 114 ? 45.023 35.669 60.965 1.00 29.75 670 TRP B O 1
ATOM 2270 N N . ARG B 1 115 ? 46.668 34.163 61.446 1.00 31.06 671 ARG B N 1
ATOM 2271 C CA . ARG B 1 115 ? 47.320 34.908 62.550 1.00 32.48 671 ARG B CA 1
ATOM 2272 C C . ARG B 1 115 ? 48.691 35.333 62.062 1.00 33.28 671 ARG B C 1
ATOM 2273 O O . ARG B 1 115 ? 49.064 35.036 60.946 1.00 34.38 671 ARG B O 1
ATOM 2281 N N . ALA B 1 116 ? 49.431 35.994 62.946 1.00 34.81 672 ALA B N 1
ATOM 2282 C CA . ALA B 1 116 ? 50.728 36.598 62.734 1.00 34.44 672 ALA B CA 1
ATOM 2283 C C . ALA B 1 116 ? 51.839 35.664 62.275 1.00 34.35 672 ALA B C 1
ATOM 2284 O O . ALA B 1 116 ? 52.783 36.121 61.613 1.00 35.45 672 ALA B O 1
ATOM 2286 N N . ASP B 1 117 ? 51.763 34.396 62.659 1.00 33.48 673 ASP B N 1
ATOM 2287 C CA . ASP B 1 117 ? 52.866 33.439 62.489 1.00 34.18 673 ASP B CA 1
ATOM 2288 C C . ASP B 1 117 ? 52.611 32.418 61.364 1.00 34.01 673 ASP B C 1
ATOM 2289 O O . ASP B 1 117 ? 53.445 31.521 61.038 1.00 33.35 673 ASP B O 1
ATOM 2294 N N . GLY B 1 118 ? 51.457 32.576 60.747 1.00 34.04 674 GLY B N 1
ATOM 2295 C CA . GLY B 1 118 ? 51.133 31.775 59.579 1.00 33.38 674 GLY B CA 1
ATOM 2296 C C . GLY B 1 118 ? 50.262 30.639 60.017 1.00 32.45 674 GLY B C 1
ATOM 2297 O O . GLY B 1 118 ? 49.761 29.874 59.153 1.00 33.53 674 GLY B O 1
ATOM 2298 N N . SER B 1 119 ? 50.050 30.524 61.338 1.00 32.16 675 SER B N 1
ATOM 2299 C CA . SER B 1 119 ? 48.938 29.698 61.871 1.00 31.84 675 SER B CA 1
ATOM 2300 C C . SER B 1 119 ? 47.539 30.411 61.872 1.00 32.07 675 SER B C 1
ATOM 2301 O O . SER B 1 119 ? 47.448 31.637 61.722 1.00 30.92 675 SER B O 1
ATOM 2304 N N . ALA B 1 120 ? 46.460 29.622 62.080 1.00 31.87 676 ALA B N 1
ATOM 2305 C CA . ALA B 1 120 ? 45.094 30.048 61.754 1.00 30.93 676 ALA B CA 1
ATOM 2306 C C . ALA B 1 120 ? 44.058 29.617 62.779 1.00 30.37 676 ALA B C 1
ATOM 2307 O O . ALA B 1 120 ? 44.043 28.461 63.236 1.00 29.22 676 ALA B O 1
ATOM 2309 N N . ASP B 1 121 ? 43.236 30.581 63.178 1.00 30.57 677 ASP B N 1
ATOM 2310 C CA . ASP B 1 121 ? 42.002 30.287 63.923 1.00 31.13 677 ASP B CA 1
ATOM 2311 C C . ASP B 1 121 ? 40.936 29.679 62.913 1.00 31.48 677 ASP B C 1
ATOM 2312 O O . ASP B 1 121 ? 40.398 30.413 62.012 1.00 30.96 677 ASP B O 1
ATOM 2317 N N . VAL B 1 122 ? 40.678 28.360 63.002 1.00 30.60 678 VAL B N 1
ATOM 2318 C CA . VAL B 1 122 ? 39.741 27.795 62.044 1.00 30.01 678 VAL B CA 1
ATOM 2319 C C . VAL B 1 122 ? 38.400 27.380 62.622 1.00 31.85 678 VAL B C 1
ATOM 2320 O O . VAL B 1 122 ? 38.330 26.531 63.536 1.00 32.22 678 VAL B O 1
ATOM 2324 N N . ASP B 1 123 ? 37.371 27.903 61.945 1.00 32.04 679 ASP B N 1
ATOM 2325 C CA . ASP B 1 123 ? 35.978 27.753 62.249 1.00 31.73 679 ASP B CA 1
ATOM 2326 C C . ASP B 1 123 ? 35.439 26.371 61.894 1.00 32.70 679 ASP B C 1
ATOM 2327 O O . ASP B 1 123 ? 34.670 26.280 60.969 1.00 35.33 679 ASP B O 1
ATOM 2332 N N . VAL B 1 124 ? 35.816 25.309 62.606 1.00 32.37 680 VAL B N 1
ATOM 2333 C CA . VAL B 1 124 ? 35.523 23.932 62.160 1.00 31.73 680 VAL B CA 1
ATOM 2334 C C . VAL B 1 124 ? 34.021 23.612 62.369 1.00 31.84 680 VAL B C 1
ATOM 2335 O O . VAL B 1 124 ? 33.419 23.958 63.445 1.00 30.86 680 VAL B O 1
ATOM 2339 N N . VAL B 1 125 ? 33.445 22.950 61.365 1.00 29.13 681 VAL B N 1
ATOM 2340 C CA . VAL B 1 125 ? 32.011 22.642 61.373 1.00 28.57 681 VAL B CA 1
ATOM 2341 C C . VAL B 1 125 ? 31.719 21.155 61.233 1.00 27.21 681 VAL B C 1
ATOM 2342 O O . VAL B 1 125 ? 32.615 20.393 60.884 1.00 26.84 681 VAL B O 1
ATOM 2346 N N . TRP B 1 126 ? 30.495 20.775 61.607 1.00 26.55 682 TRP B N 1
ATOM 2347 C CA . TRP B 1 126 ? 29.864 19.536 61.224 1.00 27.61 682 TRP B CA 1
ATOM 2348 C C . TRP B 1 126 ? 28.951 19.975 60.073 1.00 27.75 682 TRP B C 1
ATOM 2349 O O . TRP B 1 126 ? 28.152 20.926 60.183 1.00 27.63 682 TRP B O 1
ATOM 2360 N N . ASN B 1 127 ? 29.124 19.330 58.935 1.00 28.35 683 ASN B N 1
ATOM 2361 C CA . ASN B 1 127 ? 28.185 19.463 57.843 1.00 29.31 683 ASN B CA 1
ATOM 2362 C C . ASN B 1 127 ? 27.471 18.102 57.982 1.00 31.94 683 ASN B C 1
ATOM 2363 O O . ASN B 1 127 ? 27.760 17.358 58.984 1.00 33.42 683 ASN B O 1
ATOM 2368 N N . ASP B 1 128 ? 26.575 17.744 57.043 1.00 32.93 684 ASP B N 1
ATOM 2369 C CA . ASP B 1 128 ? 25.872 16.442 57.097 1.00 32.88 684 ASP B CA 1
ATOM 2370 C C . ASP B 1 128 ? 26.239 15.463 55.914 1.00 32.01 684 ASP B C 1
ATOM 2371 O O . ASP B 1 128 ? 25.458 14.604 55.487 1.00 30.16 684 ASP B O 1
ATOM 2384 N N . PRO B 1 130 ? 28.783 12.708 53.566 1.00 31.95 686 PRO B N 1
ATOM 2385 C CA . PRO B 1 130 ? 29.396 11.417 53.992 1.00 31.44 686 PRO B CA 1
ATOM 2386 C C . PRO B 1 130 ? 30.962 11.539 53.949 1.00 30.73 686 PRO B C 1
ATOM 2387 O O . PRO B 1 130 ? 31.495 12.599 53.616 1.00 26.12 686 PRO B O 1
ATOM 2391 N N . ALA B 1 131 ? 31.674 10.479 54.337 1.00 30.54 687 ALA B N 1
ATOM 2392 C CA . ALA B 1 131 ? 33.113 10.482 54.169 1.00 30.40 687 ALA B CA 1
ATOM 2393 C C . ALA B 1 131 ? 33.500 10.935 52.734 1.00 31.03 687 ALA B C 1
ATOM 2394 O O . ALA B 1 131 ? 32.780 10.659 51.770 1.00 33.05 687 ALA B O 1
ATOM 2396 N N . VAL B 1 132 ? 34.619 11.636 52.589 1.00 29.78 688 VAL B N 1
ATOM 2397 C CA . VAL B 1 132 ? 34.861 12.348 51.354 1.00 28.54 688 VAL B CA 1
ATOM 2398 C C . VAL B 1 132 ? 35.626 11.376 50.439 1.00 28.21 688 VAL B C 1
ATOM 2399 O O . VAL B 1 132 ? 36.627 10.730 50.898 1.00 25.65 688 VAL B O 1
ATOM 2403 N N . ALA B 1 133 ? 35.161 11.258 49.183 1.00 26.50 689 ALA B N 1
ATOM 2404 C CA . ALA B 1 133 ? 35.725 10.267 48.280 1.00 26.94 689 ALA B CA 1
ATOM 2405 C C . ALA B 1 133 ? 36.738 10.884 47.306 1.00 26.42 689 ALA B C 1
ATOM 2406 O O . ALA B 1 133 ? 36.834 12.058 47.170 1.00 27.51 689 ALA B O 1
ATOM 2408 N N . GLY B 1 134 ? 37.537 10.080 46.666 1.00 26.13 690 GLY B N 1
ATOM 2409 C CA . GLY B 1 134 ? 38.486 10.644 45.723 1.00 26.86 690 GLY B CA 1
ATOM 2410 C C . GLY B 1 134 ? 39.806 11.254 46.272 1.00 25.78 690 GLY B C 1
ATOM 2411 O O . GLY B 1 134 ? 40.072 11.322 47.487 1.00 26.86 690 GLY B O 1
ATOM 2412 N N . GLN B 1 135 ? 40.627 11.724 45.367 1.00 23.45 691 GLN B N 1
ATOM 2413 C CA . GLN B 1 135 ? 41.993 11.831 45.723 1.00 22.55 691 GLN B CA 1
ATOM 2414 C C . GLN B 1 135 ? 42.360 13.203 45.370 1.00 20.81 691 GLN B C 1
ATOM 2415 O O . GLN B 1 135 ? 43.486 13.519 45.392 1.00 21.52 691 GLN B O 1
ATOM 2421 N N . SER B 1 136 ? 41.384 14.051 45.072 1.00 18.99 692 SER B N 1
ATOM 2422 C CA . SER B 1 136 ? 41.684 15.376 44.663 1.00 19.70 692 SER B CA 1
ATOM 2423 C C . SER B 1 136 ? 42.247 16.172 45.786 1.00 20.19 692 SER B C 1
ATOM 2424 O O . SER B 1 136 ? 42.647 17.269 45.582 1.00 21.87 692 SER B O 1
ATOM 2427 N N . SER B 1 137 ? 42.333 15.583 46.976 1.00 21.66 693 SER B N 1
ATOM 2428 C CA . SER B 1 137 ? 42.896 16.244 48.163 1.00 20.15 693 SER B CA 1
ATOM 2429 C C . SER B 1 137 ? 44.391 15.999 48.320 1.00 20.02 693 SER B C 1
ATOM 2430 O O . SER B 1 137 ? 44.994 16.453 49.218 1.00 19.41 693 SER B O 1
ATOM 2433 N N . SER B 1 138 ? 44.930 15.141 47.491 1.00 20.89 694 SER B N 1
ATOM 2434 C CA . SER B 1 138 ? 46.338 14.765 47.494 1.00 21.40 694 SER B CA 1
ATOM 2435 C C . SER B 1 138 ? 47.309 15.904 47.768 1.00 20.61 694 SER B C 1
ATOM 2436 O O . SER B 1 138 ? 48.057 15.809 48.736 1.00 20.73 694 SER B O 1
ATOM 2439 N N . ILE B 1 139 ? 47.248 16.989 46.985 1.00 20.73 695 ILE B N 1
ATOM 2440 C CA . ILE B 1 139 ? 48.022 18.220 47.278 1.00 20.06 695 ILE B CA 1
ATOM 2441 C C . ILE B 1 139 ? 47.987 18.639 48.780 1.00 19.75 695 ILE B C 1
ATOM 2442 O O . ILE B 1 139 ? 49.061 18.784 49.399 1.00 20.94 695 ILE B O 1
ATOM 2447 N N . ALA B 1 140 ? 46.796 18.867 49.351 1.00 19.45 696 ALA B N 1
ATOM 2448 C CA . ALA B 1 140 ? 46.606 19.450 50.719 1.00 18.74 696 ALA B CA 1
ATOM 2449 C C . ALA B 1 140 ? 47.048 18.542 51.893 1.00 18.67 696 ALA B C 1
ATOM 2450 O O . ALA B 1 140 ? 47.423 18.971 53.018 1.00 17.41 696 ALA B O 1
ATOM 2452 N N . LEU B 1 141 ? 47.034 17.243 51.610 1.00 20.05 697 LEU B N 1
ATOM 2453 C CA . LEU B 1 141 ? 47.578 16.264 52.504 1.00 19.44 697 LEU B CA 1
ATOM 2454 C C . LEU B 1 141 ? 49.102 16.355 52.455 1.00 21.20 697 LEU B C 1
ATOM 2455 O O . LEU B 1 141 ? 49.743 16.461 53.480 1.00 21.84 697 LEU B O 1
ATOM 2460 N N . ALA B 1 142 ? 49.679 16.291 51.249 1.00 20.83 698 ALA B N 1
ATOM 2461 C CA . ALA B 1 142 ? 51.073 16.503 51.078 1.00 21.59 698 ALA B CA 1
ATOM 2462 C C . ALA B 1 142 ? 51.506 17.753 51.843 1.00 23.52 698 ALA B C 1
ATOM 2463 O O . ALA B 1 142 ? 52.185 17.653 52.901 1.00 26.02 698 ALA B O 1
ATOM 2465 N N . LEU B 1 143 ? 51.131 18.915 51.345 1.00 23.24 699 LEU B N 1
ATOM 2466 C CA . LEU B 1 143 ? 51.395 20.149 52.031 1.00 21.85 699 LEU B CA 1
ATOM 2467 C C . LEU B 1 143 ? 51.209 20.125 53.577 1.00 22.38 699 LEU B C 1
ATOM 2468 O O . LEU B 1 143 ? 52.163 20.410 54.281 1.00 22.23 699 LEU B O 1
ATOM 2473 N N . ALA B 1 144 ? 50.004 19.811 54.075 1.00 22.96 700 ALA B N 1
ATOM 2474 C CA . ALA B 1 144 ? 49.694 19.851 55.516 1.00 25.21 700 ALA B CA 1
ATOM 2475 C C . ALA B 1 144 ? 50.572 18.886 56.311 1.00 25.00 700 ALA B C 1
ATOM 2476 O O . ALA B 1 144 ? 50.594 18.960 57.519 1.00 25.44 700 ALA B O 1
ATOM 2478 N N . SER B 1 145 ? 51.191 17.924 55.610 1.00 24.70 701 SER B N 1
ATOM 2479 C CA . SER B 1 145 ? 51.992 16.861 56.226 1.00 24.42 701 SER B CA 1
ATOM 2480 C C . SER B 1 145 ? 53.505 17.197 56.043 1.00 24.54 701 SER B C 1
ATOM 2481 O O . SER B 1 145 ? 54.439 16.505 56.636 1.00 23.21 701 SER B O 1
ATOM 2484 N N . SER B 1 146 ? 53.744 18.267 55.270 1.00 23.26 702 SER B N 1
ATOM 2485 C CA . SER B 1 146 ? 55.075 18.856 55.274 1.00 23.75 702 SER B CA 1
ATOM 2486 C C . SER B 1 146 ? 55.200 20.303 55.722 1.00 23.32 702 SER B C 1
ATOM 2487 O O . SER B 1 146 ? 56.287 20.740 55.945 1.00 25.66 702 SER B O 1
ATOM 2490 N N . LEU B 1 147 ? 54.153 21.079 55.880 1.00 23.18 703 LEU B N 1
ATOM 2491 C CA . LEU B 1 147 ? 54.473 22.529 56.071 1.00 23.58 703 LEU B CA 1
ATOM 2492 C C . LEU B 1 147 ? 54.257 23.048 57.549 1.00 22.96 703 LEU B C 1
ATOM 2493 O O . LEU B 1 147 ? 53.403 22.498 58.279 1.00 23.18 703 LEU B O 1
ATOM 2498 N N . PRO B 1 148 ? 55.111 24.003 58.038 1.00 22.58 704 PRO B N 1
ATOM 2499 C CA . PRO B 1 148 ? 54.893 24.708 59.352 1.00 21.64 704 PRO B CA 1
ATOM 2500 C C . PRO B 1 148 ? 53.846 25.877 59.416 1.00 21.65 704 PRO B C 1
ATOM 2501 O O . PRO B 1 148 ? 53.872 26.688 60.355 1.00 22.29 704 PRO B O 1
ATOM 2505 N N . PHE B 1 149 ? 52.941 25.959 58.439 1.00 22.14 705 PHE B N 1
ATOM 2506 C CA . PHE B 1 149 ? 51.927 27.007 58.381 1.00 22.16 705 PHE B CA 1
ATOM 2507 C C . PHE B 1 149 ? 50.692 26.564 57.681 1.00 22.28 705 PHE B C 1
ATOM 2508 O O . PHE B 1 149 ? 50.624 25.439 57.158 1.00 22.95 705 PHE B O 1
ATOM 2516 N N . VAL B 1 150 ? 49.692 27.446 57.703 1.00 22.56 706 VAL B N 1
ATOM 2517 C CA . VAL B 1 150 ? 48.486 27.179 56.971 1.00 21.95 706 VAL B CA 1
ATOM 2518 C C . VAL B 1 150 ? 48.502 28.090 55.770 1.00 22.44 706 VAL B C 1
ATOM 2519 O O . VAL B 1 150 ? 48.270 29.268 55.977 1.00 21.77 706 VAL B O 1
ATOM 2523 N N . PRO B 1 151 ? 48.759 27.529 54.536 1.00 20.62 707 PRO B N 1
ATOM 2524 C CA . PRO B 1 151 ? 48.827 28.281 53.304 1.00 20.79 707 PRO B CA 1
ATOM 2525 C C . PRO B 1 151 ? 47.507 29.036 52.996 1.00 21.76 707 PRO B C 1
ATOM 2526 O O . PRO B 1 151 ? 46.369 28.486 53.269 1.00 23.13 707 PRO B O 1
ATOM 2530 N N . LYS B 1 152 ? 47.665 30.269 52.485 1.00 19.79 708 LYS B N 1
ATOM 2531 C CA . LYS B 1 152 ? 46.529 31.086 52.127 1.00 20.25 708 LYS B CA 1
ATOM 2532 C C . LYS B 1 152 ? 45.915 30.824 50.688 1.00 20.50 708 LYS B C 1
ATOM 2533 O O . LYS B 1 152 ? 45.975 31.730 49.803 1.00 20.34 708 LYS B O 1
ATOM 2539 N N . ALA B 1 153 ? 45.305 29.619 50.507 1.00 20.56 709 ALA B N 1
ATOM 2540 C CA . ALA B 1 153 ? 44.755 29.080 49.236 1.00 18.73 709 ALA B CA 1
ATOM 2541 C C . ALA B 1 153 ? 44.072 27.781 49.504 1.00 18.30 709 ALA B C 1
ATOM 2542 O O . ALA B 1 153 ? 44.307 27.173 50.515 1.00 18.62 709 ALA B O 1
ATOM 2544 N N . ALA B 1 154 ? 43.318 27.299 48.513 1.00 18.83 710 ALA B N 1
ATOM 2545 C CA . ALA B 1 154 ? 42.715 26.006 48.492 1.00 16.64 710 ALA B CA 1
ATOM 2546 C C . ALA B 1 154 ? 43.336 25.293 47.326 1.00 18.99 710 ALA B C 1
ATOM 2547 O O . ALA B 1 154 ? 43.416 25.840 46.193 1.00 19.37 710 ALA B O 1
ATOM 2549 N N . TYR B 1 155 ? 43.738 24.028 47.547 1.00 18.90 711 TYR B N 1
ATOM 2550 C CA . TYR B 1 155 ? 44.494 23.256 46.535 1.00 18.41 711 TYR B CA 1
ATOM 2551 C C . TYR B 1 155 ? 43.668 22.005 46.171 1.00 18.63 711 TYR B C 1
ATOM 2552 O O . TYR B 1 155 ? 43.072 21.402 47.041 1.00 14.46 711 TYR B O 1
ATOM 2561 N N . THR B 1 156 ? 43.760 21.581 44.923 1.00 14.64 712 THR B N 1
ATOM 2562 C CA . THR B 1 156 ? 42.915 20.528 44.446 1.00 15.30 712 THR B CA 1
ATOM 2563 C C . THR B 1 156 ? 43.823 19.989 43.259 1.00 14.68 712 THR B C 1
ATOM 2564 O O . THR B 1 156 ? 44.514 20.758 42.595 1.00 13.95 712 THR B O 1
ATOM 2568 N N . GLY B 1 157 ? 43.828 18.691 43.076 1.00 15.28 713 GLY B N 1
ATOM 2569 C CA . GLY B 1 157 ? 44.669 17.993 42.107 1.00 15.28 713 GLY B CA 1
ATOM 2570 C C . GLY B 1 157 ? 45.107 16.705 42.716 1.00 17.50 713 GLY B C 1
ATOM 2571 O O . GLY B 1 157 ? 45.569 16.700 43.871 1.00 19.24 713 GLY B O 1
ATOM 2572 N N . CYS B 1 158 ? 44.988 15.624 41.925 1.00 19.38 714 CYS B N 1
ATOM 2573 C CA . CYS B 1 158 ? 45.414 14.290 42.282 1.00 20.53 714 CYS B CA 1
ATOM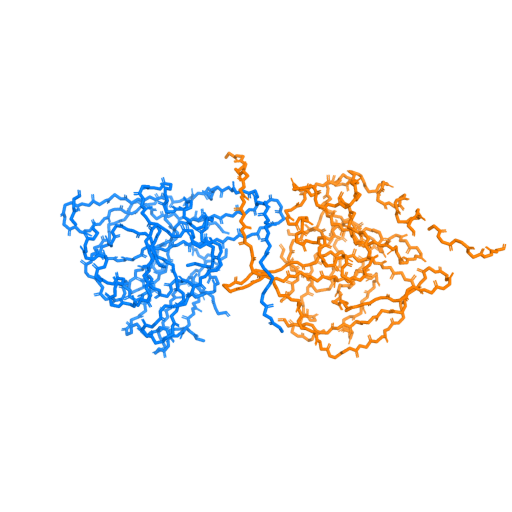 2574 C C . CYS B 1 158 ? 46.893 14.289 42.143 1.00 20.39 714 CYS B C 1
ATOM 2575 O O . CYS B 1 158 ? 47.421 15.273 41.667 1.00 21.99 714 CYS B O 1
ATOM 2578 N N . LEU B 1 159 ? 47.538 13.220 42.597 1.00 20.10 715 LEU B N 1
ATOM 2579 C CA . LEU B 1 159 ? 49.030 13.133 42.659 1.00 22.32 715 LEU B CA 1
ATOM 2580 C C . LEU B 1 159 ? 49.409 11.866 42.027 1.00 21.03 715 LEU B C 1
ATOM 2581 O O . LEU B 1 159 ? 48.862 10.858 42.374 1.00 21.58 715 LEU B O 1
ATOM 2586 N N . SER B 1 160 ? 50.254 11.956 41.007 1.00 22.41 716 SER B N 1
ATOM 2587 C CA . SER B 1 160 ? 50.966 10.752 40.538 1.00 24.32 716 SER B CA 1
ATOM 2588 C C . SER B 1 160 ? 52.472 10.869 40.771 1.00 23.57 716 SER B C 1
ATOM 2589 O O . SER B 1 160 ? 53.241 11.264 39.880 1.00 24.03 716 SER B O 1
ATOM 2592 N N . GLY B 1 161 ? 52.844 10.512 41.991 1.00 24.12 717 GLY B N 1
ATOM 2593 C CA . GLY B 1 161 ? 54.184 10.675 42.519 1.00 24.03 717 GLY B CA 1
ATOM 2594 C C . GLY B 1 161 ? 54.300 12.137 42.831 1.00 23.75 717 GLY B C 1
ATOM 2595 O O . GLY B 1 161 ? 53.639 12.610 43.723 1.00 25.64 717 GLY B O 1
ATOM 2596 N N . THR B 1 162 ? 55.100 12.887 42.093 1.00 23.30 718 THR B N 1
ATOM 2597 C CA . THR B 1 162 ? 55.273 14.290 42.490 1.00 23.05 718 THR B CA 1
ATOM 2598 C C . THR B 1 162 ? 54.466 15.239 41.549 1.00 23.70 718 THR B C 1
ATOM 2599 O O . THR B 1 162 ? 54.425 16.515 41.669 1.00 24.39 718 THR B O 1
ATOM 2603 N N . ASN B 1 163 ? 53.802 14.554 40.631 1.00 21.72 719 ASN B N 1
ATOM 2604 C CA . ASN B 1 163 ? 53.117 15.119 39.529 1.00 21.95 719 ASN B CA 1
ATOM 2605 C C . ASN B 1 163 ? 51.664 15.278 39.755 1.00 19.67 719 ASN B C 1
ATOM 2606 O O . ASN B 1 163 ? 50.992 14.300 39.994 1.00 20.17 719 ASN B O 1
ATOM 2611 N N . VAL B 1 164 ? 51.174 16.497 39.606 1.00 18.83 720 VAL B N 1
ATOM 2612 C CA . VAL B 1 164 ? 49.742 16.742 39.646 1.00 17.52 720 VAL B CA 1
ATOM 2613 C C . VAL B 1 164 ? 48.941 16.252 38.398 1.00 17.81 720 VAL B C 1
ATOM 2614 O O . VAL B 1 164 ? 49.421 16.396 37.275 1.00 16.03 720 VAL B O 1
ATOM 2618 N N . GLN B 1 165 ? 47.752 15.640 38.634 1.00 17.51 721 GLN B N 1
ATOM 2619 C CA . GLN B 1 165 ? 46.829 15.202 37.615 1.00 18.43 721 GLN B CA 1
ATOM 2620 C C . GLN B 1 165 ? 45.573 16.038 37.828 1.00 17.97 721 GLN B C 1
ATOM 2621 O O . GLN B 1 165 ? 45.136 16.180 38.987 1.00 18.15 721 GLN B O 1
ATOM 2627 N N . PRO B 1 166 ? 44.943 16.493 36.709 1.00 16.63 722 PRO B N 1
ATOM 2628 C CA . PRO B 1 166 ? 43.928 17.574 36.585 1.00 17.47 722 PRO B CA 1
ATOM 2629 C C . PRO B 1 166 ? 42.592 17.061 37.095 1.00 17.59 722 PRO B C 1
ATOM 2630 O O . PRO B 1 166 ? 42.352 15.873 36.985 1.00 18.63 722 PRO B O 1
ATOM 2634 N N . VAL B 1 167 ? 41.808 17.894 37.759 1.00 18.32 723 VAL B N 1
ATOM 2635 C CA . VAL B 1 167 ? 40.613 17.337 38.451 1.00 17.20 723 VAL B CA 1
ATOM 2636 C C . VAL B 1 167 ? 39.393 17.991 37.855 1.00 18.33 723 VAL B C 1
ATOM 2637 O O . VAL B 1 167 ? 39.498 18.996 37.140 1.00 16.05 723 VAL B O 1
ATOM 2641 N N . GLN B 1 168 ? 38.237 17.348 38.017 1.00 18.69 724 GLN B N 1
ATOM 2642 C CA . GLN B 1 168 ? 36.996 17.732 37.349 1.00 18.84 724 GLN B CA 1
ATOM 2643 C C . GLN B 1 168 ? 36.445 18.820 38.358 1.00 20.09 724 GLN B C 1
ATOM 2644 O O . GLN B 1 168 ? 36.944 18.892 39.459 1.00 21.35 724 GLN B O 1
ATOM 2650 N N . PHE B 1 169 ? 35.538 19.706 37.956 1.00 17.61 725 PHE B N 1
ATOM 2651 C CA . PHE B 1 169 ? 34.869 20.603 38.859 1.00 17.67 725 PHE B CA 1
ATOM 2652 C C . PHE B 1 169 ? 35.653 21.814 39.358 1.00 17.34 725 PHE B C 1
ATOM 2653 O O . PHE B 1 169 ? 35.241 22.404 40.367 1.00 16.45 725 PHE B O 1
ATOM 2661 N N . GLY B 1 170 ? 36.703 22.222 38.649 1.00 18.43 726 GLY B N 1
ATOM 2662 C CA . GLY B 1 170 ? 37.524 23.346 39.092 1.00 17.81 726 GLY B CA 1
ATOM 2663 C C . GLY B 1 170 ? 36.686 24.653 39.242 1.00 18.11 726 GLY B C 1
ATOM 2664 O O . GLY B 1 170 ? 36.904 25.424 40.138 1.00 19.63 726 GLY B O 1
ATOM 2665 N N . ASN B 1 171 ? 35.774 24.943 38.339 1.00 16.67 727 ASN B N 1
ATOM 2666 C CA . ASN B 1 171 ? 34.911 26.091 38.448 1.00 16.26 727 ASN B CA 1
ATOM 2667 C C . ASN B 1 171 ? 34.053 25.989 39.714 1.00 16.98 727 ASN B C 1
ATOM 2668 O O . ASN B 1 171 ? 34.125 26.882 40.529 1.00 17.27 727 ASN B O 1
ATOM 2673 N N . LEU B 1 172 ? 33.308 24.889 39.916 1.00 14.87 728 LEU B N 1
ATOM 2674 C CA . LEU B 1 172 ? 32.607 24.675 41.187 1.00 15.36 728 LEU B CA 1
ATOM 2675 C C . LEU B 1 172 ? 33.480 24.684 42.488 1.00 15.88 728 LEU B C 1
ATOM 2676 O O . LEU B 1 172 ? 33.036 25.130 43.575 1.00 14.73 728 LEU B O 1
ATOM 2681 N N . LYS B 1 173 ? 34.696 24.152 42.378 1.00 15.62 729 LYS B N 1
ATOM 2682 C CA . LYS B 1 173 ? 35.627 24.167 43.466 1.00 15.92 729 LYS B CA 1
ATOM 2683 C C . LYS B 1 173 ? 36.050 25.556 43.753 1.00 16.48 729 LYS B C 1
ATOM 2684 O O . LYS B 1 173 ? 36.192 25.885 44.962 1.00 20.00 729 LYS B O 1
ATOM 2690 N N . ALA B 1 174 ? 36.248 26.372 42.701 1.00 16.94 730 ALA B N 1
ATOM 2691 C CA . ALA B 1 174 ? 36.580 27.810 42.874 1.00 16.85 730 ALA B CA 1
ATOM 2692 C C . ALA B 1 174 ? 35.590 28.635 43.741 1.00 17.11 730 ALA B C 1
ATOM 2693 O O . ALA B 1 174 ? 36.027 29.454 44.538 1.00 18.26 730 ALA B O 1
ATOM 2695 N N . ARG B 1 175 ? 34.280 28.508 43.539 1.00 16.54 731 ARG B N 1
ATOM 2696 C CA . ARG B 1 175 ? 33.319 29.198 44.402 1.00 16.30 731 ARG B CA 1
ATOM 2697 C C . ARG B 1 175 ? 33.611 29.070 45.894 1.00 17.00 731 ARG B C 1
ATOM 2698 O O . ARG B 1 175 ? 33.388 30.027 46.644 1.00 16.00 731 ARG B O 1
ATOM 2706 N N . ALA B 1 176 ? 33.913 27.833 46.312 1.00 17.76 732 ALA B N 1
ATOM 2707 C CA . ALA B 1 176 ? 34.219 27.415 47.707 1.00 17.93 732 ALA B CA 1
ATOM 2708 C C . ALA B 1 176 ? 35.401 28.200 48.302 1.00 17.93 732 ALA B C 1
ATOM 2709 O O . ALA B 1 176 ? 35.349 28.683 49.417 1.00 16.44 732 ALA B O 1
ATOM 2711 N N . ALA B 1 177 ? 36.478 28.285 47.509 1.00 19.35 733 ALA B N 1
ATOM 2712 C CA . ALA B 1 177 ? 37.624 29.153 47.784 1.00 20.00 733 ALA B CA 1
ATOM 2713 C C . ALA B 1 177 ? 37.240 30.625 47.793 1.00 19.57 733 ALA B C 1
ATOM 2714 O O . ALA B 1 177 ? 37.590 31.300 48.733 1.00 19.94 733 ALA B O 1
ATOM 2716 N N . HIS B 1 178 ? 36.553 31.112 46.746 1.00 19.02 734 HIS B N 1
ATOM 2717 C CA . HIS B 1 178 ? 36.388 32.564 46.551 1.00 18.52 734 HIS B CA 1
ATOM 2718 C C . HIS B 1 178 ? 35.483 33.076 47.620 1.00 18.77 734 HIS B C 1
ATOM 2719 O O . HIS B 1 178 ? 35.632 34.216 48.067 1.00 22.96 734 HIS B O 1
ATOM 2726 N N . LYS B 1 179 ? 34.630 32.221 48.134 1.00 18.31 735 LYS B N 1
ATOM 2727 C CA . LYS B 1 179 ? 33.669 32.598 49.167 1.00 18.43 735 LYS B CA 1
ATOM 2728 C C . LYS B 1 179 ? 34.365 33.118 50.479 1.00 19.20 735 LYS B C 1
ATOM 2729 O O . LYS B 1 179 ? 33.874 34.059 51.176 1.00 18.98 735 LYS B O 1
ATOM 2735 N N . ILE B 1 180 ? 35.463 32.464 50.878 1.00 18.57 736 ILE B N 1
ATOM 2736 C CA . ILE B 1 180 ? 36.247 33.103 51.953 1.00 17.99 736 ILE B CA 1
ATOM 2737 C C . ILE B 1 180 ? 37.451 33.814 51.459 1.00 18.06 736 ILE B C 1
ATOM 2738 O O . ILE B 1 180 ? 38.384 33.989 52.201 1.00 19.18 736 ILE B O 1
ATOM 2743 N N . GLY B 1 181 ? 37.440 34.260 50.202 1.00 18.98 737 GLY B N 1
ATOM 2744 C CA . GLY B 1 181 ? 38.434 35.270 49.791 1.00 16.58 737 GLY B CA 1
ATOM 2745 C C . GLY B 1 181 ? 39.786 34.730 49.392 1.00 16.20 737 GLY B C 1
ATOM 2746 O O . GLY B 1 181 ? 40.741 35.478 49.275 1.00 17.16 737 GLY B O 1
ATOM 2747 N N . LEU B 1 182 ? 39.861 33.430 49.222 1.00 15.88 738 LEU B N 1
ATOM 2748 C CA . LEU B 1 182 ? 41.101 32.672 48.855 1.00 15.95 738 LEU B CA 1
ATOM 2749 C C . LEU B 1 182 ? 41.188 32.213 47.350 1.00 16.87 738 LEU B C 1
ATOM 2750 O O . LEU B 1 182 ? 40.138 31.905 46.680 1.00 16.22 738 LEU B O 1
ATOM 2755 N N . PRO B 1 183 ? 42.435 32.118 46.839 1.00 17.14 739 PRO B N 1
ATOM 2756 C CA . PRO B 1 183 ? 42.620 31.483 45.565 1.00 16.53 739 PRO B CA 1
ATOM 2757 C C . PRO B 1 183 ? 42.432 29.925 45.611 1.00 15.26 739 PRO B C 1
ATOM 2758 O O . PRO B 1 183 ? 42.727 29.305 46.579 1.00 14.80 739 PRO B O 1
ATOM 2762 N N . LEU B 1 184 ? 41.982 29.363 44.511 1.00 14.05 740 LEU B N 1
ATOM 2763 C CA . LEU B 1 184 ? 42.009 27.942 44.179 1.00 14.99 740 LEU B CA 1
ATOM 2764 C C . LEU B 1 184 ? 43.252 27.724 43.341 1.00 15.20 740 LEU B C 1
ATOM 2765 O O . LEU B 1 184 ? 43.406 28.457 42.326 1.00 15.79 740 LEU B O 1
ATOM 2770 N N . VAL B 1 185 ? 44.044 26.695 43.700 1.00 12.46 741 VAL B N 1
ATOM 2771 C CA . VAL B 1 185 ? 45.324 26.518 43.177 1.00 13.29 741 VAL B CA 1
ATOM 2772 C C . VAL B 1 185 ? 45.472 25.022 43.005 1.00 13.39 741 VAL B C 1
ATOM 2773 O O . VAL B 1 185 ? 45.070 24.278 43.867 1.00 14.61 741 VAL B O 1
ATOM 2777 N N . GLY B 1 186 ? 46.003 24.608 41.856 1.00 13.39 742 GLY B N 1
ATOM 2778 C CA . GLY B 1 186 ? 46.105 23.191 41.512 1.00 15.16 742 GLY B CA 1
ATOM 2779 C C . GLY B 1 186 ? 45.983 23.061 40.015 1.00 15.37 742 GLY B C 1
ATOM 2780 O O . GLY B 1 186 ? 46.590 23.826 39.246 1.00 12.60 742 GLY B O 1
ATOM 2789 N N . THR B 1 188 ? 42.990 21.701 37.135 1.00 13.80 744 THR B N 1
ATOM 2790 C CA . THR B 1 188 ? 41.615 21.364 36.782 1.00 13.91 744 THR B CA 1
ATOM 2791 C C . THR B 1 188 ? 41.481 21.245 35.268 1.00 12.63 744 THR B C 1
ATOM 2792 O O . THR B 1 188 ? 42.082 21.975 34.447 1.00 12.81 744 THR B O 1
ATOM 2796 N N . GLN B 1 189 ? 40.617 20.323 34.919 1.00 12.56 745 GLN B N 1
ATOM 2797 C CA . GLN B 1 189 ? 40.237 20.095 33.548 1.00 12.41 745 GLN B CA 1
ATOM 2798 C C . GLN B 1 189 ? 39.596 21.268 32.848 1.00 11.37 745 GLN B C 1
ATOM 2799 O O . GLN B 1 189 ? 39.665 21.376 31.634 1.00 10.81 745 GLN B O 1
ATOM 2805 N N . ASP B 1 190 ? 38.927 22.110 33.609 1.00 12.59 746 ASP B N 1
ATOM 2806 C CA . ASP B 1 190 ? 38.167 23.207 33.024 1.00 12.54 746 ASP B CA 1
ATOM 2807 C C . ASP B 1 190 ? 38.910 24.472 33.296 1.00 13.84 746 ASP B C 1
ATOM 2808 O O . ASP B 1 190 ? 38.424 25.512 32.970 1.00 12.63 746 ASP B O 1
ATOM 2813 N N . GLY B 1 191 ? 40.122 24.412 33.841 1.00 16.04 747 GLY B N 1
ATOM 2814 C CA . GLY B 1 191 ? 40.839 25.703 34.106 1.00 15.63 747 GLY B CA 1
ATOM 2815 C C . GLY B 1 191 ? 40.288 26.728 35.127 1.00 17.00 747 GLY B C 1
ATOM 2816 O O . GLY B 1 191 ? 40.535 27.932 35.018 1.00 19.99 747 GLY B O 1
ATOM 2817 N N . GLY B 1 192 ? 39.591 26.286 36.150 1.00 15.52 748 GLY B N 1
ATOM 2818 C CA . GLY B 1 192 ? 38.890 27.185 36.997 1.00 14.83 748 GLY B CA 1
ATOM 2819 C C . GLY B 1 192 ? 39.811 27.545 38.178 1.00 15.34 748 GLY B C 1
ATOM 2820 O O . GLY B 1 192 ? 39.391 28.258 39.020 1.00 14.84 748 GLY B O 1
ATOM 2821 N N . GLU B 1 193 ? 41.039 26.996 38.237 1.00 15.79 749 GLU B N 1
ATOM 2822 C CA . GLU B 1 193 ? 42.049 27.255 39.323 1.00 15.11 749 GLU B CA 1
ATOM 2823 C C . GLU B 1 193 ? 42.581 28.619 39.022 1.00 15.01 749 GLU B C 1
ATOM 2824 O O . GLU B 1 193 ? 42.815 28.878 37.897 1.00 15.50 749 GLU B O 1
ATOM 2830 N N . ASP B 1 194 ? 42.692 29.535 39.992 1.00 17.53 750 ASP B N 1
ATOM 2831 C CA . ASP B 1 194 ? 43.178 30.910 39.672 1.00 15.80 750 ASP B CA 1
ATOM 2832 C C . ASP B 1 194 ? 44.677 30.806 39.365 1.00 16.60 750 ASP B C 1
ATOM 2833 O O . ASP B 1 194 ? 45.266 31.652 38.592 1.00 16.71 750 ASP B O 1
ATOM 2838 N N . THR B 1 195 ? 45.313 29.804 40.020 1.00 16.80 751 THR B N 1
ATOM 2839 C CA . THR B 1 195 ? 46.744 29.429 39.795 1.00 16.03 751 THR B CA 1
ATOM 2840 C C . THR B 1 195 ? 46.999 27.943 39.499 1.00 16.55 751 THR B C 1
ATOM 2841 O O . THR B 1 195 ? 46.646 27.064 40.269 1.00 17.85 751 THR B O 1
ATOM 2845 N N . ARG B 1 196 ? 47.665 27.666 38.391 1.00 16.57 752 ARG B N 1
ATOM 2846 C CA . ARG B 1 196 ? 47.946 26.339 37.984 1.00 16.10 752 ARG B CA 1
ATOM 2847 C C . ARG B 1 196 ? 49.276 25.820 38.480 1.00 17.13 752 ARG B C 1
ATOM 2848 O O . ARG B 1 196 ? 50.278 26.445 38.331 1.00 18.93 752 ARG B O 1
ATOM 2856 N N . ILE B 1 197 ? 49.286 24.592 38.962 1.00 18.22 753 ILE B N 1
ATOM 2857 C CA . ILE B 1 197 ? 50.431 23.972 39.575 1.00 18.29 753 ILE B CA 1
ATOM 2858 C C . ILE B 1 197 ? 50.472 22.495 39.061 1.00 19.43 753 ILE B C 1
ATOM 2859 O O . ILE B 1 197 ? 49.458 21.803 39.126 1.00 16.62 753 ILE B O 1
ATOM 2864 N N . CYS B 1 198 ? 51.633 22.034 38.568 1.00 19.19 754 CYS B N 1
ATOM 2865 C CA . CYS B 1 198 ? 51.720 20.782 37.857 1.00 20.75 754 CYS B CA 1
ATOM 2866 C C . CYS B 1 198 ? 52.649 19.827 38.581 1.00 21.46 754 CYS B C 1
ATOM 2867 O O . CYS B 1 198 ? 52.607 18.638 38.321 1.00 21.42 754 CYS B O 1
ATOM 2870 N N . THR B 1 199 ? 53.381 20.352 39.571 1.00 19.96 755 THR B N 1
ATOM 2871 C CA . THR B 1 199 ? 54.121 19.558 40.468 1.00 20.11 755 THR B CA 1
ATOM 2872 C C . THR B 1 199 ? 53.849 19.890 41.987 1.00 21.96 755 THR B C 1
ATOM 2873 O O . THR B 1 199 ? 53.350 20.950 42.374 1.00 21.69 755 THR B O 1
ATOM 2877 N N . LEU B 1 200 ? 54.170 18.919 42.808 1.00 22.27 756 LEU B N 1
ATOM 2878 C CA . LEU B 1 200 ? 54.239 19.049 44.284 1.00 24.52 756 LEU B CA 1
ATOM 2879 C C . LEU B 1 200 ? 55.283 20.058 44.757 1.00 24.54 756 LEU B C 1
ATOM 2880 O O . LEU B 1 200 ? 54.993 20.824 45.671 1.00 25.67 756 LEU B O 1
ATOM 2885 N N . ASP B 1 201 ? 56.465 20.095 44.116 1.00 25.19 757 ASP B N 1
ATOM 2886 C CA . ASP B 1 201 ? 57.430 21.195 44.387 1.00 24.61 757 ASP B CA 1
ATOM 2887 C C . ASP B 1 201 ? 56.770 22.594 44.173 1.00 23.02 757 ASP B C 1
ATOM 2888 O O . ASP B 1 201 ? 57.036 23.526 44.910 1.00 24.02 757 ASP B O 1
ATOM 2893 N N . ASP B 1 202 ? 55.948 22.740 43.140 1.00 21.18 758 ASP B N 1
ATOM 2894 C CA . ASP B 1 202 ? 55.451 24.042 42.745 1.00 20.01 758 ASP B CA 1
ATOM 2895 C C . ASP B 1 202 ? 54.218 24.368 43.547 1.00 20.42 758 ASP B C 1
ATOM 2896 O O . ASP B 1 202 ? 53.784 25.550 43.617 1.00 22.04 758 ASP B O 1
ATOM 2901 N N . ALA B 1 203 ? 53.671 23.318 44.158 1.00 17.21 759 ALA B N 1
ATOM 2902 C CA . ALA B 1 203 ? 52.743 23.446 45.223 1.00 19.67 759 ALA B CA 1
ATOM 2903 C C . ALA B 1 203 ? 53.281 24.143 46.487 1.00 20.39 759 ALA B C 1
ATOM 2904 O O . ALA B 1 203 ? 52.610 25.056 47.032 1.00 21.18 759 ALA B O 1
ATOM 2906 N N . ALA B 1 204 ? 54.484 23.764 46.954 1.00 22.99 760 ALA B N 1
ATOM 2907 C CA . ALA B 1 204 ? 54.972 24.215 48.228 1.00 22.35 760 ALA B CA 1
ATOM 2908 C C . ALA B 1 204 ? 55.371 25.624 47.973 1.00 24.62 760 ALA B C 1
ATOM 2909 O O . ALA B 1 204 ? 55.135 26.536 48.833 1.00 26.63 760 ALA B O 1
ATOM 2911 N N . ASP B 1 205 ? 56.031 25.817 46.820 1.00 25.28 761 ASP B N 1
ATOM 2912 C CA . ASP B 1 205 ? 56.519 27.145 46.389 1.00 24.34 761 ASP B CA 1
ATOM 2913 C C . ASP B 1 205 ? 55.371 28.121 46.366 1.00 23.91 761 ASP B C 1
ATOM 2914 O O . ASP B 1 205 ? 55.514 29.332 46.683 1.00 23.38 761 ASP B O 1
ATOM 2919 N N . HIS B 1 206 ? 54.195 27.594 46.021 1.00 23.48 762 HIS B N 1
ATOM 2920 C CA . HIS B 1 206 ? 53.054 28.469 45.987 1.00 21.72 762 HIS B CA 1
ATOM 2921 C C . HIS B 1 206 ? 52.597 28.762 47.404 1.00 21.33 762 HIS B C 1
ATOM 2922 O O . HIS B 1 206 ? 52.207 29.909 47.689 1.00 22.84 762 HIS B O 1
ATOM 2929 N N . ALA B 1 207 ? 52.541 27.740 48.274 1.00 21.66 763 ALA B N 1
ATOM 2930 C CA . ALA B 1 207 ? 52.131 27.920 49.674 1.00 20.70 763 ALA B CA 1
ATOM 2931 C C . ALA B 1 207 ? 53.107 28.991 50.328 1.00 21.53 763 ALA B C 1
ATOM 2932 O O . ALA B 1 207 ? 52.685 30.099 50.620 1.00 22.12 763 ALA B O 1
ATOM 2934 N N . PHE B 1 208 ? 54.403 28.752 50.392 1.00 19.28 764 PHE B N 1
ATOM 2935 C CA . PHE B 1 208 ? 55.318 29.817 50.894 1.00 19.96 764 PHE B CA 1
ATOM 2936 C C . PHE B 1 208 ? 55.045 31.221 50.286 1.00 21.61 764 PHE B C 1
ATOM 2937 O O . PHE B 1 208 ? 55.012 32.235 50.981 1.00 20.03 764 PHE B O 1
ATOM 2945 N N . ASP B 1 209 ? 54.866 31.292 48.966 1.00 24.57 765 ASP B N 1
ATOM 2946 C CA . ASP B 1 209 ? 54.550 32.575 48.356 1.00 26.24 765 ASP B CA 1
ATOM 2947 C C . ASP B 1 209 ? 53.261 33.210 48.867 1.00 27.95 765 ASP B C 1
ATOM 2948 O O . ASP B 1 209 ? 53.171 34.446 48.886 1.00 26.05 765 ASP B O 1
ATOM 2953 N N . SER B 1 210 ? 52.246 32.359 49.196 1.00 29.62 766 SER B N 1
ATOM 2954 C CA . SER B 1 210 ? 50.900 32.797 49.574 1.00 30.97 766 SER B CA 1
ATOM 2955 C C . SER B 1 210 ? 50.892 33.626 50.860 1.00 32.80 766 SER B C 1
ATOM 2956 O O . SER B 1 210 ? 49.997 34.466 51.089 1.00 32.49 766 SER B O 1
ATOM 2967 N N . GLU B 1 212 ? 52.966 35.593 51.591 1.00 40.39 768 GLU B N 1
ATOM 2968 C CA . GLU B 1 212 ? 53.492 36.893 51.169 1.00 41.65 768 GLU B CA 1
ATOM 2969 C C . GLU B 1 212 ? 53.595 37.818 52.376 1.00 42.24 768 GLU B C 1
ATOM 2970 O O . GLU B 1 212 ? 54.649 37.908 53.021 1.00 43.36 768 GLU B O 1
ATOM 2976 N N . SER B 1 213 ? 52.406 38.316 52.729 1.00 42.19 769 SER B N 1
ATOM 2977 C CA . SER B 1 213 ? 52.018 39.387 53.680 1.00 41.74 769 SER B CA 1
ATOM 2978 C C . SER B 1 213 ? 52.846 40.125 54.790 1.00 40.93 769 SER B C 1
ATOM 2979 O O . SER B 1 213 ? 52.592 39.914 55.972 1.00 40.34 769 SER B O 1
ATOM 2982 N N . THR B 1 214 ? 53.791 41.004 54.393 1.00 41.20 770 THR B N 1
ATOM 2983 C CA . THR B 1 214 ? 53.874 42.465 54.877 1.00 41.80 770 THR B CA 1
ATOM 2984 C C . THR B 1 214 ? 54.248 43.062 56.336 1.00 41.91 770 THR B C 1
ATOM 2985 O O . THR B 1 214 ? 54.509 44.371 56.497 1.00 40.86 770 THR B O 1
ATOM 2989 N N . VAL B 1 215 ? 54.332 42.109 57.370 1.00 42.37 771 VAL B N 1
ATOM 2990 C CA . VAL B 1 215 ? 54.640 42.445 58.786 1.00 42.80 771 VAL B CA 1
ATOM 2991 C C . VAL B 1 215 ? 56.110 42.936 59.032 1.00 43.42 771 VAL B C 1
ATOM 2992 O O . VAL B 1 215 ? 56.623 43.660 58.196 1.00 43.70 771 VAL B O 1
ATOM 2996 N N . THR B 1 216 ? 56.749 42.542 60.164 1.00 43.81 772 THR B N 1
ATOM 2997 C CA . THR B 1 216 ? 58.142 42.897 60.564 1.00 43.92 772 THR B CA 1
ATOM 2998 C C . THR B 1 216 ? 59.207 41.702 60.529 1.00 44.17 772 THR B C 1
ATOM 2999 O O . THR B 1 216 ? 59.127 40.829 59.632 1.00 47.11 772 THR B O 1
ATOM 3003 N N . ARG B 1 217 ? 60.186 41.652 61.446 1.00 43.38 773 ARG B N 1
ATOM 3004 C CA . ARG B 1 217 ? 61.001 40.439 61.728 1.00 42.49 773 ARG B CA 1
ATOM 3005 C C . ARG B 1 217 ? 62.393 40.813 62.274 1.00 42.76 773 ARG B C 1
ATOM 3006 O O . ARG B 1 217 ? 63.438 40.155 62.026 1.00 41.16 773 ARG B O 1
#

Foldseek 3Di:
DDDDDDDDDFAEDEFPFAPKDWDKFQFWEKAWAWDDDDPHIYIFIKTKAFDDPLVLDPQQQVAWEAEPCGATEGLAHEHAQHDQVTYIYIFTFDAWDDDPNQMITTTTTDGPHRGYDAQCRLRSRCNSPDSHYQQAHETFGDDPFFTHADACLQVNQCNSVVHPHFYEDHPVPSGPYHDTGSVVSNVNSVVSPD/DDDDDDDDDFAEDEFDWDPWDWDWDQFWEKAKAKADDDRGIYIAIKTKAFDDPLVLDDQQSVDWAAACVRATERLAHDPHAPHDQVTYIYIFTFDEWAADDNQIIGTTTTHTPHRGYDAQCRLRSNRNSPDRHYFQAHEGFGDDDFFGDADDCLLVNQVNQVVRPGFYEDHDVPNGPYHDTGSVVSVVNRVVSPDDDDD

Nearest PDB structures (foldseek):
  2gef-assembly1_A  TM=1.002E+00  e=6.229E-44  Blotched snakehead virus
  2gef-assembly2_B  TM=1.002E+00  e=3.317E-39  Blotched snakehead virus
  4izj-assembly2_B  TM=8.528E-01  e=4.041E-15  Yellowtail ascites virus - Y-6
  6zu5-assembly1_LB0  TM=4.223E-01  e=8.587E+00  Paranosema locustae
  7rth-assembly2_C  TM=2.269E-01  e=7.593E+00  Homo sapiens

Secondary structure (DSSP, 8-state):
---EEEEEEEEEEPPPPEEEEEEEESS-EEEEEEEE-SS-EEEEEEEEEES--TT--HHHHT-EEE-TTS-EEETEE---S---SS-EEEEEEEEEEE-TTS-EEEEEEE---PEESSTTHHHHHHHHH-SS--SSEE--EEETTEEE--S-HHHHHHHHHTTT--EE--TT--SSB---BHHHHHHHHHH---/--PEEEEEEEEEEPPP-EEEEEEEESS-EEEEEEEE-SS-EEEEEEEEEES--TT--HHHHT-EEE-TTS-EEETB-----S---SS-EEEEEEEEEEE-TTS-EEEEEEE---PBPSSTTHHHHHHHHH-SS--SSEE--EEETTEEE--S-HHHHHHHHHHTTPPEE--TT---SB---BHHHHHHHHHH-------

Organism: Blotched snakehead virus (NCBI:txid311176)

Solvent-accessible surface area: 17269 Å² total

=== Feature glossary ===
Feature key, reading from the visual/contextual features back to the raw sequence:

Rendered structure images. Six rendered views show the 3D structure from the faces of a cube — i.e. along ±x, ±y, ±z. Rendering representation is drawn randomly per protein from cartoon (secondary-structure ribbons), sticks (backbone bonds), or molecular surface; coloring is either N→C rainbow (blue at the N-terminus through red at the C-terminus) or one color per chain.

Contact-map, Ramachandran, and PAE plots. The contact map is a binary N×N matrix image: pixel (i, j) is dark where Cα_i and Cα_j are within 8 Å and |i−j|>4. Because the |i−j|>4 filter removes local helical contacts, off-diagonal stripes parallel to the main diagonal indicate parallel β-sheets; stripes perpendicular to it indicate antiparallel β-sheets. The Ramachandran plot scatters every residue's (φ, ψ) pair against the sterically allowed regions. The PAE heatmap renders the predicted-aligned-error matrix.

InterPro / GO / CATH / organism. Database cross-references. InterPro integrates a dozen domain/family signature databases into unified entries with residue-range hits. GO terms attach function/process/location labels with evidence codes. CATH codes position the fold in a four-level structural taxonomy. Organism is the NCBI-taxonomy species name.

Nearest PDB structures. The Foldseek neighbor list gives the closest experimentally determined structures in the PDB, ranked by structural alignment. TM-score near 1 means near-identical fold; near 0.3 means only rough topology match. This is how one finds what a novel AlphaFold prediction most resembles in the solved-structure universe.

Predicted aligned error. PAE(i, j) answers: if I align the predicted and true structures on residue i, how far off (in Å) do I expect residue j to be? A block-diagonal PAE matrix with low values on the blocks and high values off-diagonal is the signature of a multi-domain protein with confidently predicted domains but uncertain inter-domain orientation.

Solvent-accessible surface area. Accessible surface area quantifies burial. A residue with SASA near zero is packed into the hydrophobic core; one with SASA >100 Å² sits on the surface. Computed here via the Shrake–Rupley numerical algorithm with a 1.4 Å probe.

B-factor. B-factor (Debye–Waller factor) reflects atomic displacement in the crystal lattice. It is an experimental observable (units Å²), not a prediction; low values mean the atom is pinned down, high values mean it moves or is heterogeneous across the crystal.

pLDDT. For AlphaFold models, the B-factor field carries pLDDT — the model's own estimate of local accuracy on a 0–100 scale. Regions with pLDDT<50 should be treated as essentially unmodeled; they often correspond to intrinsically disordered segments.

Backbone torsions (φ/ψ). φ (phi) and ψ (psi) are the two rotatable backbone dihedrals per residue: φ is the C(i-1)–N–Cα–C torsion, ψ is the N–Cα–C–N(i+1) torsion, both in degrees on (−180°, 180°]. α-helical residues cluster near (−60°, −45°); β-strand residues near (−120°, +130°). A Ramachandran plot is simply a scatter of (φ, ψ) for every residue.

Radius of gyration, Cα contacts, bounding box. Radius of gyration (Rg) is the root-mean-square distance of Cα atoms from their centroid — a single number for overall size and compactness. A globular domain of N residues has Rg ≈ 2.2·N^0.38 Å; an extended or disordered chain has a much larger Rg. The Cα contact count is the number of residue pairs whose Cα atoms are within 8 Å and are more than four positions apart in sequence — a standard proxy for tertiary packing density. The bounding box is the smallest axis-aligned box enclosing all Cα atoms.

Secondary structure (3-state, P-SEA). Three-state secondary structure (P-SEA) collapses the eight DSSP classes into helix (a), strand (b), and coil (c). P-SEA assigns these from Cα geometry alone — distances and angles — without requiring backbone oxygens, so it works on any Cα trace.

Secondary structure (8-state, DSSP). DSSP 8-state secondary structure assigns each residue one of H (α-helix), G (3₁₀-helix), I (π-helix), E (extended β-strand), B (isolated β-bridge), T (hydrogen-bonded turn), S (bend), or '-' (coil). The assignment is computed from backbone hydrogen-bond geometry via the Kabsch–Sander algorithm.

Foldseek 3Di. A 3Di character summarizes, for each residue, the relative orientation of the Cα frame of its nearest spatial neighbor. Because it encodes fold topology rather than chemistry, 3Di alignments detect remote structural similarity that sequence alignment misses.

mmCIF coordinates. The mmCIF block holds the 3D Cartesian coordinates of each backbone atom (N, Cα, C, O) in ångströms. mmCIF is the PDB's canonical archive format — a tagged-loop text representation of the atomic model.

Sequence. Sequence gives the chain of amino acids in standard one-letter code (A=alanine, C=cysteine, …, Y=tyrosine), read N→C. It is the only feature that is directly encoded by the gene; all structural features are derived from the folded form of this sequence.